Protein AF-A0A399EZQ4-F1 (afdb_monomer_lite)

Secondary structure (DSSP, 8-state):
-------STTHHHHHHHHHH-TTS--TT-PPPPSSHHHHHHHHHH-GGGHHHHHHHHHHHTT-EEE-TTSPEEPPPSS--SBEEEHHHHHHHHHHHHTTEEEEHHHHHHHHGGG-TTS-HHHHHHHHHHHHHHHTT-SSHHHHHHHHHHHHHHHTSSS---TT-TT--GGG-EE-HHHHHHHHHHHHHHHHHHHS----------------TT-S-HHHHHBS-HHHHHTT-S-HHHHHHHHHTT--SHHHHHHHHHHHHHHHHHHHHHHGGGGEEEEEEESSSEEEPPS-SSS---EEEEEEEEEE----HHHHHHHHHHHHHTT--GGG--SEE-TT-EEEEEEEESS-BTTB--SEEEPTT---SSEE--TTSEEEEEEEEPPPSSPPPTTPEEEEEEEEEEEEEE-TT-HHHHHHHHHT-STTHHHHHHHHHTT-EEEEEEEEEEEEEE-TTSTT----S-S------EEEEEEEEEEEEEEEETTTTEEEEEEEEEEEEEEE-SSTT-TT-EEEEEEEPPP--EEEEEPTTGGGTEEEEEESS---EEEEEEEEEEEE-SSEEEEEEEEEEEE--EEEEEE-SSSEEEEEE--EEEEEEEEEEEEGGG--STT-EEEEE-TTSEEEEEEE-

Structure (mmCIF, N/CA/C/O backbone):
data_AF-A0A399EZQ4-F1
#
_entry.id   AF-A0A399EZQ4-F1
#
loop_
_atom_site.group_PDB
_atom_site.id
_atom_site.type_symbol
_atom_site.label_atom_id
_atom_site.label_alt_id
_atom_site.label_comp_id
_atom_site.label_asym_id
_atom_site.label_entity_id
_atom_site.label_seq_id
_atom_site.pdbx_PDB_ins_code
_atom_site.Cartn_x
_atom_site.Cartn_y
_atom_site.Cartn_z
_atom_site.occupancy
_atom_site.B_iso_or_equiv
_atom_site.auth_seq_id
_atom_site.auth_comp_id
_atom_site.auth_asym_id
_atom_site.auth_atom_id
_atom_site.pdbx_PDB_model_num
ATOM 1 N N . MET A 1 1 ? -21.506 -53.905 -19.683 1.00 36.72 1 MET A N 1
ATOM 2 C CA . MET A 1 1 ? -20.994 -54.164 -18.318 1.00 36.72 1 MET A CA 1
ATOM 3 C C . MET A 1 1 ? -19.612 -53.533 -18.194 1.00 36.72 1 MET A C 1
ATOM 5 O O . MET A 1 1 ? -18.812 -53.773 -19.081 1.00 36.72 1 MET A O 1
ATOM 9 N N . GLY A 1 2 ? -19.368 -52.759 -17.124 1.00 33.09 2 GLY A N 1
ATOM 10 C CA . GLY A 1 2 ? -18.048 -52.254 -16.686 1.00 33.09 2 GLY A CA 1
ATOM 11 C C . GLY A 1 2 ? -17.485 -51.069 -17.490 1.00 33.09 2 GLY A C 1
ATOM 12 O O . GLY A 1 2 ? -17.491 -51.103 -18.706 1.00 33.09 2 GLY A O 1
ATOM 13 N N . GLY A 1 3 ? -16.986 -49.973 -16.918 1.00 30.89 3 GLY A N 1
ATOM 14 C CA . GLY A 1 3 ? -16.815 -49.549 -15.530 1.00 30.89 3 GLY A CA 1
ATOM 15 C C . GLY A 1 3 ? -16.345 -48.082 -15.525 1.00 30.89 3 GLY A C 1
ATOM 16 O O . GLY A 1 3 ? -15.574 -47.674 -16.389 1.00 30.89 3 GLY A O 1
ATOM 17 N N . LYS A 1 4 ? -16.846 -47.271 -14.584 1.00 36.97 4 LYS A N 1
ATOM 18 C CA . LYS A 1 4 ? -16.427 -45.872 -14.360 1.00 36.97 4 LYS A CA 1
ATOM 19 C C . LYS A 1 4 ? -15.170 -45.834 -13.475 1.00 36.97 4 LYS A C 1
ATOM 21 O O . LYS A 1 4 ? -15.153 -46.568 -12.484 1.00 36.97 4 LYS A O 1
ATOM 26 N N . PRO A 1 5 ? -14.174 -44.958 -13.711 1.00 40.28 5 PRO A N 1
ATOM 27 C CA . PRO A 1 5 ? -13.088 -44.779 -12.761 1.00 40.28 5 PRO A CA 1
ATOM 28 C C . PRO A 1 5 ? -13.431 -43.732 -11.692 1.00 40.28 5 PRO A C 1
ATOM 30 O O . PRO A 1 5 ? -13.981 -42.660 -11.945 1.00 40.28 5 PRO A O 1
ATOM 33 N N . ARG A 1 6 ? -13.070 -44.101 -10.465 1.00 39.78 6 ARG A N 1
ATOM 34 C CA . ARG A 1 6 ? -13.130 -43.356 -9.208 1.00 39.78 6 ARG A CA 1
ATOM 35 C C . ARG A 1 6 ? -12.273 -42.080 -9.275 1.00 39.78 6 ARG A C 1
ATOM 37 O O . ARG A 1 6 ? -11.053 -42.178 -9.305 1.00 39.78 6 ARG A O 1
ATOM 44 N N . ARG A 1 7 ? -12.888 -40.891 -9.224 1.00 36.12 7 ARG A N 1
ATOM 45 C CA . ARG A 1 7 ? -12.192 -39.611 -8.932 1.00 36.12 7 ARG A CA 1
ATOM 46 C C . ARG A 1 7 ? -12.772 -38.819 -7.750 1.00 36.12 7 ARG A C 1
ATOM 48 O O . ARG A 1 7 ? -12.196 -37.820 -7.352 1.00 36.12 7 ARG A O 1
ATOM 55 N N . VAL A 1 8 ? -13.852 -39.295 -7.129 1.00 40.62 8 VAL A N 1
ATOM 56 C CA . VAL A 1 8 ? -14.559 -38.563 -6.054 1.00 40.62 8 VAL A CA 1
ATOM 57 C C . VAL A 1 8 ? -14.008 -38.864 -4.645 1.00 40.62 8 VAL A C 1
ATOM 59 O O . VAL A 1 8 ? -14.244 -38.111 -3.711 1.00 40.62 8 VAL A O 1
ATOM 62 N N . ALA A 1 9 ? -13.200 -39.916 -4.473 1.00 32.00 9 ALA A N 1
ATOM 63 C CA . ALA A 1 9 ? -12.749 -40.353 -3.144 1.00 32.00 9 ALA A CA 1
ATOM 64 C C . ALA A 1 9 ? -11.516 -39.607 -2.583 1.00 32.00 9 ALA A C 1
ATOM 66 O O . ALA A 1 9 ? -11.259 -39.701 -1.389 1.00 32.00 9 ALA A O 1
ATOM 67 N N . TRP A 1 10 ? -10.769 -38.853 -3.399 1.00 31.48 10 TRP A N 1
ATOM 68 C CA . TRP A 1 10 ? -9.560 -38.147 -2.936 1.00 31.48 10 TRP A CA 1
ATOM 69 C C . TRP A 1 10 ? -9.834 -36.745 -2.370 1.00 31.48 10 TRP A C 1
ATOM 71 O O . TRP A 1 10 ? -9.052 -36.252 -1.566 1.00 31.48 10 TRP A O 1
ATOM 81 N N . TRP A 1 11 ? -10.967 -36.125 -2.714 1.00 34.94 11 TRP A N 1
ATOM 82 C CA . TRP A 1 11 ? -11.313 -34.776 -2.243 1.00 34.94 11 TRP A CA 1
ATOM 83 C C . TRP A 1 11 ? -11.925 -34.751 -0.8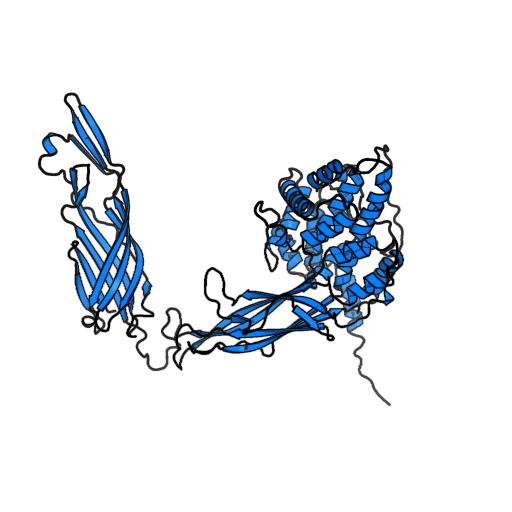33 1.00 34.94 11 TRP A C 1
ATOM 85 O O . TRP A 1 11 ? -11.644 -33.842 -0.057 1.00 34.94 11 TRP A O 1
ATOM 95 N N . LEU A 1 12 ? -12.690 -35.779 -0.452 1.00 30.50 12 LEU A N 1
ATOM 96 C CA . LEU A 1 12 ? -13.295 -35.875 0.887 1.00 30.50 12 LEU A CA 1
ATOM 97 C C . LEU A 1 12 ? -12.273 -36.175 1.999 1.00 30.50 12 LEU A C 1
ATOM 99 O O . LEU A 1 12 ? -12.496 -35.809 3.149 1.00 30.50 12 LEU A O 1
ATOM 103 N N . LEU A 1 13 ? -11.126 -36.772 1.659 1.00 32.25 13 LEU A N 1
ATOM 104 C CA . LEU A 1 13 ? -10.025 -36.996 2.601 1.00 32.25 13 LEU A CA 1
ATOM 105 C C . LEU A 1 13 ? -9.193 -35.727 2.854 1.00 32.25 13 LEU A C 1
ATOM 107 O O . LEU A 1 13 ? -8.674 -35.575 3.952 1.00 32.25 13 LEU A O 1
ATOM 111 N N . GLY A 1 14 ? -9.120 -34.787 1.903 1.00 34.31 14 GLY A N 1
ATOM 112 C CA . GLY A 1 14 ? -8.380 -33.528 2.075 1.00 34.31 14 GLY A CA 1
ATOM 113 C C . GLY A 1 14 ? -9.031 -32.548 3.059 1.00 34.31 14 GLY A C 1
ATOM 114 O O . GLY A 1 14 ? -8.331 -31.867 3.801 1.00 34.31 14 GLY A O 1
ATOM 115 N N . VAL A 1 15 ? -10.367 -32.518 3.124 1.00 40.66 15 VAL A N 1
ATOM 116 C CA . VAL A 1 15 ? -11.117 -31.581 3.986 1.00 40.66 15 VAL A CA 1
ATOM 117 C C . VAL A 1 15 ? -11.216 -32.079 5.433 1.00 40.66 15 VAL A C 1
ATOM 119 O O . VAL A 1 15 ? -11.118 -31.290 6.368 1.00 40.66 15 VAL A O 1
ATOM 122 N N . ILE A 1 16 ? -11.329 -33.395 5.641 1.00 31.62 16 ILE A N 1
ATOM 123 C CA . ILE A 1 16 ? -11.371 -33.981 6.992 1.00 31.62 16 ILE A CA 1
ATOM 124 C C . ILE A 1 16 ? -9.976 -33.969 7.643 1.00 31.62 16 ILE A C 1
ATOM 126 O O . ILE A 1 16 ? -9.869 -33.825 8.859 1.00 31.62 16 ILE A O 1
ATOM 130 N N . LEU A 1 17 ? -8.896 -34.027 6.854 1.00 29.48 17 LEU A N 1
ATOM 131 C CA . LEU A 1 17 ? -7.531 -33.927 7.381 1.00 29.48 17 LEU A CA 1
ATOM 132 C C . LEU A 1 17 ? -7.155 -32.491 7.799 1.00 29.48 17 LEU A C 1
ATOM 134 O O . LEU A 1 17 ? -6.390 -32.319 8.745 1.00 29.48 17 LEU A O 1
ATOM 138 N N . TRP A 1 18 ? -7.731 -31.463 7.160 1.00 36.00 18 TRP A N 1
ATOM 139 C CA . TRP A 1 18 ? -7.480 -30.053 7.498 1.00 36.00 18 TRP A CA 1
ATOM 140 C C . TRP A 1 18 ? -8.116 -29.641 8.838 1.00 36.00 18 TRP A C 1
ATOM 142 O O . TRP A 1 18 ? -7.525 -28.878 9.593 1.00 36.00 18 TRP A O 1
ATOM 152 N N . ALA A 1 19 ? -9.269 -30.222 9.189 1.00 34.94 19 ALA A N 1
ATOM 153 C CA . ALA A 1 19 ? -9.948 -29.962 10.463 1.00 34.94 19 ALA A CA 1
ATOM 154 C C . ALA A 1 19 ? -9.376 -30.752 11.663 1.00 34.94 19 ALA A C 1
ATOM 156 O O . ALA A 1 19 ? -9.666 -30.409 12.806 1.00 34.94 19 ALA A O 1
ATOM 157 N N . VAL A 1 20 ? -8.568 -31.798 11.429 1.00 33.72 20 VAL A N 1
ATOM 158 C CA . VAL A 1 20 ? -8.025 -32.673 12.493 1.00 33.72 20 VAL A CA 1
ATOM 159 C C . VAL A 1 20 ? -6.514 -32.480 12.720 1.00 33.72 20 VAL A C 1
ATOM 161 O O . VAL A 1 20 ? -6.022 -32.795 13.799 1.00 33.72 20 VAL A O 1
ATOM 164 N N . LEU A 1 21 ? -5.764 -31.901 11.770 1.00 36.00 21 LEU A N 1
ATOM 165 C CA . LEU A 1 21 ? -4.308 -31.689 11.894 1.00 36.00 21 LEU A CA 1
ATOM 166 C C . LEU A 1 21 ? -3.866 -30.271 12.300 1.00 36.00 21 LEU A C 1
ATOM 168 O O . LEU A 1 21 ? -2.664 -30.019 12.369 1.00 36.00 21 LEU A O 1
ATOM 172 N N . GLY A 1 22 ? -4.782 -29.370 12.670 1.00 36.34 22 GLY A N 1
ATOM 173 C CA . GLY A 1 22 ? -4.457 -28.022 13.175 1.00 36.34 22 GLY A CA 1
ATOM 174 C C . GLY A 1 22 ? -3.662 -27.964 14.496 1.00 36.34 22 GLY A C 1
ATOM 175 O O . GLY A 1 22 ? -3.521 -26.892 15.070 1.00 36.34 22 GLY A O 1
ATOM 176 N N . SER A 1 23 ? -3.145 -29.089 15.007 1.00 37.19 23 SER A N 1
ATOM 177 C CA . SER A 1 23 ? -2.386 -29.152 16.266 1.00 37.19 23 SER A CA 1
ATOM 178 C C . SER A 1 23 ? -1.162 -30.088 16.235 1.00 37.19 23 SER A C 1
ATOM 180 O O . SER A 1 23 ? -0.609 -30.430 17.277 1.00 37.19 23 SER A O 1
ATOM 182 N N . CYS A 1 24 ? -0.669 -30.505 15.065 1.00 32.03 24 CYS A N 1
ATOM 183 C CA . CYS A 1 24 ? 0.600 -31.243 14.986 1.00 32.03 24 CYS A CA 1
ATOM 184 C C . CYS A 1 24 ? 1.622 -30.446 14.174 1.00 32.03 24 CYS A C 1
ATOM 186 O O . CYS A 1 24 ? 1.552 -30.389 12.949 1.00 32.03 24 CYS A O 1
ATOM 188 N N . GLY A 1 25 ? 2.556 -29.807 14.885 1.00 35.66 25 GLY A N 1
ATOM 189 C CA . GLY A 1 25 ? 3.626 -28.999 14.311 1.00 35.66 25 GLY A CA 1
ATOM 190 C C . GLY A 1 25 ? 4.445 -29.779 13.285 1.00 35.66 25 GLY A C 1
ATOM 191 O O . GLY A 1 25 ? 5.152 -30.727 13.626 1.00 35.66 25 GLY A O 1
ATOM 192 N N . GLY A 1 26 ? 4.358 -29.356 12.024 1.00 33.25 26 GLY A N 1
ATOM 193 C CA . GLY A 1 26 ? 5.321 -29.742 11.001 1.00 33.25 26 GLY A CA 1
ATOM 194 C C . GLY A 1 26 ? 6.707 -29.168 11.338 1.00 33.25 26 GLY A C 1
ATOM 195 O O . GLY A 1 26 ? 6.796 -28.062 11.880 1.00 33.25 26 GLY A O 1
ATOM 196 N N . PRO A 1 27 ? 7.799 -29.889 11.036 1.00 37.47 27 PRO A N 1
ATOM 197 C CA . PRO A 1 27 ? 9.150 -29.429 11.325 1.00 37.47 27 PRO A CA 1
ATOM 198 C C . PRO A 1 27 ? 9.507 -28.289 10.360 1.00 37.47 27 PRO A C 1
ATOM 200 O O . PRO A 1 27 ? 9.854 -28.527 9.207 1.00 37.47 27 PRO A O 1
ATOM 203 N N . GLY A 1 28 ? 9.368 -27.042 10.818 1.00 40.56 28 GLY A N 1
ATOM 204 C CA . GLY A 1 28 ? 9.736 -25.855 10.037 1.00 40.56 28 GLY A CA 1
ATOM 205 C C . GLY A 1 28 ? 9.138 -24.531 10.515 1.00 40.56 28 GLY A C 1
ATOM 206 O O . GLY A 1 28 ? 9.729 -23.485 10.259 1.00 40.56 28 GLY A O 1
ATOM 207 N N . ASN A 1 29 ? 8.024 -24.541 11.254 1.00 47.16 29 ASN A N 1
ATOM 208 C CA . ASN A 1 29 ? 7.436 -23.298 11.759 1.00 47.16 29 ASN A CA 1
ATOM 209 C C . ASN A 1 29 ? 8.168 -22.854 13.028 1.00 47.16 29 ASN A C 1
ATOM 211 O O . ASN A 1 29 ? 7.864 -23.306 14.132 1.00 47.16 29 ASN A O 1
ATOM 215 N N . LYS A 1 30 ? 9.156 -21.967 12.863 1.00 47.69 30 LYS A N 1
ATOM 216 C CA . LYS A 1 30 ? 9.669 -21.144 13.964 1.00 47.69 30 LYS A CA 1
ATOM 217 C C . LYS A 1 30 ? 8.451 -20.504 14.657 1.00 47.69 30 LYS A C 1
ATOM 219 O O . LYS A 1 30 ? 7.572 -20.028 13.936 1.00 47.69 30 LYS A O 1
ATOM 224 N N . PRO A 1 31 ? 8.349 -20.525 16.000 1.00 49.66 31 PRO A N 1
ATOM 225 C CA . PRO A 1 31 ? 7.276 -19.806 16.673 1.00 49.66 31 PRO A CA 1
ATOM 226 C C . PRO A 1 31 ? 7.281 -18.357 16.168 1.00 49.66 31 PRO A C 1
ATOM 228 O O . PRO A 1 31 ? 8.374 -17.801 15.985 1.00 49.66 31 PRO A O 1
ATOM 231 N N . PRO A 1 32 ? 6.105 -17.783 15.864 1.00 61.31 32 PRO A N 1
ATOM 232 C CA . PRO A 1 32 ? 6.038 -16.416 15.378 1.00 61.31 32 PRO A CA 1
ATOM 233 C C . PRO A 1 32 ? 6.753 -15.508 16.382 1.00 61.31 32 PRO A C 1
ATOM 235 O O . PRO A 1 32 ? 6.610 -15.691 17.591 1.00 61.31 32 PRO A O 1
ATOM 238 N N . ALA A 1 33 ? 7.587 -14.591 15.890 1.00 70.19 33 ALA A N 1
ATOM 239 C CA . ALA A 1 33 ? 8.252 -13.639 16.766 1.00 70.19 33 ALA A CA 1
ATOM 240 C C . ALA A 1 33 ? 7.202 -12.741 17.442 1.00 70.19 33 ALA A C 1
ATOM 242 O O . ALA A 1 33 ? 6.186 -12.413 16.836 1.00 70.19 33 ALA A O 1
ATOM 243 N N . ASP A 1 34 ? 7.443 -12.349 18.694 1.00 87.25 34 ASP A N 1
ATOM 244 C CA . ASP A 1 34 ? 6.503 -11.550 19.497 1.00 87.25 34 ASP A CA 1
ATOM 245 C C . ASP A 1 34 ? 6.562 -10.040 19.178 1.00 87.25 34 ASP A C 1
ATOM 247 O O . ASP A 1 34 ? 6.185 -9.206 20.003 1.00 87.25 34 ASP A O 1
ATOM 251 N N . ASP A 1 35 ? 7.055 -9.660 17.996 1.00 92.81 35 ASP A N 1
ATOM 252 C CA . ASP A 1 35 ? 7.122 -8.270 17.549 1.00 92.81 35 ASP A CA 1
ATOM 253 C C . ASP A 1 35 ? 6.052 -7.956 16.479 1.00 92.81 35 ASP A C 1
ATOM 255 O O . ASP A 1 35 ? 5.749 -8.805 15.632 1.00 92.81 35 ASP A O 1
ATOM 259 N N . PRO A 1 36 ? 5.468 -6.738 16.485 1.00 96.19 36 PRO A N 1
ATOM 260 C CA . PRO A 1 36 ? 4.396 -6.372 15.559 1.00 96.19 36 PRO A CA 1
ATOM 261 C C . PRO A 1 36 ? 4.768 -6.515 14.080 1.00 96.19 36 PRO A C 1
ATOM 263 O O . PRO A 1 36 ? 3.921 -6.892 13.270 1.00 96.19 36 PRO A O 1
ATOM 266 N N . ARG A 1 37 ? 6.029 -6.236 13.728 1.00 96.19 37 ARG A N 1
ATOM 267 C CA . ARG A 1 37 ? 6.499 -6.254 12.343 1.00 96.19 37 ARG A CA 1
ATOM 268 C C . ARG A 1 37 ? 6.497 -7.675 11.799 1.00 96.19 37 ARG A C 1
ATOM 270 O O . ARG A 1 37 ? 5.881 -7.913 10.766 1.00 96.19 37 ARG A O 1
ATOM 277 N N . SER A 1 38 ? 7.128 -8.618 12.497 1.00 95.00 38 SER A N 1
ATOM 278 C CA . SER A 1 38 ? 7.201 -10.015 12.056 1.00 95.00 38 SER A CA 1
ATOM 279 C C . SER A 1 38 ? 5.827 -10.684 11.978 1.00 95.00 38 SER A C 1
ATOM 281 O O . SER A 1 38 ? 5.586 -11.512 11.097 1.00 95.00 38 SER A O 1
ATOM 283 N N . LEU A 1 39 ? 4.909 -10.332 12.881 1.00 96.50 39 LEU A N 1
ATOM 284 C CA . LEU A 1 39 ? 3.537 -10.836 12.841 1.00 96.50 39 LEU A CA 1
ATOM 285 C C . LEU A 1 39 ? 2.759 -10.260 11.657 1.00 96.50 39 LEU A C 1
ATOM 287 O O . LEU A 1 39 ? 2.053 -11.011 10.986 1.00 96.50 39 LEU A O 1
ATOM 291 N N . ALA A 1 40 ? 2.917 -8.967 11.360 1.00 97.38 40 ALA A N 1
ATOM 292 C CA . ALA A 1 40 ? 2.319 -8.355 10.177 1.00 97.38 40 ALA A CA 1
ATOM 293 C C . ALA A 1 40 ? 2.860 -8.995 8.886 1.00 97.38 40 ALA A C 1
ATOM 295 O O . ALA A 1 40 ? 2.063 -9.352 8.019 1.00 97.38 40 ALA A O 1
ATOM 296 N N . GLU A 1 41 ? 4.172 -9.266 8.812 1.00 95.25 41 GLU A N 1
ATOM 297 C CA . GLU A 1 41 ? 4.805 -9.938 7.664 1.00 95.25 41 GLU A CA 1
ATOM 298 C C . GLU A 1 41 ? 4.166 -11.316 7.427 1.00 95.25 41 GLU A C 1
ATOM 300 O O . GLU A 1 41 ? 3.821 -11.667 6.300 1.00 95.25 41 GLU A O 1
ATOM 305 N N . GLN A 1 42 ? 3.944 -12.088 8.496 1.00 95.06 42 GLN A N 1
ATOM 306 C CA . GLN A 1 42 ? 3.322 -13.414 8.414 1.00 95.06 42 GLN A CA 1
ATOM 307 C C . GLN A 1 42 ? 1.829 -13.368 8.063 1.00 95.06 42 GLN A C 1
ATOM 309 O O . GLN A 1 42 ? 1.353 -14.235 7.330 1.00 95.06 42 GLN A O 1
ATOM 314 N N . VAL A 1 43 ? 1.087 -12.377 8.565 1.00 96.12 43 VAL A N 1
ATOM 315 C CA . VAL A 1 43 ? -0.332 -12.188 8.223 1.00 96.12 43 VAL A CA 1
ATOM 316 C C . VAL A 1 43 ? -0.482 -11.817 6.748 1.00 96.12 43 VAL A C 1
ATOM 318 O O . VAL A 1 43 ? -1.274 -12.443 6.043 1.00 96.12 43 VAL A O 1
ATOM 321 N N . LEU A 1 44 ? 0.316 -10.862 6.261 1.00 94.19 44 LEU A N 1
ATOM 322 C CA . LEU A 1 44 ? 0.293 -10.408 4.867 1.00 94.19 44 LEU A CA 1
ATOM 323 C C . LEU A 1 44 ? 0.826 -11.461 3.888 1.00 94.19 44 LEU A C 1
ATOM 325 O O . LEU A 1 44 ? 0.339 -11.548 2.762 1.00 94.19 44 LEU A O 1
ATOM 329 N N . ALA A 1 45 ? 1.785 -12.295 4.308 1.00 92.19 45 ALA A N 1
ATOM 330 C CA . ALA A 1 45 ? 2.266 -13.420 3.505 1.00 92.19 45 ALA A CA 1
ATOM 331 C C . ALA A 1 45 ? 1.178 -14.481 3.246 1.00 92.19 45 ALA A C 1
ATOM 333 O O . ALA A 1 45 ? 1.273 -15.240 2.277 1.00 92.19 45 ALA A O 1
ATOM 334 N N . GLY A 1 46 ? 0.140 -14.540 4.087 1.00 90.50 46 GLY A N 1
ATOM 335 C CA . GLY A 1 46 ? -0.951 -15.498 3.959 1.00 90.50 46 GLY A CA 1
ATOM 336 C C . GLY A 1 46 ? -0.538 -16.948 4.261 1.00 90.50 46 GLY A C 1
ATOM 337 O O . GLY A 1 46 ? 0.456 -17.238 4.928 1.00 90.50 46 GLY A O 1
ATOM 338 N N . GLY A 1 47 ? -1.337 -17.901 3.776 1.00 88.62 47 GLY A N 1
ATOM 339 C CA . GLY A 1 47 ? -1.064 -19.334 3.922 1.00 88.62 47 GLY A CA 1
ATOM 340 C C . GLY A 1 47 ? -1.298 -19.890 5.333 1.00 88.62 47 GLY A C 1
ATOM 341 O O . GLY A 1 47 ? -2.024 -19.318 6.142 1.00 88.62 47 GLY A O 1
ATOM 342 N N . ALA A 1 48 ? -0.697 -21.051 5.624 1.00 84.88 48 ALA A N 1
ATOM 343 C CA . ALA A 1 48 ? -0.967 -21.815 6.848 1.00 84.88 48 ALA A CA 1
ATOM 344 C C . ALA A 1 48 ? -0.511 -21.116 8.147 1.00 84.88 48 ALA A C 1
ATOM 346 O O . ALA A 1 48 ? -1.009 -2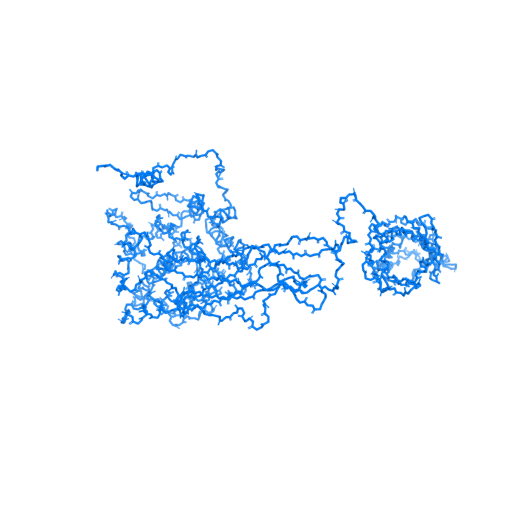1.449 9.218 1.00 84.88 48 ALA A O 1
ATOM 347 N N . GLY A 1 49 ? 0.430 -20.167 8.062 1.00 90.12 49 GLY A N 1
ATOM 348 C CA . GLY A 1 49 ? 0.943 -19.419 9.216 1.00 90.12 49 GLY A CA 1
ATOM 349 C C . GLY A 1 49 ? 0.136 -18.167 9.576 1.00 90.12 49 GLY A C 1
ATOM 350 O O . GLY A 1 49 ? 0.178 -17.738 10.726 1.00 90.12 49 GLY A O 1
ATOM 351 N N . ALA A 1 50 ? -0.631 -17.604 8.635 1.00 94.12 50 ALA A N 1
ATOM 352 C CA . ALA A 1 50 ? -1.286 -16.307 8.820 1.00 94.12 50 ALA A CA 1
ATOM 353 C C . ALA A 1 50 ? -2.325 -16.309 9.949 1.00 94.12 50 ALA A C 1
ATOM 355 O O . ALA A 1 50 ? -2.414 -15.344 10.705 1.00 94.12 50 ALA A O 1
ATOM 356 N N . GLN A 1 51 ? -3.070 -17.408 10.116 1.00 92.75 51 GLN A N 1
ATOM 357 C CA . GLN A 1 51 ? -4.025 -17.533 11.217 1.00 92.75 51 GLN A CA 1
ATOM 358 C C . GLN A 1 51 ? -3.328 -17.534 12.577 1.00 92.75 51 GLN A C 1
ATOM 360 O O . GLN A 1 51 ? -3.698 -16.750 13.444 1.00 92.75 51 GLN A O 1
ATOM 365 N N . ALA A 1 52 ? -2.286 -18.349 12.749 1.00 92.50 52 ALA A N 1
ATOM 366 C CA . ALA A 1 52 ? -1.536 -18.395 14.001 1.00 92.50 52 ALA A CA 1
ATOM 367 C C . ALA A 1 52 ? -0.876 -17.042 14.325 1.00 92.50 52 ALA A C 1
ATOM 369 O O . ALA A 1 52 ? -0.858 -16.626 15.483 1.00 92.50 52 ALA A O 1
ATOM 370 N N . ALA A 1 53 ? -0.374 -16.333 13.308 1.00 95.56 53 ALA A N 1
ATOM 371 C CA . ALA A 1 53 ? 0.179 -14.993 13.471 1.00 95.56 53 ALA A CA 1
ATOM 372 C C . ALA A 1 53 ? -0.894 -13.974 13.893 1.00 95.56 53 ALA A C 1
ATOM 374 O O . ALA A 1 53 ? -0.678 -13.217 14.837 1.00 95.56 53 ALA A O 1
ATOM 375 N N . LEU A 1 54 ? -2.076 -13.984 13.266 1.00 96.00 54 LEU A N 1
ATOM 376 C CA . LEU A 1 54 ? -3.172 -13.092 13.651 1.00 96.00 54 LEU A CA 1
ATOM 377 C C . LEU A 1 54 ? -3.685 -13.395 15.067 1.00 96.00 54 LEU A C 1
ATOM 379 O O . LEU A 1 54 ? -3.897 -12.476 15.855 1.00 96.00 54 LEU A O 1
ATOM 383 N N . GLU A 1 55 ? -3.834 -14.673 15.422 1.00 93.88 55 GLU A N 1
ATOM 384 C CA . GLU A 1 55 ? -4.212 -15.089 16.776 1.00 93.88 55 GLU A CA 1
ATOM 385 C C . GLU A 1 55 ? -3.188 -14.604 17.814 1.00 93.88 55 GLU A C 1
ATOM 387 O O . GLU A 1 55 ? -3.565 -14.048 18.848 1.00 93.88 55 GLU A O 1
ATOM 392 N N . GLN A 1 56 ? -1.889 -14.752 17.532 1.00 94.06 56 GLN A N 1
ATOM 393 C CA . GLN A 1 56 ? -0.829 -14.261 18.412 1.00 94.06 56 GLN A CA 1
ATOM 394 C C . GLN A 1 56 ? -0.848 -12.730 18.526 1.00 94.06 56 GLN A C 1
ATOM 396 O O . GLN A 1 56 ? -0.758 -12.206 19.636 1.00 94.06 56 GLN A O 1
ATOM 401 N N . ALA A 1 57 ? -1.037 -12.007 17.418 1.00 96.19 57 ALA A N 1
ATOM 402 C CA . ALA A 1 57 ? -1.128 -10.550 17.422 1.00 96.19 57 ALA A CA 1
ATOM 403 C C . ALA A 1 57 ? -2.324 -10.044 18.247 1.00 96.19 57 ALA A C 1
ATOM 405 O O . ALA A 1 57 ? -2.182 -9.098 19.023 1.00 96.19 57 ALA A O 1
ATOM 406 N N . LEU A 1 58 ? -3.487 -10.697 18.146 1.00 95.38 58 LEU A N 1
ATOM 407 C CA . LEU A 1 58 ? -4.665 -10.383 18.963 1.00 95.38 58 LEU A CA 1
ATOM 408 C C . LEU A 1 58 ? -4.413 -10.640 20.451 1.00 95.38 58 LEU A C 1
ATOM 410 O O . LEU A 1 58 ? -4.752 -9.802 21.288 1.00 95.38 58 LEU A O 1
ATOM 414 N N . ARG A 1 59 ? -3.757 -11.756 20.788 1.00 93.56 59 ARG A N 1
ATOM 415 C CA . ARG A 1 59 ? -3.403 -12.073 22.177 1.00 93.56 59 ARG A CA 1
ATOM 416 C C . ARG A 1 59 ? -2.436 -11.053 22.759 1.00 93.56 59 ARG A C 1
ATOM 418 O O . ARG A 1 59 ? -2.689 -10.578 23.861 1.00 93.56 59 ARG A O 1
ATOM 425 N N . LEU A 1 60 ? -1.376 -10.689 22.036 1.00 94.88 60 LEU A N 1
ATOM 426 C CA . LEU A 1 60 ? -0.416 -9.652 22.445 1.00 94.88 60 LEU A CA 1
ATOM 427 C C . LEU A 1 60 ? -1.052 -8.256 22.496 1.00 94.88 60 LEU A C 1
ATOM 429 O O . LEU A 1 60 ? -0.661 -7.427 23.310 1.00 94.88 60 LEU A O 1
ATOM 433 N N . SER A 1 61 ? -2.101 -8.033 21.704 1.00 95.38 61 SER A N 1
ATOM 434 C CA . SER A 1 61 ? -2.985 -6.869 21.807 1.00 95.38 61 SER A CA 1
ATOM 435 C C . SER A 1 61 ? -3.952 -6.950 22.995 1.00 95.38 61 SER A C 1
ATOM 437 O O . SER A 1 61 ? -4.797 -6.081 23.148 1.00 95.38 61 SER A O 1
ATOM 439 N N . GLY A 1 62 ? -3.884 -7.967 23.857 1.00 93.06 62 GLY A N 1
ATOM 440 C CA . GLY A 1 62 ? -4.766 -8.091 25.020 1.00 93.06 62 GLY A CA 1
ATOM 441 C C . GLY A 1 62 ? -6.222 -8.443 24.678 1.00 93.06 62 GLY A C 1
ATOM 442 O O . GLY A 1 62 ? -7.103 -8.255 25.523 1.00 93.06 62 GLY A O 1
ATOM 443 N N . PHE A 1 63 ? -6.495 -8.949 23.471 1.00 93.06 63 PHE A N 1
ATOM 444 C CA . PHE A 1 63 ? -7.820 -9.403 23.039 1.00 93.06 63 PHE A CA 1
ATOM 445 C C . PHE A 1 63 ? -7.972 -10.918 23.179 1.00 93.06 63 PHE A C 1
ATOM 447 O O . PHE A 1 63 ? -7.070 -11.689 22.847 1.00 93.06 63 PHE A O 1
ATOM 454 N N . ALA A 1 64 ? -9.121 -11.351 23.693 1.00 90.38 64 ALA A N 1
ATOM 455 C CA . ALA A 1 64 ? -9.471 -12.762 23.775 1.00 90.38 64 ALA A CA 1
ATOM 456 C C . ALA A 1 64 ? -9.961 -13.274 22.414 1.00 90.38 64 ALA A C 1
ATOM 458 O O . ALA A 1 64 ? -10.436 -12.503 21.578 1.00 90.38 64 ALA A O 1
ATOM 459 N N . ILE A 1 65 ? -9.912 -14.590 22.209 1.00 89.00 65 ILE A N 1
ATOM 460 C CA . ILE A 1 65 ? -10.453 -15.227 21.000 1.00 89.00 65 ILE A CA 1
ATOM 461 C C . ILE A 1 65 ? -11.386 -16.354 21.418 1.00 89.00 65 ILE A C 1
ATOM 463 O O . ILE A 1 65 ? -11.005 -17.223 22.198 1.00 89.00 65 ILE A O 1
ATOM 467 N N . ARG A 1 66 ? -12.616 -16.373 20.914 1.00 84.25 66 ARG A N 1
ATOM 468 C CA . ARG A 1 66 ? -13.566 -17.456 21.166 1.00 84.25 66 ARG A CA 1
ATOM 469 C C . ARG A 1 66 ? -13.445 -18.510 20.067 1.00 84.25 66 ARG A C 1
ATOM 471 O O . ARG A 1 66 ? -13.786 -18.262 18.912 1.00 84.25 66 ARG A O 1
ATOM 478 N N . ALA A 1 67 ? -12.945 -19.690 20.431 1.00 74.38 67 ALA A N 1
ATOM 479 C CA . ALA A 1 67 ? -12.835 -20.821 19.516 1.00 74.38 67 ALA A CA 1
ATOM 480 C C . ALA A 1 67 ? -14.222 -21.385 19.157 1.00 74.38 67 ALA A C 1
ATOM 482 O O . ALA A 1 67 ? -15.125 -21.421 19.996 1.00 74.38 67 ALA A O 1
ATOM 483 N N . ALA A 1 68 ? -14.384 -21.889 17.930 1.00 62.78 68 ALA A N 1
ATOM 484 C CA . ALA A 1 68 ? -15.626 -22.525 17.496 1.00 62.78 68 ALA A CA 1
ATOM 485 C C . ALA A 1 68 ? -15.939 -23.759 18.371 1.00 62.78 68 ALA A C 1
ATOM 487 O O . ALA A 1 68 ? -15.259 -24.779 18.289 1.00 62.78 68 ALA A O 1
ATOM 488 N N . GLY A 1 69 ? -16.957 -23.656 19.233 1.00 59.44 69 GLY A N 1
ATOM 489 C CA . GLY A 1 69 ? -17.366 -24.733 20.145 1.00 59.44 69 GLY A CA 1
ATOM 490 C C . GLY A 1 69 ? -16.458 -24.952 21.366 1.00 59.44 69 GLY A C 1
ATOM 491 O O . GLY A 1 69 ? -16.652 -25.934 22.081 1.00 59.44 69 GLY A O 1
ATOM 492 N N . GLY A 1 70 ? -15.488 -24.063 21.617 1.00 63.28 70 GLY A N 1
ATOM 493 C CA . GLY A 1 70 ? -14.540 -24.144 22.733 1.00 63.28 70 GLY A CA 1
ATOM 494 C C . GLY A 1 70 ? -14.635 -22.973 23.719 1.00 63.28 70 GLY A C 1
ATOM 495 O O . GLY A 1 70 ? -15.371 -22.010 23.509 1.00 63.28 70 GLY A O 1
ATOM 496 N N . GLY A 1 71 ? -13.878 -23.064 24.818 1.00 66.75 71 GLY A N 1
ATOM 497 C CA . GLY A 1 71 ? -13.672 -21.944 25.744 1.00 66.75 71 GLY A CA 1
ATOM 498 C C . GLY A 1 71 ? -12.820 -20.822 25.123 1.00 66.75 71 GLY A C 1
ATOM 499 O O . GLY A 1 71 ? -12.195 -21.035 24.082 1.00 66.75 71 GLY A O 1
ATOM 500 N N . PRO A 1 72 ? -12.792 -19.623 25.731 1.00 73.25 72 PRO A N 1
ATOM 501 C CA . PRO A 1 72 ? -11.981 -18.516 25.237 1.00 73.25 72 PRO A CA 1
ATOM 502 C C . PRO A 1 72 ? -10.482 -18.841 25.325 1.00 73.25 72 PRO A C 1
ATOM 504 O O . PRO A 1 72 ? -10.000 -19.362 26.329 1.00 73.25 72 PRO A O 1
ATOM 507 N N . ILE A 1 73 ? -9.742 -18.503 24.273 1.00 77.06 73 ILE A N 1
ATOM 508 C CA . ILE A 1 73 ? -8.285 -18.398 24.285 1.00 77.06 73 ILE A CA 1
ATOM 509 C C . ILE A 1 73 ? -7.941 -17.101 25.014 1.00 77.06 73 ILE A C 1
ATOM 511 O O . ILE A 1 73 ? -8.382 -16.016 24.622 1.00 77.06 73 ILE A O 1
ATOM 515 N N . GLU A 1 74 ? -7.172 -17.231 26.093 1.00 81.88 74 GLU A N 1
ATOM 516 C CA . GLU A 1 74 ? -6.856 -16.120 26.987 1.00 81.88 74 GLU A CA 1
ATOM 517 C C . GLU A 1 74 ? -5.901 -15.094 26.332 1.00 81.88 74 GLU A C 1
ATOM 519 O O . GLU A 1 74 ? -4.907 -15.485 25.693 1.00 81.88 74 GLU A O 1
ATOM 524 N N . PRO A 1 75 ? -6.170 -13.785 26.517 1.00 86.94 75 PRO A N 1
ATOM 525 C CA . PRO A 1 75 ? -5.301 -12.700 26.068 1.00 86.94 75 PRO A CA 1
ATOM 526 C C . PRO A 1 75 ? -4.017 -12.583 26.902 1.00 86.94 75 PRO A C 1
ATOM 528 O O . PRO A 1 75 ? -3.922 -13.106 28.017 1.00 86.94 75 PRO A O 1
ATOM 531 N N . ALA A 1 76 ? -3.041 -11.822 26.395 1.00 81.12 76 ALA A N 1
ATOM 532 C CA . ALA A 1 76 ? -1.975 -11.274 27.232 1.00 81.12 76 ALA A CA 1
ATOM 533 C C . ALA A 1 76 ? -2.561 -10.342 28.308 1.00 81.12 76 ALA A C 1
ATOM 535 O O . ALA A 1 76 ? -3.681 -9.837 28.183 1.00 81.12 76 ALA A O 1
ATOM 536 N N . ARG A 1 77 ? -1.815 -10.153 29.403 1.00 80.00 77 ARG A N 1
ATOM 537 C CA . ARG A 1 77 ? -2.247 -9.331 30.537 1.00 80.00 77 ARG A CA 1
ATOM 538 C C . ARG A 1 77 ? -1.409 -8.053 30.660 1.00 80.00 77 ARG A C 1
ATOM 540 O O . ARG A 1 77 ? -0.189 -8.199 30.727 1.00 80.00 77 ARG A O 1
ATOM 547 N N . PRO A 1 78 ? -2.050 -6.893 30.922 1.00 84.56 78 PRO A N 1
ATOM 548 C CA . PRO A 1 78 ? -3.488 -6.716 31.182 1.00 84.56 78 PRO A CA 1
ATOM 549 C C . PRO A 1 78 ? -4.394 -6.908 29.953 1.00 84.56 78 PRO A C 1
ATOM 551 O O . PRO A 1 78 ? -4.128 -6.413 28.868 1.00 84.56 78 PRO A O 1
ATOM 554 N N . ALA A 1 79 ? -5.504 -7.626 30.149 1.00 85.69 79 ALA A N 1
ATOM 555 C CA . ALA A 1 79 ? -6.502 -7.821 29.102 1.00 85.69 79 ALA A CA 1
ATOM 556 C C . ALA A 1 79 ? -7.217 -6.497 28.792 1.00 85.69 79 ALA A C 1
ATOM 558 O O . ALA A 1 79 ? -7.506 -5.727 29.706 1.00 85.69 79 ALA A O 1
ATOM 559 N N . GLN A 1 80 ? -7.585 -6.277 27.531 1.00 87.12 80 GLN A N 1
ATOM 560 C CA . GLN A 1 80 ? -8.369 -5.112 27.101 1.00 87.12 80 GLN A CA 1
ATOM 561 C C . GLN A 1 80 ? -9.889 -5.352 27.175 1.00 87.12 80 GLN A C 1
ATOM 563 O O . GLN A 1 80 ? -10.673 -4.513 26.750 1.00 87.12 80 GLN A O 1
ATOM 568 N N . GLY A 1 81 ? -10.330 -6.506 27.689 1.00 83.38 81 GLY A N 1
ATOM 569 C CA . GLY A 1 81 ? -11.749 -6.816 27.899 1.00 83.38 81 GLY A CA 1
ATOM 570 C C . GLY A 1 81 ? -12.564 -7.091 26.629 1.00 83.38 81 GLY A C 1
ATOM 571 O O . GLY A 1 81 ? -13.786 -7.193 26.733 1.00 83.38 81 GLY A O 1
ATOM 572 N N . LEU A 1 82 ? -11.923 -7.233 25.460 1.00 88.25 82 LEU A N 1
ATOM 573 C CA . LEU A 1 82 ? -12.577 -7.510 24.171 1.00 88.25 82 LEU A CA 1
ATOM 574 C C . LEU A 1 82 ? -12.348 -8.953 23.705 1.00 88.25 82 LEU A C 1
ATOM 576 O O . LEU A 1 82 ? -11.323 -9.552 24.038 1.00 88.25 82 LEU A O 1
ATOM 580 N N . VAL A 1 83 ? -13.278 -9.492 22.912 1.00 88.38 83 VAL A N 1
ATOM 581 C CA . VAL A 1 83 ? -13.179 -10.827 22.303 1.00 88.38 83 VAL A CA 1
ATOM 582 C C . VAL A 1 83 ? -13.499 -10.825 20.811 1.00 88.38 83 VAL A C 1
ATOM 584 O O . VAL A 1 83 ? -14.477 -10.226 20.377 1.00 88.38 83 VAL A O 1
ATOM 587 N N . PHE A 1 84 ? -12.696 -11.550 20.038 1.00 88.56 84 PHE A N 1
ATOM 588 C CA . PHE A 1 84 ? -12.976 -11.876 18.641 1.00 88.56 84 PHE A CA 1
ATOM 589 C C . PHE A 1 84 ? -13.540 -13.290 18.529 1.00 88.56 84 PHE A C 1
ATOM 591 O O . PHE A 1 84 ? -13.101 -14.194 19.244 1.00 88.56 84 PHE A O 1
ATOM 598 N N . GLU A 1 85 ? -14.482 -13.516 17.619 1.00 84.94 85 GLU A N 1
ATOM 599 C CA . GLU A 1 85 ? -14.901 -14.875 17.276 1.00 84.94 85 GLU A CA 1
ATOM 600 C C . GLU A 1 85 ? -13.890 -15.481 16.293 1.00 84.94 85 GLU A C 1
ATOM 602 O O . GLU A 1 85 ? -13.396 -14.792 15.403 1.00 84.94 85 GLU A O 1
ATOM 607 N N . ALA A 1 86 ? -13.601 -16.783 16.390 1.00 82.44 86 ALA A N 1
ATOM 608 C CA . ALA A 1 86 ? -12.680 -17.449 15.455 1.00 82.44 86 ALA A CA 1
ATOM 609 C C . ALA A 1 86 ? -13.101 -17.289 13.980 1.00 82.44 86 ALA A C 1
ATOM 611 O O . ALA A 1 86 ? -12.260 -17.230 13.083 1.00 82.44 86 ALA A O 1
ATOM 612 N N . TRP A 1 87 ? -14.409 -17.180 13.733 1.00 80.06 87 TRP A N 1
ATOM 613 C CA . TRP A 1 87 ? -14.956 -16.854 12.418 1.00 80.06 87 TRP A CA 1
ATOM 614 C C . TRP A 1 87 ? -14.472 -15.493 11.896 1.00 80.06 87 TRP A C 1
ATOM 616 O O . TRP A 1 87 ? -14.126 -15.398 10.720 1.00 80.06 87 TRP A O 1
ATOM 626 N N . ASP A 1 88 ? -14.406 -14.468 12.751 1.00 84.69 88 ASP A N 1
ATOM 627 C CA . ASP A 1 88 ? -14.019 -13.111 12.352 1.00 84.69 88 ASP A CA 1
ATOM 628 C C . ASP A 1 88 ? -12.585 -13.101 11.805 1.00 84.69 88 ASP A C 1
ATOM 630 O O . ASP A 1 88 ? -12.320 -12.512 10.760 1.00 84.69 88 ASP A O 1
ATOM 634 N N . LEU A 1 89 ? -11.673 -13.836 12.453 1.00 88.94 89 LEU A N 1
ATOM 635 C CA . LEU A 1 89 ? -10.286 -13.985 12.000 1.00 88.94 89 LEU A CA 1
ATOM 636 C C . LEU A 1 89 ? -10.218 -14.665 10.630 1.00 88.94 89 LEU A C 1
ATOM 638 O O . LEU A 1 89 ? -9.517 -14.194 9.734 1.00 88.94 89 LEU A O 1
ATOM 642 N N . GLY A 1 90 ? -10.960 -15.763 10.455 1.00 84.94 90 GLY A N 1
ATOM 643 C CA . GLY A 1 90 ? -11.026 -16.472 9.178 1.00 84.94 90 GLY A CA 1
ATOM 644 C C . GLY A 1 90 ? -11.562 -15.585 8.053 1.00 84.94 90 GLY A C 1
ATOM 645 O O . GLY A 1 90 ? -11.027 -15.605 6.945 1.00 84.94 90 GLY A O 1
ATOM 646 N N . ALA A 1 91 ? -12.570 -14.763 8.348 1.00 83.19 91 ALA A N 1
ATOM 647 C CA . ALA A 1 91 ? -13.175 -13.843 7.395 1.00 83.19 91 ALA A CA 1
ATOM 648 C C . ALA A 1 91 ? -12.225 -12.685 7.026 1.00 83.19 91 ALA A C 1
ATOM 650 O O . ALA A 1 91 ? -12.052 -12.397 5.840 1.00 83.19 91 ALA A O 1
ATOM 651 N N . MET A 1 92 ? -11.533 -12.084 8.006 1.00 90.00 92 MET A N 1
ATOM 652 C CA . MET A 1 92 ? -10.500 -11.068 7.754 1.00 90.00 92 MET A CA 1
ATOM 653 C C . MET A 1 92 ? -9.383 -11.614 6.856 1.00 90.00 92 MET A C 1
ATOM 655 O O . MET A 1 92 ? -9.030 -10.982 5.863 1.00 90.00 92 MET A O 1
ATOM 659 N N . LEU A 1 93 ? -8.857 -12.806 7.163 1.00 90.62 93 LEU A N 1
ATOM 660 C CA . LEU A 1 93 ? -7.768 -13.424 6.399 1.00 90.62 93 LEU A CA 1
ATOM 661 C C . LEU A 1 93 ? -8.204 -13.844 4.995 1.00 90.62 93 LEU A C 1
ATOM 663 O O . LEU A 1 93 ? -7.459 -13.648 4.037 1.00 90.62 93 LEU A O 1
ATOM 667 N N . ALA A 1 94 ? -9.416 -14.383 4.845 1.00 85.56 94 ALA A N 1
ATOM 668 C CA . ALA A 1 94 ? -9.970 -14.696 3.533 1.00 85.56 94 ALA A CA 1
ATOM 669 C C . ALA A 1 94 ? -10.162 -13.426 2.691 1.00 85.56 94 ALA A C 1
ATOM 671 O O . ALA A 1 94 ? -9.837 -13.416 1.504 1.00 85.56 94 ALA A O 1
ATOM 672 N N . SER A 1 95 ? -10.652 -12.339 3.291 1.00 86.06 95 SER A N 1
ATOM 673 C CA . SER A 1 95 ? -10.789 -11.051 2.609 1.00 86.06 95 SER A CA 1
ATOM 674 C C . SER A 1 95 ? -9.425 -10.467 2.223 1.00 86.06 95 SER A C 1
ATOM 676 O O . SER A 1 95 ? -9.272 -9.969 1.108 1.00 86.06 95 SER A O 1
ATOM 678 N N . LEU A 1 96 ? -8.426 -10.565 3.106 1.00 89.62 96 LEU A N 1
ATOM 679 C CA . LEU A 1 96 ? -7.058 -10.107 2.858 1.00 89.62 96 LEU A CA 1
ATOM 680 C C . LEU A 1 96 ? -6.408 -10.881 1.704 1.00 89.62 96 LEU A C 1
ATOM 682 O O . LEU A 1 96 ? -5.860 -10.277 0.786 1.00 89.62 96 LEU A O 1
ATOM 686 N N . ALA A 1 97 ? -6.532 -12.212 1.696 1.00 87.62 97 ALA A N 1
ATOM 687 C CA . ALA A 1 97 ? -5.985 -13.071 0.643 1.00 87.62 97 ALA A CA 1
ATOM 688 C C . ALA A 1 97 ? -6.587 -12.791 -0.746 1.00 87.62 97 ALA A C 1
ATOM 690 O O . ALA A 1 97 ? -5.974 -13.103 -1.765 1.00 87.62 97 ALA A O 1
ATOM 691 N N . ASN A 1 98 ? -7.782 -12.199 -0.794 1.00 85.69 98 ASN A N 1
ATOM 692 C CA . ASN A 1 98 ? -8.432 -11.765 -2.028 1.00 85.69 98 ASN A CA 1
ATOM 693 C C . ASN A 1 98 ? -8.191 -10.280 -2.350 1.00 85.69 98 ASN A C 1
ATOM 695 O O . ASN A 1 98 ? -8.822 -9.756 -3.265 1.00 85.69 98 ASN A O 1
ATOM 699 N N . GLY A 1 99 ? -7.287 -9.613 -1.628 1.00 87.38 99 GLY A N 1
ATOM 700 C CA . GLY A 1 99 ? -6.870 -8.237 -1.887 1.00 87.38 99 GLY A CA 1
ATOM 701 C C . GLY A 1 99 ? -7.839 -7.170 -1.387 1.00 87.38 99 GLY A C 1
ATOM 702 O O . GLY A 1 99 ? -7.738 -6.038 -1.845 1.00 87.38 99 GLY A O 1
ATOM 703 N N . GLY A 1 100 ? -8.790 -7.502 -0.507 1.00 88.38 100 GLY A N 1
ATOM 704 C CA . GLY A 1 100 ? -9.779 -6.541 -0.015 1.00 88.38 100 GLY A CA 1
ATOM 705 C C . GLY A 1 100 ? -9.134 -5.326 0.655 1.00 88.38 100 GLY A C 1
ATOM 706 O O . GLY A 1 100 ? -8.144 -5.466 1.367 1.00 88.38 100 GLY A O 1
ATOM 707 N N . SER A 1 101 ? -9.694 -4.139 0.452 1.00 89.75 101 SER A N 1
ATOM 708 C CA . SER A 1 101 ? -9.267 -2.922 1.140 1.00 89.75 101 SER A CA 1
ATOM 709 C C . SER A 1 101 ? -10.378 -1.873 1.213 1.00 89.75 101 SER A C 1
ATOM 711 O O . SER A 1 101 ? -11.394 -1.961 0.520 1.00 89.75 101 SER A O 1
ATOM 713 N N . ALA A 1 102 ? -10.191 -0.871 2.068 1.00 89.69 102 ALA A N 1
ATOM 714 C CA . ALA A 1 102 ? -11.076 0.278 2.206 1.00 89.69 102 ALA A CA 1
ATOM 715 C C . ALA A 1 102 ? -10.264 1.558 2.408 1.00 89.69 102 ALA A C 1
ATOM 717 O O . ALA A 1 102 ? -9.349 1.600 3.232 1.00 89.69 102 ALA A O 1
ATOM 718 N N . ALA A 1 103 ? -10.605 2.628 1.690 1.00 91.19 103 ALA A N 1
ATOM 719 C CA . ALA A 1 103 ? -9.962 3.915 1.916 1.00 91.19 103 ALA A CA 1
ATOM 720 C C . ALA A 1 103 ? -10.377 4.468 3.290 1.00 91.19 103 ALA A C 1
ATOM 722 O O . ALA A 1 103 ? -11.561 4.463 3.636 1.00 91.19 103 ALA A O 1
ATOM 723 N N . LEU A 1 104 ? -9.424 4.983 4.072 1.00 93.31 104 LEU A N 1
ATOM 724 C CA . LEU A 1 104 ? -9.722 5.557 5.392 1.00 93.31 104 LEU A CA 1
ATOM 725 C C . LEU A 1 104 ? -10.794 6.676 5.341 1.00 93.31 104 LEU A C 1
ATOM 727 O O . LEU A 1 104 ? -11.668 6.683 6.212 1.00 93.31 104 LEU A O 1
ATOM 731 N N . PRO A 1 105 ? -10.818 7.585 4.341 1.00 91.81 105 PRO A N 1
ATOM 732 C CA . PRO A 1 105 ? -11.870 8.598 4.233 1.00 91.81 105 PRO A CA 1
ATOM 733 C C . PRO A 1 105 ? -13.255 8.025 3.921 1.00 91.81 105 PRO A C 1
ATOM 735 O O . PRO A 1 105 ? -14.255 8.530 4.432 1.00 91.81 105 PRO A O 1
ATOM 738 N N . ASP A 1 106 ? -13.335 6.977 3.099 1.00 90.19 106 ASP A N 1
ATOM 739 C CA . ASP A 1 106 ? -14.598 6.296 2.809 1.00 90.19 106 ASP A CA 1
ATOM 740 C C . ASP A 1 106 ? -15.104 5.568 4.067 1.00 90.19 106 ASP A C 1
ATOM 742 O O . ASP A 1 106 ? -16.272 5.697 4.440 1.00 90.19 106 ASP A O 1
ATOM 746 N N . PHE A 1 107 ? -14.209 4.903 4.807 1.00 90.44 107 PHE A N 1
ATOM 747 C CA . PHE A 1 107 ? -14.537 4.314 6.106 1.00 90.44 107 PHE A CA 1
ATOM 748 C C . PHE A 1 107 ? -15.070 5.360 7.100 1.00 90.44 107 PHE A C 1
ATOM 750 O O . PHE A 1 107 ? -16.134 5.170 7.692 1.00 90.44 107 PHE A O 1
ATOM 757 N N . ALA A 1 108 ? -14.396 6.503 7.236 1.00 90.81 108 ALA A N 1
ATOM 758 C CA . ALA A 1 108 ? -14.868 7.597 8.082 1.00 90.81 108 ALA A CA 1
ATOM 759 C C . ALA A 1 108 ? -16.217 8.167 7.604 1.00 90.81 108 ALA A C 1
ATOM 761 O O . ALA A 1 108 ? -17.076 8.499 8.421 1.00 90.81 108 ALA A O 1
ATOM 762 N N . SER A 1 109 ? -16.442 8.226 6.289 1.00 88.75 109 SER A N 1
ATOM 763 C CA . SER A 1 109 ? -17.715 8.665 5.702 1.00 88.75 109 SER A CA 1
ATOM 764 C C . SER A 1 109 ? -18.861 7.711 6.022 1.00 88.75 109 SER A C 1
ATOM 766 O O . SER A 1 109 ? -19.983 8.152 6.269 1.00 88.75 109 SER A O 1
ATOM 768 N N . ALA A 1 110 ? -18.594 6.406 6.058 1.00 85.88 110 ALA A N 1
ATOM 769 C CA . ALA A 1 110 ? -19.573 5.426 6.499 1.00 85.88 110 ALA A CA 1
ATOM 770 C C . ALA A 1 110 ? -19.893 5.573 7.985 1.00 85.88 110 ALA A C 1
ATOM 772 O O . ALA A 1 110 ? -21.064 5.590 8.354 1.00 85.88 110 ALA A O 1
ATOM 773 N N . LEU A 1 111 ? -18.881 5.746 8.841 1.00 83.25 111 LEU A N 1
ATOM 774 C CA . LEU A 1 111 ? -19.098 5.995 10.269 1.00 83.25 111 LEU A CA 1
ATOM 775 C C . LEU A 1 111 ? -19.958 7.247 10.507 1.00 83.25 111 LEU A C 1
ATOM 777 O O . LEU A 1 111 ? -20.862 7.214 11.344 1.00 83.25 111 LEU A O 1
ATOM 781 N N . ALA A 1 112 ? -19.747 8.308 9.725 1.00 85.06 112 ALA A N 1
ATOM 782 C CA . ALA A 1 112 ? -20.516 9.549 9.807 1.00 85.06 112 ALA A CA 1
ATOM 783 C C . ALA A 1 112 ? -22.011 9.396 9.449 1.00 85.06 112 ALA A C 1
ATOM 785 O O . ALA A 1 112 ? -22.806 10.261 9.802 1.00 85.06 112 ALA A O 1
ATOM 786 N N . LEU A 1 113 ? -22.458 8.291 8.834 1.00 80.81 113 LEU A N 1
ATOM 787 C CA . LEU A 1 113 ? -23.887 8.086 8.543 1.00 80.81 113 LEU A CA 1
ATOM 788 C C . LEU A 1 113 ? -24.775 8.034 9.789 1.00 80.81 113 LEU A C 1
ATOM 790 O O . LEU A 1 113 ? -25.907 8.515 9.770 1.00 80.81 113 LEU A O 1
ATOM 794 N N . GLY A 1 114 ? -24.276 7.460 10.887 1.00 72.38 114 GLY A N 1
ATOM 795 C CA . GLY A 1 114 ? -25.031 7.429 12.144 1.00 72.38 114 GLY A CA 1
ATOM 796 C C . GLY A 1 114 ? -25.152 8.795 12.808 1.00 72.38 114 GLY A C 1
ATOM 797 O O . GLY A 1 114 ? -26.091 9.042 13.573 1.00 72.38 114 GLY A O 1
ATOM 798 N N . PHE A 1 115 ? -24.214 9.685 12.494 1.00 75.94 115 PHE A N 1
ATOM 799 C CA . PHE A 1 115 ? -24.036 10.983 13.125 1.00 75.94 115 PHE A CA 1
ATOM 800 C C . PHE A 1 115 ? -23.689 12.005 12.037 1.00 75.94 115 PHE A C 1
ATOM 802 O O . PHE A 1 115 ? -22.513 12.322 11.852 1.00 75.94 115 PHE A O 1
ATOM 809 N N . PRO A 1 116 ? -24.695 12.510 11.297 1.00 72.69 116 PRO A N 1
ATOM 810 C CA . PRO A 1 116 ? -24.490 13.474 10.212 1.00 72.69 116 PRO A CA 1
ATOM 811 C C . PRO A 1 116 ? -23.763 14.747 10.656 1.00 72.69 116 PRO A C 1
ATOM 813 O O . PRO A 1 116 ? -23.275 15.509 9.832 1.00 72.69 116 PRO A O 1
ATOM 816 N N . GLU A 1 117 ? -23.700 14.991 11.965 1.00 76.81 117 GLU A N 1
ATOM 817 C CA . GLU A 1 117 ? -22.933 16.062 12.579 1.00 76.81 117 GLU A CA 1
ATOM 818 C C . GLU A 1 117 ? -21.414 15.802 12.579 1.00 76.81 117 GLU A C 1
ATOM 820 O O . GLU A 1 117 ? -20.677 16.643 13.090 1.00 76.81 117 GLU A O 1
ATOM 825 N N . LEU A 1 118 ? -20.925 14.665 12.077 1.00 81.19 118 LEU A N 1
ATOM 826 C CA . LEU A 1 118 ? -19.499 14.348 11.976 1.00 81.19 118 LEU A CA 1
ATOM 827 C C . LEU A 1 118 ? -18.970 14.645 10.576 1.00 81.19 118 LEU A C 1
ATOM 829 O O . LEU A 1 118 ? -19.509 14.191 9.570 1.00 81.19 118 LEU A O 1
ATOM 833 N N . GLU A 1 119 ? -17.844 15.346 10.528 1.00 89.19 119 GLU A N 1
ATOM 834 C CA . GLU A 1 119 ? -17.128 15.607 9.284 1.00 89.19 119 GLU A CA 1
ATOM 835 C C . GLU A 1 119 ? -16.188 14.435 8.994 1.00 89.19 119 GLU A C 1
ATOM 837 O O . GLU A 1 119 ? -15.227 14.204 9.733 1.00 89.19 119 GLU A O 1
ATOM 842 N N . ALA A 1 120 ? -16.438 13.697 7.912 1.00 89.00 120 ALA A N 1
ATOM 843 C CA . ALA A 1 120 ? -15.664 12.502 7.570 1.00 89.00 120 ALA A CA 1
ATOM 844 C C . ALA A 1 120 ? -14.140 12.741 7.456 1.00 89.00 120 ALA A C 1
ATOM 846 O O . ALA A 1 120 ? -13.388 11.936 8.011 1.00 89.00 120 ALA A O 1
ATOM 847 N N . PRO A 1 121 ? -13.642 13.836 6.836 1.00 91.38 121 PRO A N 1
ATOM 848 C CA . PRO A 1 121 ? -12.201 14.104 6.786 1.00 91.38 121 PRO A CA 1
ATOM 849 C C . PRO A 1 121 ? -11.586 14.311 8.174 1.00 91.38 121 PRO A C 1
ATOM 851 O O . PRO A 1 121 ? -10.495 13.816 8.455 1.00 91.38 121 PRO A O 1
ATOM 854 N N . GLN A 1 122 ? -12.307 15.003 9.063 1.00 91.19 122 GLN A N 1
ATOM 855 C CA . GLN A 1 122 ? -11.865 15.218 10.437 1.00 91.19 122 GLN A CA 1
ATOM 856 C C . GLN A 1 122 ? -11.845 13.896 11.207 1.00 91.19 122 GLN A C 1
ATOM 858 O O . GLN A 1 122 ? -10.867 13.609 11.887 1.00 91.19 122 GLN A O 1
ATOM 863 N N . LEU A 1 123 ? -12.885 13.070 11.061 1.00 90.69 123 LEU A N 1
ATOM 864 C CA . LEU A 1 123 ? -12.961 11.762 11.707 1.00 90.69 123 LEU A CA 1
ATOM 865 C C . LEU A 1 123 ? -11.827 10.831 11.247 1.00 90.69 123 LEU A C 1
ATOM 867 O O . LEU A 1 123 ? -11.203 10.185 12.084 1.00 90.69 123 LEU A O 1
ATOM 871 N N . ALA A 1 124 ? -11.508 10.805 9.950 1.00 93.31 124 ALA A N 1
ATOM 872 C CA . ALA A 1 124 ? -10.366 10.060 9.415 1.00 93.31 124 ALA A CA 1
ATOM 873 C C . ALA A 1 124 ? -9.038 10.507 10.055 1.00 93.31 124 ALA A C 1
ATOM 875 O O . ALA A 1 124 ? -8.255 9.672 10.514 1.00 93.31 124 ALA A O 1
ATOM 876 N N . ALA A 1 125 ? -8.804 11.821 10.139 1.00 92.12 125 ALA A N 1
ATOM 877 C CA . ALA A 1 125 ? -7.613 12.374 10.779 1.00 92.12 125 ALA A CA 1
ATOM 878 C C . ALA A 1 125 ? -7.551 12.043 12.282 1.00 92.12 125 ALA A C 1
ATOM 880 O O . ALA A 1 125 ? -6.481 11.703 12.790 1.00 92.12 125 ALA A O 1
ATOM 881 N N . THR A 1 126 ? -8.688 12.092 12.984 1.00 93.31 126 THR A N 1
ATOM 882 C CA . THR A 1 126 ? -8.780 11.758 14.412 1.00 93.31 126 THR A CA 1
ATOM 883 C C . THR A 1 126 ? -8.532 10.269 14.669 1.00 93.31 126 THR A C 1
ATOM 885 O O . THR A 1 126 ? -7.788 9.943 15.586 1.00 93.31 126 THR A O 1
ATOM 888 N N . ILE A 1 127 ? -9.044 9.364 13.825 1.00 94.06 127 ILE A N 1
ATOM 889 C CA . ILE A 1 127 ? -8.736 7.922 13.904 1.00 94.06 127 ILE A CA 1
ATOM 890 C C . ILE A 1 127 ? -7.221 7.686 13.788 1.00 94.06 127 ILE A C 1
ATOM 892 O O . ILE A 1 127 ? -6.645 6.952 14.591 1.00 94.06 127 ILE A O 1
ATOM 896 N N . ALA A 1 128 ? -6.555 8.334 12.826 1.00 94.81 128 ALA A N 1
ATOM 897 C CA . ALA A 1 128 ? -5.104 8.227 12.671 1.00 94.81 128 ALA A CA 1
ATOM 898 C C . ALA A 1 128 ? -4.331 8.846 13.856 1.00 94.81 128 ALA A C 1
ATOM 900 O O . ALA A 1 128 ? -3.268 8.353 14.233 1.00 94.81 128 ALA A O 1
ATOM 901 N N . ALA A 1 129 ? -4.842 9.927 14.454 1.00 94.56 129 ALA A N 1
ATOM 902 C CA . ALA A 1 129 ? -4.249 10.546 15.641 1.00 94.56 129 ALA A CA 1
ATOM 903 C C . ALA A 1 129 ? -4.356 9.652 16.887 1.00 94.56 129 ALA A C 1
ATOM 905 O O . ALA A 1 129 ? -3.367 9.487 17.599 1.00 94.56 129 ALA A O 1
ATOM 906 N N . ASP A 1 130 ? -5.506 9.017 17.106 1.00 95.69 130 ASP A N 1
ATOM 907 C CA . ASP A 1 130 ? -5.706 8.073 18.209 1.00 95.69 130 ASP A CA 1
ATOM 908 C C . ASP A 1 130 ? -4.820 6.827 18.070 1.00 95.69 130 ASP A C 1
ATOM 910 O O . ASP A 1 130 ? -4.249 6.363 19.056 1.00 95.69 130 ASP A O 1
ATOM 914 N N . LEU A 1 131 ? -4.625 6.309 16.849 1.00 96.62 131 LEU A N 1
ATOM 915 C CA . LEU A 1 131 ? -3.671 5.218 16.604 1.00 96.62 131 LEU A CA 1
ATOM 916 C C . LEU A 1 131 ? -2.229 5.636 16.936 1.00 96.62 131 LEU A C 1
ATOM 918 O O . LEU A 1 131 ? -1.491 4.863 17.550 1.00 96.62 131 LEU A O 1
ATOM 922 N N . ARG A 1 132 ? -1.835 6.870 16.597 1.00 96.62 132 ARG A N 1
ATOM 923 C CA . ARG A 1 132 ? -0.530 7.441 16.977 1.00 96.62 132 ARG A CA 1
ATOM 924 C C . ARG A 1 132 ? -0.352 7.529 18.485 1.00 96.62 132 ARG A C 1
ATOM 926 O O . ARG A 1 132 ? 0.685 7.115 19.001 1.00 96.62 132 ARG A O 1
ATOM 933 N N . GLU A 1 133 ? -1.360 8.026 19.189 1.00 96.38 133 GLU A N 1
ATOM 934 C CA . GLU A 1 133 ? -1.349 8.100 20.649 1.00 96.38 133 GLU A CA 1
ATOM 935 C C . GLU A 1 133 ? -1.300 6.700 21.276 1.00 96.38 133 GLU A C 1
ATOM 937 O O . GLU A 1 133 ? -0.517 6.434 22.191 1.00 96.38 133 GLU A O 1
ATOM 942 N N . ALA A 1 134 ? -2.080 5.760 20.741 1.00 95.94 134 ALA A N 1
ATOM 943 C CA . ALA A 1 134 ? -2.098 4.386 21.211 1.00 95.94 134 ALA A CA 1
ATOM 944 C C . ALA A 1 134 ? -0.751 3.683 21.031 1.00 95.94 134 ALA A C 1
ATOM 946 O O . ALA A 1 134 ? -0.309 3.001 21.956 1.00 95.94 134 ALA A O 1
ATOM 947 N N . ALA A 1 135 ? -0.048 3.929 19.924 1.00 97.00 135 ALA A N 1
ATOM 948 C CA . ALA A 1 135 ? 1.301 3.417 19.681 1.00 97.00 135 ALA A CA 1
ATOM 949 C C . ALA A 1 135 ? 2.364 3.977 20.649 1.00 97.00 135 ALA A C 1
ATOM 951 O O . ALA A 1 135 ? 3.476 3.448 20.711 1.00 97.00 135 ALA A O 1
ATOM 952 N N . GLN A 1 136 ? 2.033 5.017 21.420 1.00 96.25 136 GLN A N 1
ATOM 953 C CA . GLN A 1 136 ? 2.874 5.600 22.471 1.00 96.25 136 GLN A CA 1
ATOM 954 C C . GLN A 1 136 ? 2.353 5.293 23.884 1.00 96.25 136 GLN A C 1
ATOM 956 O O . GLN A 1 136 ? 2.925 5.752 24.873 1.00 96.25 136 GLN A O 1
ATOM 961 N N . SER A 1 137 ? 1.279 4.506 24.006 1.00 94.88 137 SER A N 1
ATOM 962 C CA . SER A 1 137 ? 0.661 4.209 25.296 1.00 94.88 137 SER A CA 1
ATOM 963 C C . SER A 1 137 ? 1.643 3.517 26.249 1.00 94.88 137 SER A C 1
ATOM 965 O O . SER A 1 137 ? 2.405 2.646 25.817 1.00 94.88 137 SER A O 1
ATOM 967 N N . PRO A 1 138 ? 1.601 3.813 27.563 1.00 92.19 138 PRO A N 1
ATOM 968 C CA . PRO A 1 138 ? 2.343 3.039 28.554 1.00 92.19 138 PRO A CA 1
ATOM 969 C C . PRO A 1 138 ? 1.824 1.597 28.679 1.00 92.19 138 PRO A C 1
ATOM 971 O O . PRO A 1 138 ? 2.590 0.716 29.068 1.00 92.19 138 PRO A O 1
ATOM 974 N N . GLN A 1 139 ? 0.565 1.328 28.305 1.00 91.62 139 GLN A N 1
ATOM 975 C CA . GLN A 1 139 ? -0.013 -0.017 28.317 1.00 91.62 139 GLN A CA 1
ATOM 976 C C . GLN A 1 139 ? 0.561 -0.843 27.151 1.00 91.62 139 GLN A C 1
ATOM 978 O O . GLN A 1 139 ? 0.351 -0.467 25.992 1.00 91.62 139 GLN A O 1
ATOM 983 N N . PRO A 1 140 ? 1.304 -1.935 27.418 1.00 93.25 140 PRO A N 1
ATOM 984 C CA . PRO A 1 140 ? 2.007 -2.675 26.374 1.00 93.25 140 PRO A CA 1
ATOM 985 C C . PRO A 1 140 ? 1.070 -3.272 25.322 1.00 93.25 140 PRO A C 1
ATOM 987 O O . PRO A 1 140 ? 1.410 -3.237 24.146 1.00 93.25 140 PRO A O 1
ATOM 990 N N . GLU A 1 141 ? -0.121 -3.722 25.705 1.00 93.69 141 GLU A N 1
ATOM 991 C CA . GLU A 1 141 ? -1.107 -4.326 24.805 1.00 93.69 141 GLU A CA 1
ATOM 992 C C . GLU A 1 141 ? -1.718 -3.293 23.855 1.00 93.69 141 GLU A C 1
ATOM 994 O O . GLU A 1 141 ? -1.850 -3.547 22.659 1.00 93.69 141 GLU A O 1
ATOM 999 N N . LYS A 1 142 ? -2.051 -2.097 24.367 1.00 93.94 142 LYS A N 1
ATOM 1000 C CA . LYS A 1 142 ? -2.570 -0.983 23.553 1.00 93.94 142 LYS A CA 1
ATOM 1001 C C . LYS A 1 142 ? -1.508 -0.487 22.574 1.00 93.94 142 LYS A C 1
ATOM 1003 O O . LYS A 1 142 ? -1.803 -0.240 21.405 1.00 93.94 142 LYS A O 1
ATOM 1008 N N . ARG A 1 143 ? -0.263 -0.390 23.045 1.00 95.69 143 ARG A N 1
ATOM 1009 C CA . ARG A 1 143 ? 0.890 -0.039 22.216 1.00 95.69 143 ARG A CA 1
ATOM 1010 C C . ARG A 1 143 ? 1.128 -1.068 21.117 1.00 95.69 143 ARG A C 1
ATOM 1012 O O . ARG A 1 143 ? 1.266 -0.683 19.960 1.00 95.69 143 ARG A O 1
ATOM 1019 N N . PHE A 1 144 ? 1.130 -2.351 21.470 1.00 96.94 144 PHE A N 1
ATOM 1020 C CA . PHE A 1 144 ? 1.297 -3.446 20.522 1.00 96.94 144 PHE A CA 1
ATOM 1021 C C . PHE A 1 144 ? 0.196 -3.430 19.455 1.00 96.94 144 PHE A C 1
ATOM 1023 O O . PHE A 1 144 ? 0.506 -3.471 18.269 1.00 96.94 144 PHE A O 1
ATOM 1030 N N . TRP A 1 145 ? -1.071 -3.294 19.860 1.00 97.06 145 TRP A N 1
ATOM 1031 C CA . TRP A 1 145 ? -2.223 -3.224 18.956 1.00 97.06 145 TRP A CA 1
ATOM 1032 C C . TRP A 1 145 ? -2.065 -2.150 17.872 1.00 97.06 145 TRP A C 1
ATOM 1034 O O . TRP A 1 145 ? -2.190 -2.436 16.680 1.00 97.06 145 TRP A O 1
ATOM 1044 N N . ALA A 1 146 ? -1.745 -0.920 18.275 1.00 97.75 146 ALA A N 1
ATOM 1045 C CA . ALA A 1 146 ? -1.592 0.189 17.340 1.00 97.75 146 ALA A CA 1
ATOM 1046 C C . ALA A 1 146 ? -0.355 0.030 16.442 1.00 97.75 146 ALA A C 1
ATOM 1048 O O . ALA A 1 146 ? -0.411 0.328 15.249 1.00 97.75 146 ALA A O 1
ATOM 1049 N N . GLN A 1 147 ? 0.751 -0.484 16.991 1.00 97.88 147 GLN A N 1
ATOM 1050 C CA . GLN A 1 147 ? 1.955 -0.782 16.214 1.00 97.88 147 GLN A CA 1
ATOM 1051 C C . GLN A 1 147 ? 1.707 -1.891 15.188 1.00 97.88 147 GLN A C 1
ATOM 1053 O O . GLN A 1 147 ? 2.153 -1.765 14.055 1.00 97.88 147 GLN A O 1
ATOM 1058 N N . PHE A 1 148 ? 0.953 -2.932 15.540 1.00 98.38 148 PHE A N 1
ATOM 1059 C CA . PHE A 1 148 ? 0.591 -4.009 14.620 1.00 98.38 148 PHE A CA 1
ATOM 1060 C C . PHE A 1 148 ? -0.269 -3.500 13.458 1.00 98.38 148 PHE A C 1
ATOM 1062 O O . PHE A 1 148 ? 0.037 -3.788 12.303 1.00 98.38 148 PHE A O 1
ATOM 1069 N N . ILE A 1 149 ? -1.277 -2.663 13.736 1.00 98.25 149 ILE A N 1
ATOM 1070 C CA . ILE A 1 149 ? -2.063 -1.991 12.688 1.00 98.25 149 ILE A CA 1
ATOM 1071 C C . ILE A 1 149 ? -1.154 -1.160 11.773 1.00 98.25 149 ILE A C 1
ATOM 1073 O O . ILE A 1 149 ? -1.309 -1.210 10.556 1.00 98.25 149 ILE A O 1
ATOM 1077 N N . ALA A 1 150 ? -0.201 -0.405 12.322 1.00 97.94 150 ALA A N 1
ATOM 1078 C CA . ALA A 1 150 ? 0.717 0.397 11.516 1.00 97.94 150 ALA A CA 1
ATOM 1079 C C . ALA A 1 150 ? 1.656 -0.457 10.649 1.00 97.94 150 ALA A C 1
ATOM 1081 O O . ALA A 1 150 ? 1.869 -0.138 9.481 1.00 97.94 150 ALA A O 1
ATOM 1082 N N . GLU A 1 151 ? 2.180 -1.556 11.194 1.00 98.19 151 GLU A N 1
ATOM 1083 C CA . GLU A 1 151 ? 3.063 -2.480 10.476 1.00 98.19 151 GLU A CA 1
ATOM 1084 C C . GLU A 1 151 ? 2.372 -3.149 9.286 1.00 98.19 151 GLU A C 1
ATOM 1086 O O . GLU A 1 151 ? 2.984 -3.264 8.225 1.00 98.19 151 GLU A O 1
ATOM 1091 N N . LEU A 1 152 ? 1.081 -3.482 9.402 1.00 97.94 152 LEU A N 1
ATOM 1092 C CA . LEU A 1 152 ? 0.290 -3.948 8.258 1.00 97.94 152 LEU A CA 1
ATOM 1093 C C . LEU A 1 152 ? 0.295 -2.925 7.100 1.00 97.94 152 LEU A C 1
ATOM 1095 O O . LEU A 1 152 ? 0.460 -3.295 5.940 1.00 97.94 152 LEU A O 1
ATOM 1099 N N . GLY A 1 153 ? 0.209 -1.624 7.408 1.00 96.88 153 GLY A N 1
ATOM 1100 C CA . GLY A 1 153 ? 0.273 -0.548 6.410 1.00 96.88 153 GLY A CA 1
ATOM 1101 C C . GLY A 1 153 ? 1.671 -0.338 5.821 1.00 96.88 153 GLY A C 1
ATOM 1102 O O . GLY A 1 153 ? 1.817 -0.185 4.606 1.00 96.88 153 GLY A O 1
ATOM 1103 N N . ARG A 1 154 ? 2.719 -0.386 6.655 1.00 97.06 154 ARG A N 1
ATOM 1104 C CA . ARG A 1 154 ? 4.120 -0.210 6.217 1.00 97.06 154 ARG A CA 1
ATOM 1105 C C . ARG A 1 154 ? 4.583 -1.305 5.263 1.00 97.06 154 ARG A C 1
ATOM 1107 O O . ARG A 1 154 ? 5.496 -1.086 4.470 1.00 97.06 154 ARG A O 1
ATOM 1114 N N . GLN A 1 155 ? 3.973 -2.478 5.363 1.00 95.62 155 GLN A N 1
ATOM 1115 C CA . GLN A 1 155 ? 4.334 -3.662 4.594 1.00 95.62 155 GLN A CA 1
ATOM 1116 C C . GLN A 1 155 ? 3.359 -3.959 3.447 1.00 95.62 155 GLN A C 1
ATOM 1118 O O . GLN A 1 155 ? 3.552 -4.924 2.706 1.00 95.62 155 GLN A O 1
ATOM 1123 N N . ALA A 1 156 ? 2.322 -3.136 3.277 1.00 92.00 156 ALA A N 1
ATOM 1124 C CA . ALA A 1 156 ? 1.376 -3.265 2.180 1.00 92.00 156 ALA A CA 1
ATOM 1125 C C . ALA A 1 156 ? 2.063 -3.098 0.810 1.00 92.00 156 ALA A C 1
ATOM 1127 O O . ALA A 1 156 ? 3.120 -2.483 0.682 1.00 92.00 156 ALA A O 1
ATOM 1128 N N . ALA A 1 157 ? 1.420 -3.589 -0.256 1.00 86.62 157 ALA A N 1
ATOM 1129 C CA . ALA A 1 157 ? 1.930 -3.440 -1.627 1.00 86.62 157 ALA A CA 1
ATOM 1130 C C . ALA A 1 157 ? 2.105 -1.967 -2.051 1.00 86.62 157 ALA A C 1
ATOM 1132 O O . ALA A 1 157 ? 2.975 -1.650 -2.862 1.00 86.62 157 ALA A O 1
ATOM 1133 N N . LEU A 1 158 ? 1.277 -1.082 -1.492 1.00 88.25 158 LEU A N 1
ATOM 1134 C CA . LEU A 1 158 ? 1.432 0.367 -1.527 1.00 88.25 158 LEU A CA 1
ATOM 1135 C C . LEU A 1 158 ? 1.640 0.845 -0.084 1.00 88.25 158 LEU A C 1
ATOM 1137 O O . LEU A 1 158 ? 0.648 1.084 0.606 1.00 88.25 158 LEU A O 1
ATOM 1141 N N . PRO A 1 159 ? 2.898 0.927 0.384 1.00 93.44 159 PRO A N 1
ATOM 1142 C CA . PRO A 1 159 ? 3.197 1.232 1.775 1.00 93.44 159 PRO A CA 1
ATOM 1143 C C . PRO A 1 159 ? 2.687 2.604 2.213 1.00 93.44 159 PRO A C 1
ATOM 1145 O O . PRO A 1 159 ? 2.824 3.590 1.487 1.00 93.44 159 PRO A O 1
ATOM 1148 N N . TYR A 1 160 ? 2.187 2.673 3.441 1.00 95.50 160 TYR A N 1
ATOM 1149 C CA . TYR A 1 160 ? 1.917 3.914 4.165 1.00 95.50 160 TYR A CA 1
ATOM 1150 C C . TYR A 1 160 ? 2.200 3.710 5.653 1.00 95.50 160 TYR A C 1
ATOM 1152 O O . TYR A 1 160 ? 2.155 2.590 6.157 1.00 95.50 160 TYR A O 1
ATOM 1160 N N . ASP A 1 161 ? 2.469 4.792 6.379 1.00 95.88 161 ASP A N 1
ATOM 1161 C CA . ASP A 1 161 ? 2.699 4.728 7.819 1.00 95.88 161 ASP A CA 1
ATOM 1162 C C . ASP A 1 161 ? 1.621 5.509 8.569 1.00 95.88 161 ASP A C 1
ATOM 1164 O O . ASP A 1 161 ? 1.647 6.735 8.603 1.00 95.88 161 ASP A O 1
ATOM 1168 N N . LEU A 1 162 ? 0.689 4.791 9.207 1.00 95.44 162 LEU A N 1
ATOM 1169 C CA . LEU A 1 162 ? -0.357 5.380 10.058 1.00 95.44 162 LEU A CA 1
ATOM 1170 C C . LEU A 1 162 ? 0.203 6.171 11.246 1.00 95.44 162 LEU A C 1
ATOM 1172 O O . LEU A 1 162 ? -0.523 6.968 11.842 1.00 95.44 162 LEU A O 1
ATOM 1176 N N . LEU A 1 163 ? 1.470 5.944 11.604 1.00 95.88 163 LEU A N 1
ATOM 1177 C CA . LEU A 1 163 ? 2.132 6.633 12.701 1.00 95.88 163 LEU A CA 1
ATOM 1178 C C . LEU A 1 163 ? 2.904 7.882 12.260 1.00 95.88 163 LEU A C 1
ATOM 1180 O O . LEU A 1 163 ? 3.336 8.644 13.126 1.00 95.88 163 LEU A O 1
ATOM 1184 N N . ASP A 1 164 ? 3.040 8.127 10.953 1.00 94.94 164 ASP A N 1
ATOM 1185 C CA . ASP A 1 164 ? 3.652 9.349 10.434 1.00 94.94 164 ASP A CA 1
ATOM 1186 C C . ASP A 1 164 ? 2.684 10.538 10.611 1.00 94.94 164 ASP A C 1
ATOM 1188 O O . ASP A 1 164 ? 1.582 10.531 10.055 1.00 94.94 164 ASP A O 1
ATOM 1192 N N . PRO A 1 165 ? 3.048 11.584 11.380 1.00 91.56 165 PRO A N 1
ATOM 1193 C CA . PRO A 1 165 ? 2.202 12.764 11.536 1.00 91.56 165 PRO A CA 1
ATOM 1194 C C . PRO A 1 165 ? 1.994 13.554 10.234 1.00 91.56 165 PRO A C 1
ATOM 1196 O O . PRO A 1 165 ? 1.062 14.354 10.180 1.00 91.56 165 PRO A O 1
ATOM 1199 N N . ALA A 1 166 ? 2.837 13.356 9.215 1.00 92.19 166 ALA A N 1
ATOM 1200 C CA . ALA A 1 166 ? 2.718 13.987 7.902 1.00 92.19 166 ALA A CA 1
ATOM 1201 C C . ALA A 1 166 ? 1.871 13.174 6.903 1.00 92.19 166 ALA A C 1
ATOM 1203 O O . ALA A 1 166 ? 1.713 13.598 5.757 1.00 92.19 166 ALA A O 1
ATOM 1204 N N . LEU A 1 167 ? 1.326 12.023 7.315 1.00 92.00 167 LEU A N 1
ATOM 1205 C CA . LEU A 1 167 ? 0.492 11.180 6.464 1.00 92.00 167 LEU A CA 1
ATOM 1206 C C . LEU A 1 167 ? -0.762 11.925 5.993 1.00 92.00 167 LEU A C 1
ATOM 1208 O O . LEU A 1 167 ? -1.553 12.409 6.802 1.00 92.00 167 LEU A O 1
ATOM 1212 N N . ASP A 1 168 ? -0.992 11.924 4.681 1.00 90.00 168 ASP A N 1
ATOM 1213 C CA . ASP A 1 168 ? -2.276 12.304 4.098 1.00 90.00 168 ASP A CA 1
ATOM 1214 C C . ASP A 1 168 ? -3.287 11.151 4.282 1.00 90.00 168 ASP A C 1
ATOM 1216 O O . ASP A 1 168 ? -3.089 10.074 3.704 1.00 90.00 168 ASP A O 1
ATOM 1220 N N . PRO A 1 169 ? -4.390 11.337 5.039 1.00 87.19 169 PRO A N 1
ATOM 1221 C CA . PRO A 1 169 ? -5.394 10.294 5.242 1.00 87.19 169 PRO A CA 1
ATOM 1222 C C . PRO A 1 169 ? -6.024 9.780 3.942 1.00 87.19 169 PRO A C 1
ATOM 1224 O O . PRO A 1 169 ? -6.529 8.660 3.916 1.00 87.19 169 PRO A O 1
ATOM 1227 N N . THR A 1 170 ? -6.002 10.565 2.860 1.00 87.12 170 THR A N 1
ATOM 1228 C CA . THR A 1 170 ? -6.545 10.151 1.557 1.00 87.12 170 THR A CA 1
ATOM 1229 C C . THR A 1 170 ? -5.678 9.120 0.838 1.00 87.12 170 THR A C 1
ATOM 1231 O O . THR A 1 170 ? -6.181 8.383 -0.010 1.00 87.12 170 THR A O 1
ATOM 1234 N N . ALA A 1 171 ? -4.404 9.001 1.217 1.00 87.44 171 ALA A N 1
ATOM 1235 C CA . ALA A 1 171 ? -3.495 7.986 0.698 1.00 87.44 171 ALA A CA 1
ATOM 1236 C C . ALA A 1 171 ? -3.634 6.628 1.417 1.00 87.44 171 ALA A C 1
ATOM 1238 O O . ALA A 1 171 ? -3.058 5.634 0.972 1.00 87.44 171 ALA A O 1
ATOM 1239 N N . VAL A 1 172 ? -4.391 6.568 2.518 1.00 92.94 172 VAL A N 1
ATOM 1240 C CA . VAL A 1 172 ? -4.514 5.376 3.365 1.00 92.94 172 VAL A CA 1
ATOM 1241 C C . VAL A 1 172 ? -5.577 4.426 2.824 1.00 92.94 172 VAL A C 1
ATOM 1243 O O . VAL A 1 172 ? -6.754 4.775 2.719 1.00 92.94 172 VAL A O 1
ATOM 1246 N N . SER A 1 173 ? -5.165 3.187 2.565 1.00 92.25 173 SER A N 1
ATOM 1247 C CA . SER A 1 173 ? -6.036 2.090 2.139 1.00 92.25 173 SER A CA 1
ATOM 1248 C C . SER A 1 173 ? -5.924 0.933 3.125 1.00 92.25 173 SER A C 1
ATOM 1250 O O . SER A 1 173 ? -5.049 0.088 2.966 1.00 92.25 173 SER A O 1
ATOM 1252 N N . LEU A 1 174 ? -6.828 0.892 4.102 1.00 94.00 174 LEU A N 1
ATOM 1253 C CA . LEU A 1 174 ? -6.865 -0.114 5.158 1.00 94.00 174 LEU A CA 1
ATOM 1254 C C . LEU A 1 174 ? -7.168 -1.503 4.599 1.00 94.00 174 LEU A C 1
ATOM 1256 O O . LEU A 1 174 ? -8.128 -1.674 3.846 1.00 94.00 174 LEU A O 1
ATOM 1260 N N . ASP A 1 175 ? -6.393 -2.500 5.009 1.00 93.19 175 ASP A N 1
ATOM 1261 C CA . ASP A 1 175 ? -6.714 -3.901 4.752 1.00 93.19 175 ASP A CA 1
ATOM 1262 C C . ASP A 1 175 ? -7.837 -4.412 5.695 1.00 93.19 175 ASP A C 1
ATOM 1264 O O . ASP A 1 175 ? -8.218 -3.730 6.657 1.00 93.19 175 ASP A O 1
ATOM 1268 N N . PRO A 1 176 ? -8.411 -5.607 5.455 1.00 91.62 176 PRO A N 1
ATOM 1269 C CA . PRO A 1 176 ? -9.565 -6.095 6.206 1.00 91.62 176 PRO A CA 1
ATOM 1270 C C . PRO A 1 176 ? -9.245 -6.431 7.666 1.00 91.62 176 PRO A C 1
ATOM 1272 O O . PRO A 1 176 ? -10.152 -6.385 8.502 1.00 91.62 176 PRO A O 1
ATOM 1275 N N . VAL A 1 177 ? -7.982 -6.748 7.978 1.00 95.06 177 VAL A N 1
ATOM 1276 C CA . VAL A 1 177 ? -7.503 -6.965 9.348 1.00 95.06 177 VAL A CA 1
ATOM 1277 C C . VAL A 1 177 ? -7.432 -5.620 10.065 1.00 95.06 177 VAL A C 1
ATOM 1279 O O . VAL A 1 177 ? -8.033 -5.473 11.128 1.00 95.06 177 VAL A O 1
ATOM 1282 N N . GLN A 1 178 ? -6.786 -4.609 9.473 1.00 96.25 178 GLN A N 1
ATOM 1283 C CA . GLN A 1 178 ? -6.731 -3.256 10.042 1.00 96.25 178 GLN A CA 1
ATOM 1284 C C . GLN A 1 178 ? -8.132 -2.695 10.295 1.00 96.25 178 GLN A C 1
ATOM 1286 O O . GLN A 1 178 ? -8.425 -2.238 11.401 1.00 96.25 178 GLN A O 1
ATOM 1291 N N . LEU A 1 179 ? -9.015 -2.774 9.294 1.00 92.94 179 LEU A N 1
ATOM 1292 C CA . LEU A 1 179 ? -10.391 -2.297 9.403 1.00 92.94 179 LEU A CA 1
ATOM 1293 C C . LEU A 1 179 ? -11.144 -2.999 10.540 1.00 92.94 179 LEU A C 1
ATOM 1295 O O . LEU A 1 179 ? -11.828 -2.348 11.330 1.00 92.94 179 LEU A O 1
ATOM 1299 N N . GLY A 1 180 ? -10.978 -4.318 10.655 1.00 91.69 180 GLY A N 1
ATOM 1300 C CA . GLY A 1 180 ? -11.565 -5.116 11.722 1.00 91.69 180 GLY A CA 1
ATOM 1301 C C . 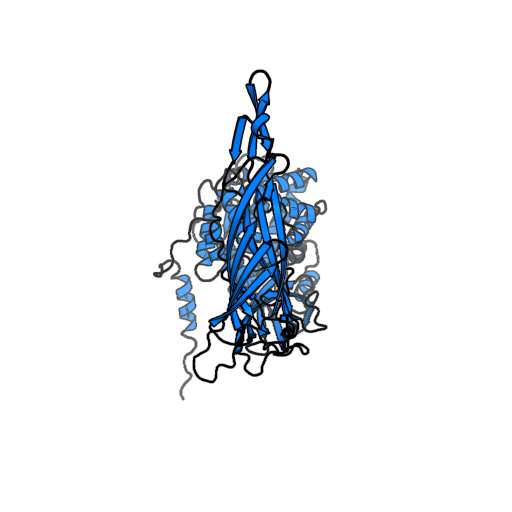GLY A 1 180 ? -11.135 -4.696 13.112 1.00 91.69 180 GLY A C 1
ATOM 1302 O O . GLY A 1 180 ? -11.973 -4.443 13.977 1.00 91.69 180 GLY A O 1
ATOM 1303 N N . LEU A 1 181 ? -9.824 -4.584 13.311 1.00 95.25 181 LEU A N 1
ATOM 1304 C CA . LEU A 1 181 ? -9.241 -4.187 14.587 1.00 95.25 181 LEU A CA 1
ATOM 1305 C C . LEU A 1 181 ? -9.683 -2.780 15.001 1.00 95.25 181 LEU A C 1
ATOM 1307 O O . LEU A 1 181 ? -9.992 -2.557 16.173 1.00 95.25 181 LEU A O 1
ATOM 1311 N N . ILE A 1 182 ? -9.748 -1.849 14.045 1.00 95.00 182 ILE A N 1
ATOM 1312 C CA . ILE A 1 182 ? -10.217 -0.480 14.275 1.00 95.00 182 ILE A CA 1
ATOM 1313 C C . ILE A 1 182 ? -11.698 -0.484 14.665 1.00 95.00 182 ILE A C 1
ATOM 1315 O O . ILE A 1 182 ? -12.052 0.095 15.690 1.00 95.00 182 ILE A O 1
ATOM 1319 N N . VAL A 1 183 ? -12.564 -1.164 13.905 1.00 90.50 183 VAL A N 1
ATOM 1320 C CA . VAL A 1 183 ? -14.013 -1.159 14.165 1.00 90.50 183 VAL A CA 1
ATOM 1321 C C . VAL A 1 183 ? -14.377 -1.863 15.462 1.00 90.50 183 VAL A C 1
ATOM 1323 O O . VAL A 1 183 ? -15.217 -1.347 16.199 1.00 90.50 183 VAL A O 1
ATOM 1326 N N . TYR A 1 184 ? -13.743 -2.990 15.790 1.00 89.62 184 TYR A N 1
ATOM 1327 C CA . TYR A 1 184 ? -14.004 -3.699 17.047 1.00 89.62 184 TYR A CA 1
ATOM 1328 C C . TYR A 1 184 ? -13.631 -2.829 18.251 1.00 89.62 184 TYR A C 1
ATOM 1330 O O . TYR A 1 184 ? -14.444 -2.653 19.162 1.00 89.62 184 TYR A O 1
ATOM 1338 N N . ARG A 1 185 ? -12.436 -2.222 18.233 1.00 91.94 185 ARG A N 1
ATOM 1339 C CA . ARG A 1 185 ? -11.986 -1.336 19.314 1.00 91.94 185 ARG A CA 1
ATOM 1340 C C . ARG A 1 185 ? -12.861 -0.084 19.415 1.00 91.94 185 ARG A C 1
ATOM 1342 O O . ARG A 1 185 ? -13.331 0.226 20.506 1.00 91.94 185 ARG A O 1
ATOM 1349 N N . LEU A 1 186 ? -13.139 0.587 18.295 1.00 89.88 186 LEU A N 1
ATOM 1350 C CA . LEU A 1 186 ? -13.983 1.785 18.266 1.00 89.88 186 LEU A CA 1
ATOM 1351 C C . LEU A 1 186 ? -15.397 1.492 18.780 1.00 89.88 186 LEU A C 1
ATOM 1353 O O . LEU A 1 186 ? -15.951 2.268 19.555 1.00 89.88 186 LEU A O 1
ATOM 1357 N N . THR A 1 187 ? -15.968 0.354 18.385 1.00 85.19 187 THR A N 1
ATOM 1358 C CA . THR A 1 187 ? -17.309 -0.046 18.820 1.00 85.19 187 THR A CA 1
ATOM 1359 C C . THR A 1 187 ? -17.364 -0.240 20.331 1.00 85.19 187 THR A C 1
ATOM 1361 O O . THR A 1 187 ? -18.295 0.237 20.984 1.00 85.19 187 THR A O 1
ATOM 1364 N N . ALA A 1 188 ? -16.356 -0.902 20.898 1.00 86.44 188 ALA A N 1
ATOM 1365 C CA . ALA A 1 188 ? -16.272 -1.094 22.336 1.00 86.44 188 ALA A CA 1
ATOM 1366 C C . ALA A 1 188 ? -16.085 0.230 23.092 1.00 86.44 188 ALA A C 1
ATOM 1368 O O . ALA A 1 188 ? -16.792 0.478 24.068 1.00 86.44 188 ALA A O 1
ATOM 1369 N N . ASP A 1 189 ? -15.191 1.096 22.610 1.00 88.38 189 ASP A N 1
ATOM 1370 C CA . ASP A 1 189 ? -14.920 2.410 23.200 1.00 88.38 189 ASP A CA 1
ATOM 1371 C C . ASP A 1 189 ? -16.183 3.279 23.243 1.00 88.38 189 ASP A C 1
ATOM 1373 O O . ASP A 1 189 ? -16.534 3.828 24.289 1.00 88.38 189 ASP A O 1
ATOM 1377 N N . VAL A 1 190 ? -16.919 3.347 22.131 1.00 84.56 190 VAL A N 1
ATOM 1378 C CA . VAL A 1 190 ? -18.172 4.106 22.055 1.00 84.56 190 VAL A CA 1
ATOM 1379 C C . VAL A 1 190 ? -19.239 3.496 22.959 1.00 84.56 190 VAL A C 1
ATOM 1381 O O . VAL A 1 190 ? -19.917 4.241 23.664 1.00 84.56 190 VAL A O 1
ATOM 1384 N N . TRP A 1 191 ? -19.388 2.166 22.991 1.00 82.06 191 TRP A N 1
ATOM 1385 C CA . TRP A 1 191 ? -20.367 1.510 23.863 1.00 82.06 191 TRP A CA 1
ATOM 1386 C C . TRP A 1 191 ? -20.130 1.841 25.338 1.00 82.06 191 TRP A C 1
ATOM 1388 O O . TRP A 1 191 ? -21.072 2.216 26.035 1.00 82.06 191 TRP A O 1
ATOM 1398 N N . LEU A 1 192 ? -18.877 1.755 25.798 1.00 82.44 192 LEU A N 1
ATOM 1399 C CA . LEU A 1 192 ? -18.492 2.086 27.174 1.00 82.44 192 LEU A CA 1
ATOM 1400 C C . LEU A 1 192 ? -18.723 3.561 27.485 1.00 82.44 192 LEU A C 1
ATOM 1402 O O . LEU A 1 192 ? -19.161 3.898 28.581 1.00 82.44 192 LEU A O 1
ATOM 1406 N N . PHE A 1 193 ? -18.459 4.433 26.513 1.00 81.62 193 PHE A N 1
ATOM 1407 C CA . PHE A 1 193 ? -18.639 5.870 26.658 1.00 81.62 193 PHE A CA 1
ATOM 1408 C C . PHE A 1 193 ? -20.108 6.278 26.818 1.00 81.62 193 PHE A C 1
ATOM 1410 O O . PHE A 1 193 ? -20.413 7.199 27.577 1.00 81.62 193 PHE A O 1
ATOM 1417 N N . VAL A 1 194 ? -21.026 5.612 26.108 1.00 75.81 194 VAL A N 1
ATOM 1418 C CA . VAL A 1 194 ? -22.457 5.957 26.148 1.00 75.81 194 VAL A CA 1
ATOM 1419 C C . VAL A 1 194 ? -23.251 5.184 27.192 1.00 75.81 194 VAL A C 1
ATOM 1421 O O . VAL A 1 194 ? -24.409 5.531 27.439 1.00 75.81 194 VAL A O 1
ATOM 1424 N N . GLN A 1 195 ? -22.676 4.144 27.801 1.00 73.31 195 GLN A N 1
ATOM 1425 C CA . GLN A 1 195 ? -23.370 3.408 28.846 1.00 73.31 195 GLN A CA 1
ATOM 1426 C C . GLN A 1 195 ? -23.739 4.336 30.013 1.00 73.31 195 GLN A C 1
ATOM 1428 O O . GLN A 1 195 ? -22.883 5.059 30.529 1.00 73.31 195 GLN A O 1
ATOM 1433 N N . PRO A 1 196 ? -25.007 4.323 30.470 1.00 60.16 196 PRO A N 1
ATOM 1434 C CA . PRO A 1 196 ? -25.356 4.999 31.707 1.00 60.16 196 PRO A CA 1
ATOM 1435 C C . PRO A 1 196 ? -24.539 4.391 32.851 1.00 60.16 196 PRO A C 1
ATOM 1437 O O . PRO A 1 196 ? -24.258 3.193 32.850 1.00 60.16 196 PRO A O 1
ATOM 1440 N N . ALA A 1 197 ? -24.182 5.206 33.845 1.00 55.81 197 ALA A N 1
ATOM 1441 C CA . ALA A 1 197 ? -23.517 4.759 35.067 1.00 55.81 197 ALA A CA 1
ATOM 1442 C C . ALA A 1 197 ? -24.472 3.908 35.932 1.00 55.81 197 ALA A C 1
ATOM 1444 O O . ALA A 1 197 ? -24.878 4.298 37.022 1.00 55.81 197 ALA A O 1
ATOM 1445 N N . SER A 1 198 ? -24.899 2.753 35.432 1.00 46.19 198 SER A N 1
ATOM 1446 C CA . SER A 1 198 ? -25.631 1.752 36.194 1.00 46.19 198 SER A CA 1
ATOM 1447 C C . SER A 1 198 ? -24.618 0.820 36.844 1.00 46.19 198 SER A C 1
ATOM 1449 O O . SER A 1 198 ? -23.899 0.089 36.164 1.00 46.19 198 SER A O 1
ATOM 1451 N N . GLY A 1 199 ? -24.542 0.882 38.174 1.00 40.06 199 GLY A N 1
ATOM 1452 C CA . GLY A 1 199 ? -23.668 0.038 38.975 1.00 40.06 199 GLY A CA 1
ATOM 1453 C C . GLY A 1 199 ? -23.911 -1.446 38.709 1.00 40.06 199 GLY A C 1
ATOM 1454 O O . GLY A 1 199 ? -24.994 -1.956 38.966 1.00 40.06 199 GLY A O 1
ATOM 1455 N N . GLY A 1 200 ? -22.869 -2.113 38.216 1.00 45.25 200 GLY A N 1
ATOM 1456 C CA . GLY A 1 200 ? -22.585 -3.532 38.402 1.00 45.25 200 GLY A CA 1
ATOM 1457 C C . GLY A 1 200 ? -23.698 -4.525 38.074 1.00 45.25 200 GLY A C 1
ATOM 1458 O O . GLY A 1 200 ? -24.505 -4.892 38.924 1.00 45.25 200 GLY A O 1
ATOM 1459 N N . THR A 1 201 ? -23.594 -5.170 36.918 1.00 34.44 201 THR A N 1
ATOM 1460 C CA . THR A 1 201 ? -23.819 -6.619 36.884 1.00 34.44 201 THR A CA 1
ATOM 1461 C C . THR A 1 201 ? -22.889 -7.239 35.854 1.00 34.44 201 THR A C 1
ATOM 1463 O O . THR A 1 201 ? -22.941 -6.920 34.671 1.00 34.44 201 THR A O 1
ATOM 1466 N N . ARG A 1 202 ? -21.994 -8.112 36.324 1.00 39.38 202 ARG A N 1
ATOM 1467 C CA . ARG A 1 202 ? -21.117 -8.931 35.486 1.00 39.38 202 ARG A CA 1
ATOM 1468 C C . ARG A 1 202 ? -22.020 -9.886 34.706 1.00 39.38 202 ARG A C 1
ATOM 1470 O O . ARG A 1 202 ? -22.464 -10.891 35.258 1.00 39.38 202 ARG A O 1
ATOM 1477 N N . ALA A 1 203 ? -22.359 -9.541 33.466 1.00 36.50 203 ALA A N 1
ATOM 1478 C CA . ALA A 1 203 ? -23.081 -10.447 32.588 1.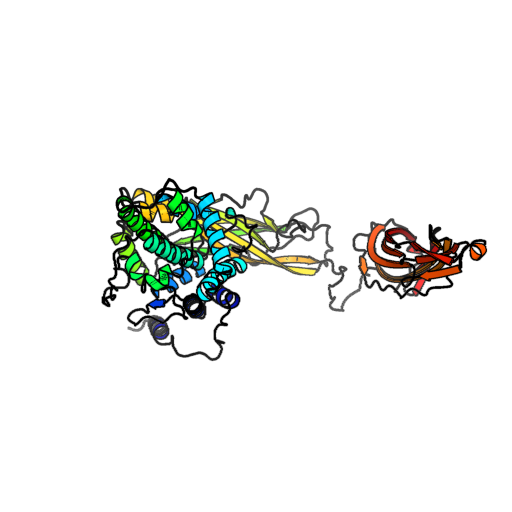00 36.50 203 ALA A CA 1
ATOM 1479 C C . ALA A 1 203 ? -22.178 -11.663 32.357 1.00 36.50 203 ALA A C 1
ATOM 1481 O O . ALA A 1 203 ? -21.142 -11.571 31.708 1.00 36.50 203 ALA A O 1
ATOM 1482 N N . THR A 1 204 ? -22.520 -12.795 32.967 1.00 34.00 204 THR A N 1
ATOM 1483 C CA . THR A 1 204 ? -21.888 -14.071 32.636 1.00 34.00 204 THR A CA 1
ATOM 1484 C C . THR A 1 204 ? -22.449 -14.469 31.275 1.00 34.00 204 THR A C 1
ATOM 1486 O O . THR A 1 204 ? -23.662 -14.683 31.184 1.00 34.00 204 THR A O 1
ATOM 1489 N N . PRO A 1 205 ? -21.634 -14.551 30.208 1.00 37.84 205 PRO A N 1
ATOM 1490 C CA . PRO A 1 205 ? -22.131 -15.022 28.929 1.00 37.84 205 PRO A CA 1
ATOM 1491 C C . PRO A 1 205 ? -22.540 -16.480 29.137 1.00 37.84 205 PRO A C 1
ATOM 1493 O O . PRO A 1 205 ? -21.696 -17.343 29.381 1.00 37.84 205 PRO A O 1
ATOM 1496 N N . LYS A 1 206 ? -23.843 -16.777 29.106 1.00 32.47 206 LYS A N 1
ATOM 1497 C CA . LYS A 1 206 ? -24.288 -18.166 28.987 1.00 32.47 206 LYS A CA 1
ATOM 1498 C C . LYS A 1 206 ? -23.802 -18.657 27.629 1.00 32.47 206 LYS A C 1
ATOM 1500 O O . LYS A 1 206 ? -24.154 -18.061 26.615 1.00 32.47 206 LYS A O 1
ATOM 1505 N N . ALA A 1 207 ? -23.014 -19.730 27.624 1.00 34.72 207 ALA A N 1
ATOM 1506 C CA . ALA A 1 207 ? -22.660 -20.451 26.411 1.00 34.72 207 ALA A CA 1
ATOM 1507 C C . ALA A 1 207 ? -23.958 -20.907 25.726 1.00 34.72 207 ALA A C 1
ATOM 1509 O O . ALA A 1 207 ? -24.590 -21.871 26.159 1.00 34.72 207 ALA A O 1
ATOM 1510 N N . SER A 1 208 ? -24.410 -20.164 24.716 1.00 34.78 208 SER A N 1
ATOM 1511 C CA . SER A 1 208 ? -25.507 -20.599 23.866 1.00 34.78 208 SER A CA 1
ATOM 1512 C C . SER A 1 208 ? -24.917 -21.505 22.791 1.00 34.78 208 SER A C 1
ATOM 1514 O O . SER A 1 208 ? -23.962 -21.158 22.103 1.00 34.78 208 SER A O 1
ATOM 1516 N N . SER A 1 209 ? -25.477 -22.702 22.656 1.00 36.22 209 SER A N 1
ATOM 1517 C CA . SER A 1 209 ? -25.141 -23.680 21.618 1.00 36.22 209 SER A CA 1
ATOM 1518 C C . SER A 1 209 ? -25.727 -23.305 20.250 1.00 36.22 209 SER A C 1
ATOM 1520 O O . SER A 1 209 ? -26.067 -24.180 19.453 1.00 36.22 209 SER A O 1
ATOM 1522 N N . GLN A 1 210 ? -25.921 -22.011 19.985 1.00 40.31 210 GLN A N 1
ATOM 1523 C CA . GLN A 1 210 ? -26.510 -21.562 18.734 1.00 40.31 210 GLN A CA 1
ATOM 1524 C C . GLN A 1 210 ? -25.468 -21.539 17.607 1.00 40.31 210 GLN A C 1
ATOM 1526 O O . GLN A 1 210 ? -24.279 -21.345 17.871 1.00 40.31 210 GLN A O 1
ATOM 1531 N N . PRO A 1 211 ? -25.900 -21.764 16.350 1.00 44.50 211 PRO A N 1
ATOM 1532 C CA . PRO A 1 211 ? -25.018 -21.698 15.190 1.00 44.50 211 PRO A CA 1
ATOM 1533 C C . PRO A 1 211 ? -24.274 -20.350 15.138 1.00 44.50 211 PRO A C 1
ATOM 1535 O O . PRO A 1 211 ? -24.791 -19.362 15.661 1.00 44.50 211 PRO A O 1
ATOM 1538 N N . PRO A 1 212 ? -23.092 -20.292 14.497 1.00 46.06 212 PRO A N 1
ATOM 1539 C CA . PRO A 1 212 ? -22.096 -19.210 14.611 1.00 46.06 212 PRO A CA 1
ATOM 1540 C C . PRO A 1 212 ? -22.532 -17.794 14.161 1.00 46.06 212 PRO A C 1
ATOM 1542 O O . PRO A 1 212 ? -21.685 -16.925 13.986 1.00 46.06 212 PRO A O 1
ATOM 1545 N N . CYS A 1 213 ? -23.828 -17.523 13.971 1.00 49.41 213 CYS A N 1
ATOM 1546 C CA . CYS A 1 213 ? -24.352 -16.287 13.382 1.00 49.41 213 CYS A CA 1
ATOM 1547 C C . CYS A 1 213 ? -25.585 -15.693 14.104 1.00 49.41 213 CYS A C 1
ATOM 1549 O O . CYS A 1 213 ? -26.362 -14.999 13.458 1.00 49.41 213 CYS A O 1
ATOM 1551 N N . SER A 1 214 ? -25.828 -15.962 15.397 1.00 43.38 214 SER A N 1
ATOM 1552 C CA . SER A 1 214 ? -27.094 -15.570 16.066 1.00 43.38 214 SER A CA 1
ATOM 1553 C C . SER A 1 214 ? -26.996 -14.600 17.260 1.00 43.38 214 SER A C 1
ATOM 1555 O O . SER A 1 214 ? -27.889 -14.608 18.107 1.00 43.38 214 SER A O 1
ATOM 1557 N N . GLN A 1 215 ? -25.953 -13.776 17.387 1.00 48.09 215 GLN A N 1
ATOM 1558 C CA . GLN A 1 215 ? -25.790 -12.903 18.566 1.00 48.09 215 GLN A CA 1
ATOM 1559 C C . GLN A 1 215 ? -26.134 -11.432 18.294 1.00 48.09 215 GLN A C 1
ATOM 1561 O O . GLN A 1 215 ? -25.845 -10.900 17.228 1.00 48.09 215 GLN A O 1
ATOM 1566 N N . THR A 1 216 ? -26.680 -10.754 19.310 1.00 52.84 216 THR A N 1
ATOM 1567 C CA . THR A 1 216 ? -26.657 -9.287 19.422 1.00 52.84 216 THR A CA 1
ATOM 1568 C C . THR A 1 216 ? -25.206 -8.842 19.639 1.00 52.84 216 THR A C 1
ATOM 1570 O O . THR A 1 216 ? -24.640 -9.045 20.715 1.00 52.84 216 THR A O 1
ATOM 1573 N N . GLU A 1 217 ? -24.591 -8.299 18.590 1.00 62.91 217 GLU A N 1
ATOM 1574 C CA . GLU A 1 217 ? -23.140 -8.315 18.356 1.00 62.91 217 GLU A CA 1
ATOM 1575 C C . GLU A 1 217 ? -22.303 -7.545 19.389 1.00 62.91 217 GLU A C 1
ATOM 1577 O O . GLU A 1 217 ? -21.214 -7.988 19.751 1.00 62.91 217 GLU A O 1
ATOM 1582 N N . THR A 1 218 ? -22.804 -6.428 19.924 1.00 58.09 218 THR A N 1
ATOM 1583 C CA . THR A 1 218 ? -22.000 -5.562 20.807 1.00 58.09 218 THR A CA 1
ATOM 1584 C C . THR A 1 218 ? -21.790 -6.131 22.216 1.00 58.09 218 THR A C 1
ATOM 1586 O O . THR A 1 218 ? -20.731 -5.934 22.804 1.00 58.09 218 THR A O 1
ATOM 1589 N N . GLN A 1 219 ? -22.768 -6.852 22.781 1.00 57.09 219 GLN A N 1
ATOM 1590 C CA . GLN A 1 219 ? -22.629 -7.439 24.128 1.00 57.09 219 GLN A CA 1
ATOM 1591 C C . GLN A 1 219 ? -21.733 -8.682 24.127 1.00 57.09 219 GLN A C 1
ATOM 1593 O O . GLN A 1 219 ? -21.083 -8.972 25.126 1.00 57.09 219 GLN A O 1
ATOM 1598 N N . ALA A 1 220 ? -21.680 -9.403 23.004 1.00 61.41 220 ALA A N 1
ATOM 1599 C CA . ALA A 1 220 ? -20.822 -10.573 22.852 1.00 61.41 220 ALA A CA 1
ATOM 1600 C C . ALA A 1 220 ? -19.330 -10.205 22.779 1.00 61.41 220 ALA A C 1
ATOM 1602 O O . ALA A 1 220 ? -18.503 -11.026 23.177 1.00 61.41 220 ALA A O 1
ATOM 1603 N N . LEU A 1 221 ? -19.020 -8.988 22.307 1.00 75.38 221 LEU A N 1
ATOM 1604 C CA . LEU A 1 221 ? -17.674 -8.436 22.124 1.00 75.38 221 LEU A CA 1
ATOM 1605 C C . LEU A 1 221 ? -16.981 -8.051 23.442 1.00 75.38 221 LEU A C 1
ATOM 1607 O O . LEU A 1 221 ? -15.760 -8.150 23.534 1.00 75.38 221 LEU A O 1
ATOM 1611 N N . ILE A 1 222 ? -17.721 -7.604 24.460 1.00 72.56 222 ILE A N 1
ATOM 1612 C CA . ILE A 1 222 ? -17.140 -7.081 25.707 1.00 72.56 222 ILE A CA 1
ATOM 1613 C C . ILE A 1 222 ? -17.233 -8.148 26.801 1.00 72.56 222 ILE A C 1
ATOM 1615 O O . ILE A 1 222 ? -18.307 -8.424 27.332 1.00 72.56 222 ILE A O 1
ATOM 1619 N N . LEU A 1 223 ? -16.091 -8.739 27.160 1.00 68.94 223 LEU A N 1
ATOM 1620 C CA . LEU A 1 223 ? -15.976 -9.720 28.246 1.00 68.94 223 LEU A CA 1
ATOM 1621 C C . LEU A 1 223 ? -15.836 -9.062 29.623 1.00 68.94 223 LEU A C 1
ATOM 1623 O O . LEU A 1 223 ? -16.326 -9.597 30.619 1.00 68.94 223 LEU A O 1
ATOM 1627 N N . ASP A 1 224 ? -15.150 -7.920 29.685 1.00 74.69 224 ASP A N 1
ATOM 1628 C CA . ASP A 1 224 ? -14.905 -7.176 30.921 1.00 74.69 224 ASP A CA 1
ATOM 1629 C C . ASP A 1 224 ? -14.948 -5.669 30.645 1.00 74.69 224 ASP A C 1
ATOM 1631 O O . ASP A 1 224 ? -13.999 -5.080 30.125 1.00 74.69 224 ASP A O 1
ATOM 1635 N N . ALA A 1 225 ? -16.065 -5.038 31.009 1.00 75.00 225 ALA A N 1
ATOM 1636 C CA . ALA A 1 225 ? -16.275 -3.610 30.799 1.00 75.00 225 ALA A CA 1
ATOM 1637 C C . ALA A 1 225 ? -15.281 -2.734 31.582 1.00 75.00 225 ALA A C 1
ATOM 1639 O O . ALA A 1 225 ? -14.927 -1.658 31.108 1.00 75.00 225 ALA A O 1
ATOM 1640 N N . ALA A 1 226 ? -14.800 -3.178 32.750 1.00 67.19 226 ALA A N 1
ATOM 1641 C CA . ALA A 1 226 ? -13.845 -2.404 33.543 1.00 67.19 226 ALA A CA 1
ATOM 1642 C C . ALA A 1 226 ? -12.456 -2.416 32.894 1.00 67.19 226 ALA A C 1
ATOM 1644 O O . ALA A 1 226 ? -11.812 -1.371 32.797 1.00 67.19 226 ALA A O 1
ATOM 1645 N N . ALA A 1 227 ? -12.024 -3.580 32.403 1.00 69.25 227 ALA A N 1
ATOM 1646 C CA . ALA A 1 227 ? -10.777 -3.717 31.653 1.00 69.25 227 ALA A CA 1
ATOM 1647 C C . ALA A 1 227 ? -10.826 -2.986 30.297 1.00 69.25 227 ALA A C 1
ATOM 1649 O O . ALA A 1 227 ? -9.842 -2.395 29.854 1.00 69.25 227 ALA A O 1
ATOM 1650 N N . ALA A 1 228 ? -11.988 -2.974 29.645 1.00 72.50 228 ALA A N 1
ATOM 1651 C CA . ALA A 1 228 ? -12.174 -2.246 28.397 1.00 72.50 228 ALA A CA 1
ATOM 1652 C C . ALA A 1 228 ? -12.192 -0.718 28.609 1.00 72.50 228 ALA A C 1
ATOM 1654 O O . ALA A 1 228 ? -11.565 0.016 27.843 1.00 72.50 228 ALA A O 1
ATOM 1655 N N . ALA A 1 229 ? -12.813 -0.233 29.694 1.00 72.00 229 ALA A N 1
ATOM 1656 C CA . ALA A 1 229 ? -12.866 1.193 30.031 1.00 72.00 229 ALA A CA 1
ATOM 1657 C C . ALA A 1 229 ? -11.506 1.764 30.462 1.00 72.00 229 ALA A C 1
ATOM 1659 O O . ALA A 1 229 ? -11.222 2.933 30.214 1.00 72.00 229 ALA A O 1
ATOM 1660 N N . SER A 1 230 ? -10.641 0.955 31.081 1.00 75.25 230 SER A N 1
ATOM 1661 C CA . SER A 1 230 ? -9.280 1.375 31.442 1.00 75.25 230 SER A CA 1
ATOM 1662 C C . SER A 1 230 ? -8.294 1.344 30.269 1.00 75.25 230 SER A C 1
ATOM 1664 O O . SER A 1 230 ? -7.166 1.819 30.411 1.00 75.25 230 SER A O 1
ATOM 1666 N N . SER A 1 231 ? -8.707 0.815 29.113 1.00 79.62 231 SER A N 1
ATOM 1667 C CA . SER A 1 231 ? -7.851 0.611 27.941 1.00 79.62 231 SER A CA 1
ATOM 1668 C C . SER A 1 231 ? -8.291 1.395 26.700 1.00 79.62 231 SER A C 1
ATOM 1670 O O . SER A 1 231 ? -7.835 1.050 25.613 1.00 79.62 231 SER A O 1
ATOM 1672 N N . ILE A 1 232 ? -9.145 2.431 26.842 1.00 86.56 232 ILE A N 1
ATOM 1673 C CA . ILE A 1 232 ? -9.734 3.218 25.729 1.00 86.56 232 ILE A CA 1
ATOM 1674 C C . ILE A 1 232 ? -8.714 3.459 24.618 1.00 86.56 232 ILE A C 1
ATOM 1676 O O . ILE A 1 232 ? -7.654 4.034 24.866 1.00 86.56 232 ILE A O 1
ATOM 1680 N N . GLY A 1 233 ? -9.039 3.012 23.406 1.00 81.94 233 GLY A N 1
ATOM 1681 C CA . GLY A 1 233 ? -8.191 3.088 22.221 1.00 81.94 233 GLY A CA 1
ATOM 1682 C C . GLY A 1 233 ? -8.310 4.431 21.511 1.00 81.94 233 GLY A C 1
ATOM 1683 O O . GLY A 1 233 ? -7.290 5.017 21.159 1.00 81.94 233 GLY A O 1
ATOM 1684 N N . PHE A 1 234 ? -9.545 4.917 21.380 1.00 89.81 234 PHE A N 1
ATOM 1685 C CA . PHE A 1 234 ? -9.929 6.069 20.564 1.00 89.81 234 PHE A CA 1
ATOM 1686 C C . PHE A 1 234 ? -10.422 7.270 21.390 1.00 89.81 234 PHE A C 1
ATOM 1688 O O . PHE A 1 234 ? -11.573 7.692 21.274 1.00 89.81 234 PHE A O 1
ATOM 1695 N N . GLY A 1 235 ? -9.575 7.804 22.273 1.00 87.69 235 GLY A N 1
ATOM 1696 C CA . GLY A 1 235 ? -9.957 8.884 23.191 1.00 87.69 235 GLY A CA 1
ATOM 1697 C C . GLY A 1 235 ? -10.370 10.171 22.474 1.00 87.69 235 GLY A C 1
ATOM 1698 O O . GLY A 1 235 ? -11.410 10.748 22.794 1.00 87.69 235 GLY A O 1
ATOM 1699 N N . GLN A 1 236 ? -9.615 10.582 21.454 1.00 90.38 236 GLN A N 1
ATOM 1700 C CA . GLN A 1 236 ? -9.893 11.805 20.706 1.00 90.38 236 GLN A CA 1
ATOM 1701 C C . GLN A 1 236 ? -11.154 11.671 19.851 1.00 90.38 236 GLN A C 1
ATOM 1703 O O . GLN A 1 236 ? -11.907 12.640 19.736 1.00 90.38 236 GLN A O 1
ATOM 1708 N N . VAL A 1 237 ? -11.440 10.488 19.286 1.00 87.38 237 VAL A N 1
ATOM 1709 C CA . VAL A 1 237 ? -12.736 10.242 18.635 1.00 87.38 237 VAL A CA 1
ATOM 1710 C C . VAL A 1 237 ? -13.864 10.401 19.653 1.00 87.38 237 VAL A C 1
ATOM 1712 O O . VAL A 1 237 ? -14.832 11.097 19.360 1.00 87.38 237 VAL A O 1
ATOM 1715 N N . LEU A 1 238 ? -13.761 9.829 20.858 1.00 87.25 238 LEU A N 1
ATOM 1716 C CA . LEU A 1 238 ? -14.807 9.979 21.881 1.00 87.25 238 LEU A CA 1
ATOM 1717 C C . LEU A 1 238 ? -15.007 11.440 22.310 1.00 87.25 238 LEU A C 1
ATOM 1719 O O . LEU A 1 238 ? -16.149 11.877 22.470 1.00 87.25 238 LEU A O 1
ATOM 1723 N N . ASP A 1 239 ? -13.932 12.216 22.439 1.00 87.94 239 ASP A N 1
ATOM 1724 C CA . ASP A 1 239 ? -14.009 13.650 22.733 1.00 87.94 239 ASP A CA 1
ATOM 1725 C C . ASP A 1 239 ? -14.654 14.434 21.583 1.00 87.94 239 ASP A C 1
ATOM 1727 O O . ASP A 1 239 ? -15.530 15.279 21.809 1.00 87.94 239 ASP A O 1
ATOM 1731 N N . TYR A 1 240 ? -14.294 14.105 20.339 1.00 84.25 240 TYR A N 1
ATOM 1732 C CA . TYR A 1 240 ? -14.903 14.668 19.136 1.00 84.25 240 TYR A CA 1
ATOM 1733 C C . TYR A 1 240 ? -16.412 14.380 19.082 1.00 84.25 240 TYR A C 1
ATOM 1735 O O . TYR A 1 240 ? -17.219 15.292 18.874 1.00 84.25 240 TYR A O 1
ATOM 1743 N N . LEU A 1 241 ? -16.809 13.137 19.366 1.00 80.94 241 LEU A N 1
ATOM 1744 C CA . LEU A 1 241 ? -18.204 12.714 19.484 1.00 80.94 241 LEU A CA 1
ATOM 1745 C C . LEU A 1 241 ? -18.923 13.459 20.627 1.00 80.94 241 LEU A C 1
ATOM 1747 O O . LEU A 1 241 ? -20.038 13.961 20.451 1.00 80.94 241 LEU A O 1
ATOM 1751 N N . SER A 1 242 ? -18.280 13.590 21.791 1.00 81.38 242 SER A N 1
ATOM 1752 C CA . SER A 1 242 ? -18.811 14.307 22.957 1.00 81.38 242 SER A CA 1
ATOM 1753 C C . SER A 1 242 ? -19.130 15.767 22.636 1.00 81.38 242 SER A C 1
ATOM 1755 O O . SER A 1 242 ? -20.210 16.249 22.984 1.00 81.38 242 SER A O 1
ATOM 1757 N N . GLY A 1 243 ? -18.214 16.465 21.957 1.00 80.44 243 GLY A N 1
ATOM 1758 C CA . GLY A 1 243 ? -18.377 17.867 21.562 1.00 80.44 243 GLY A CA 1
ATOM 1759 C C . GLY A 1 243 ? -19.553 18.112 20.609 1.00 80.44 243 GLY A C 1
ATOM 1760 O O . GLY A 1 243 ? -20.078 19.222 20.556 1.00 80.44 243 GLY A O 1
ATOM 1761 N N . ARG A 1 244 ? -20.021 17.072 19.906 1.00 79.56 244 ARG A N 1
ATOM 1762 C CA . ARG A 1 244 ? -21.187 17.102 19.002 1.00 79.56 244 ARG A CA 1
ATOM 1763 C C . ARG A 1 244 ? -22.477 16.593 19.667 1.00 79.56 244 ARG A C 1
ATOM 1765 O O . ARG A 1 244 ? -23.486 16.352 19.007 1.00 79.56 244 ARG A O 1
ATOM 1772 N N . GLY A 1 245 ? -22.477 16.470 20.996 1.00 69.38 245 GLY A N 1
ATOM 1773 C CA . GLY A 1 245 ? -23.684 16.243 21.788 1.00 69.38 245 GLY A CA 1
ATOM 1774 C C . GLY A 1 245 ? -24.133 14.786 21.856 1.00 69.38 245 GLY A C 1
ATOM 1775 O O . GLY A 1 245 ? -25.332 14.538 21.957 1.00 69.38 245 GLY A O 1
ATOM 1776 N N . LEU A 1 246 ? -23.210 13.821 21.805 1.00 68.81 246 LEU A N 1
ATOM 1777 C CA . LEU A 1 246 ? -23.512 12.387 21.932 1.00 68.81 246 LEU A CA 1
ATOM 1778 C C . LEU A 1 246 ? -23.801 11.892 23.361 1.00 68.81 246 LEU A C 1
ATOM 1780 O O . LEU A 1 246 ? -24.057 10.708 23.562 1.00 68.81 246 LEU A O 1
ATOM 1784 N N . LYS A 1 247 ? -23.817 12.783 24.359 1.00 64.44 247 LYS A N 1
ATOM 1785 C CA . LYS A 1 247 ? -24.144 12.440 25.752 1.00 64.44 247 LYS A CA 1
ATOM 1786 C C . LYS A 1 247 ? -25.655 12.513 26.007 1.00 64.44 247 LYS A C 1
ATOM 1788 O O . LYS A 1 247 ? -26.271 13.544 25.750 1.00 64.44 247 LYS A O 1
ATOM 1793 N N . GLY A 1 248 ? -26.235 11.440 26.556 1.00 63.75 248 GLY A N 1
ATOM 1794 C CA . GLY A 1 248 ? -27.625 11.395 27.035 1.00 63.75 248 GLY A CA 1
ATOM 1795 C C . GLY A 1 248 ? -28.368 10.092 26.707 1.00 63.75 248 GLY A C 1
ATOM 1796 O O . GLY A 1 248 ? -28.143 9.481 25.665 1.00 63.75 248 GLY A O 1
ATOM 1797 N N . ALA A 1 249 ? -29.292 9.683 27.586 1.00 56.38 249 ALA A N 1
ATOM 1798 C CA . ALA A 1 249 ? -30.048 8.427 27.468 1.00 56.38 249 ALA A CA 1
ATOM 1799 C C . ALA A 1 249 ? -30.904 8.334 26.188 1.00 56.38 249 ALA A C 1
ATOM 1801 O O . ALA A 1 249 ? -31.094 7.249 25.649 1.00 56.38 249 ALA A O 1
ATOM 1802 N N . GLU A 1 250 ? -31.374 9.467 25.660 1.00 61.97 250 GLU A N 1
ATOM 1803 C CA . GLU A 1 250 ? -32.200 9.526 24.446 1.00 61.97 250 GLU A CA 1
ATOM 1804 C C . GLU A 1 250 ? -31.400 9.196 23.169 1.00 61.97 250 GLU A C 1
ATOM 1806 O O . GLU A 1 250 ? -31.930 8.613 22.225 1.00 61.97 250 GLU A O 1
ATOM 1811 N N . LYS A 1 251 ? -30.088 9.475 23.159 1.00 69.12 251 LYS A N 1
ATOM 1812 C CA . LYS A 1 251 ? -29.185 9.145 22.041 1.00 69.12 251 LYS A CA 1
ATOM 1813 C C . LYS A 1 251 ? -28.547 7.762 22.171 1.00 69.12 251 LYS A C 1
ATOM 1815 O O . LYS A 1 251 ? -28.044 7.241 21.180 1.00 69.12 251 LYS A O 1
ATOM 1820 N N . TYR A 1 252 ? -28.631 7.137 23.346 1.00 70.25 252 TYR A N 1
ATOM 1821 C CA . TYR A 1 252 ? -28.094 5.800 23.603 1.00 70.25 252 TYR A CA 1
ATOM 1822 C C . TYR A 1 252 ? -28.645 4.752 22.628 1.00 70.25 252 TYR A C 1
ATOM 1824 O O . TYR A 1 252 ? -27.874 4.021 22.013 1.00 70.25 252 TYR A O 1
ATOM 1832 N N . ALA A 1 253 ? -29.967 4.714 22.419 1.00 69.00 253 ALA A N 1
ATOM 1833 C CA . ALA A 1 253 ? -30.589 3.752 21.506 1.00 69.00 253 ALA A CA 1
ATOM 1834 C C . ALA A 1 253 ? -30.096 3.921 20.056 1.00 69.00 253 ALA A C 1
ATOM 1836 O O . ALA A 1 253 ? -29.818 2.933 19.377 1.00 69.00 253 ALA A O 1
ATOM 1837 N N . LYS A 1 254 ? -29.916 5.172 19.606 1.00 72.44 254 LYS A N 1
ATOM 1838 C CA . LYS A 1 254 ? -29.368 5.492 18.279 1.00 72.44 254 LYS A CA 1
ATOM 1839 C C . LYS A 1 254 ? -27.904 5.060 18.157 1.00 72.44 254 LYS A C 1
ATOM 1841 O O . LYS A 1 254 ? -27.523 4.500 17.135 1.00 72.44 254 LYS A O 1
ATOM 1846 N N . VAL A 1 255 ? -27.103 5.265 19.205 1.00 74.12 255 VAL A N 1
ATOM 1847 C CA . VAL A 1 255 ? -25.699 4.832 19.242 1.00 74.12 255 VAL A CA 1
ATOM 1848 C C . VAL A 1 255 ? -25.596 3.314 19.198 1.00 74.12 255 VAL A C 1
ATOM 1850 O O . VAL A 1 255 ? -24.844 2.790 18.390 1.00 74.12 255 VAL A O 1
ATOM 1853 N N . VAL A 1 256 ? -26.383 2.590 19.995 1.00 72.38 256 VAL A N 1
ATOM 1854 C CA . VAL A 1 256 ? -26.385 1.119 19.974 1.00 72.38 256 VAL A CA 1
ATOM 1855 C C . VAL A 1 256 ? -26.810 0.579 18.604 1.00 72.38 256 VAL A C 1
ATOM 1857 O O . VAL A 1 256 ? -26.202 -0.368 18.107 1.00 72.38 256 VAL A O 1
ATOM 1860 N N . ALA A 1 257 ? -27.813 1.185 17.961 1.00 71.88 257 ALA A N 1
ATOM 1861 C CA . ALA A 1 257 ? -28.207 0.816 16.601 1.00 71.88 257 ALA A CA 1
ATOM 1862 C C . ALA A 1 257 ? -27.071 1.056 15.590 1.00 71.88 257 ALA A C 1
ATOM 1864 O O . ALA A 1 257 ? -26.780 0.182 14.777 1.00 71.88 257 ALA A O 1
ATOM 1865 N N . TRP A 1 258 ? -26.388 2.199 15.683 1.00 79.31 258 TRP A N 1
ATOM 1866 C CA . TRP A 1 258 ? -25.234 2.515 14.842 1.00 79.31 258 TRP A CA 1
ATOM 1867 C C . TRP A 1 258 ? -24.046 1.574 15.073 1.00 79.31 258 TRP A C 1
ATOM 1869 O O . TRP A 1 258 ? -23.421 1.144 14.112 1.00 79.31 258 TRP A O 1
ATOM 1879 N N . LEU A 1 259 ? -23.758 1.200 16.321 1.00 77.56 259 LEU A N 1
ATOM 1880 C CA . LEU A 1 259 ? -22.680 0.265 16.652 1.00 77.56 259 LEU A CA 1
ATOM 1881 C C . LEU A 1 259 ? -22.900 -1.111 16.030 1.00 77.56 259 LEU A C 1
ATOM 1883 O O . LEU A 1 259 ? -21.986 -1.677 15.433 1.00 77.56 259 LEU A O 1
ATOM 1887 N N . ASN A 1 260 ? -24.126 -1.627 16.132 1.00 72.50 260 ASN A N 1
ATOM 1888 C CA . ASN A 1 260 ? -24.491 -2.862 15.447 1.00 72.50 260 ASN A CA 1
ATOM 1889 C C . ASN A 1 260 ? -24.388 -2.689 13.926 1.00 72.50 260 ASN A C 1
ATOM 1891 O O . ASN A 1 260 ? -23.851 -3.563 13.259 1.00 72.50 260 ASN A O 1
ATOM 1895 N N . ALA A 1 261 ? -24.814 -1.546 13.374 1.00 74.50 261 ALA A N 1
ATOM 1896 C CA . ALA A 1 261 ? -24.684 -1.273 11.945 1.00 74.50 261 ALA A CA 1
ATOM 1897 C C . ALA A 1 261 ? -23.220 -1.237 11.473 1.00 74.50 261 ALA A C 1
ATOM 1899 O O . ALA A 1 261 ? -22.918 -1.802 10.427 1.00 74.50 261 ALA A O 1
ATOM 1900 N N . ALA A 1 262 ? -22.306 -0.641 12.245 1.00 77.94 262 ALA A N 1
ATOM 1901 C CA . ALA A 1 262 ? -20.880 -0.580 11.926 1.00 77.94 262 ALA A CA 1
ATOM 1902 C C . ALA A 1 262 ? -20.224 -1.971 11.933 1.00 77.94 262 ALA A C 1
ATOM 1904 O O . ALA A 1 262 ? -19.526 -2.330 10.982 1.00 77.94 262 ALA A O 1
ATOM 1905 N N . LEU A 1 263 ? -20.481 -2.773 12.974 1.00 77.00 263 LEU A N 1
ATOM 1906 C CA . LEU A 1 263 ? -19.998 -4.156 13.061 1.00 77.00 263 LEU A CA 1
ATOM 1907 C C . LEU A 1 263 ? -20.566 -5.018 11.931 1.00 77.00 263 LEU A C 1
ATOM 1909 O O . LEU A 1 263 ? -19.816 -5.712 11.245 1.00 77.00 263 LEU A O 1
ATOM 1913 N N . SER A 1 264 ? -21.873 -4.920 11.691 1.00 73.56 264 SER A N 1
ATOM 1914 C CA . SER A 1 264 ? -22.541 -5.627 10.603 1.00 73.56 264 SER A CA 1
ATOM 1915 C C . SER A 1 264 ? -22.006 -5.199 9.234 1.00 73.56 264 SER A C 1
ATOM 1917 O O . SER A 1 264 ? -21.805 -6.060 8.386 1.00 73.56 264 SER A O 1
ATOM 1919 N N . ALA A 1 265 ? -21.700 -3.915 9.017 1.00 74.31 265 ALA A N 1
ATOM 1920 C CA . ALA A 1 265 ? -21.113 -3.419 7.771 1.00 74.31 265 ALA A CA 1
ATOM 1921 C C . ALA A 1 265 ? -19.704 -3.981 7.518 1.00 74.31 265 ALA A C 1
ATOM 1923 O O . ALA A 1 265 ? -19.379 -4.337 6.388 1.00 74.31 265 ALA A O 1
ATOM 1924 N N . VAL A 1 266 ? -18.874 -4.114 8.556 1.00 76.31 266 VAL A N 1
ATOM 1925 C CA . VAL A 1 266 ? -17.545 -4.738 8.430 1.00 76.31 266 VAL A CA 1
ATOM 1926 C C . VAL A 1 266 ? -17.634 -6.248 8.230 1.00 76.31 266 VAL A C 1
ATOM 1928 O O . VAL A 1 266 ? -16.900 -6.802 7.418 1.00 76.31 266 VAL A O 1
ATOM 1931 N N . LYS A 1 267 ? -18.556 -6.936 8.904 1.00 75.44 267 LYS A N 1
ATOM 1932 C CA . LYS A 1 267 ? -18.772 -8.374 8.675 1.00 75.44 267 LYS A CA 1
ATOM 1933 C C . LYS A 1 267 ? -19.345 -8.660 7.293 1.00 75.44 267 LYS A C 1
ATOM 1935 O O . LYS A 1 267 ? -18.917 -9.604 6.630 1.00 75.44 267 LYS A O 1
ATOM 1940 N N . LEU A 1 268 ? -20.265 -7.809 6.843 1.00 71.50 268 LEU A N 1
ATOM 1941 C CA . LEU A 1 268 ? -20.696 -7.728 5.455 1.00 71.50 268 LEU A CA 1
ATOM 1942 C C . LEU A 1 268 ? -19.475 -7.552 4.557 1.00 71.50 268 LEU A C 1
ATOM 1944 O O . LEU A 1 268 ? -19.317 -8.286 3.588 1.00 71.50 268 LEU A O 1
ATOM 1948 N N . ALA A 1 269 ? -18.539 -6.690 4.926 1.00 69.38 269 ALA A N 1
ATOM 1949 C CA . ALA A 1 269 ? -17.346 -6.524 4.127 1.00 69.38 269 ALA A CA 1
ATOM 1950 C C . ALA A 1 269 ? -16.465 -7.758 4.019 1.00 69.38 269 ALA A C 1
ATOM 1952 O O . ALA A 1 269 ? -15.978 -8.085 2.943 1.00 69.38 269 ALA A O 1
ATOM 1953 N N . TRP A 1 270 ? -16.303 -8.501 5.105 1.00 71.00 270 TRP A N 1
ATOM 1954 C CA . TRP A 1 270 ? -15.523 -9.732 5.065 1.00 71.00 270 TRP A CA 1
ATOM 1955 C C . TRP A 1 270 ? -16.193 -10.851 4.265 1.00 71.00 270 TRP A C 1
ATOM 1957 O O . TRP A 1 270 ? -15.504 -11.747 3.774 1.00 71.00 270 TRP A O 1
ATOM 1967 N N . SER A 1 271 ? -17.511 -10.774 4.043 1.00 66.69 271 SER A N 1
ATOM 1968 C CA . SER A 1 271 ? -18.208 -11.649 3.089 1.00 66.69 271 SER A CA 1
ATOM 1969 C C . SER A 1 271 ? -17.656 -11.539 1.668 1.00 66.69 271 SER A C 1
ATOM 1971 O O . SER A 1 271 ? -17.747 -12.483 0.879 1.00 66.69 271 SER A O 1
ATOM 1973 N N . TRP A 1 272 ? -16.993 -10.423 1.362 1.00 67.75 272 TRP A N 1
ATOM 1974 C CA . TRP A 1 272 ? -16.309 -10.211 0.102 1.00 67.75 272 TRP A CA 1
ATOM 1975 C C . TRP A 1 272 ? -15.016 -11.011 -0.068 1.00 67.75 272 TRP A C 1
ATOM 1977 O O . TRP A 1 272 ? -14.425 -10.976 -1.141 1.00 67.75 272 TRP A O 1
ATOM 1987 N N . GLY A 1 273 ? -14.640 -11.866 0.889 1.00 69.12 273 GLY A N 1
ATOM 1988 C CA . GLY A 1 273 ? -13.729 -12.987 0.625 1.00 69.12 273 GLY A CA 1
ATOM 1989 C C . GLY A 1 273 ? -14.213 -13.933 -0.497 1.00 69.12 273 GLY A C 1
ATOM 1990 O O . GLY A 1 273 ? -13.432 -14.736 -1.012 1.00 69.12 273 GLY A O 1
ATOM 1991 N N . ALA A 1 274 ? -15.477 -13.828 -0.916 1.00 74.69 274 ALA A N 1
ATOM 1992 C CA . ALA A 1 274 ? -16.011 -14.470 -2.118 1.00 74.69 274 ALA A CA 1
ATOM 1993 C C . ALA A 1 274 ? -15.567 -13.804 -3.440 1.00 74.69 274 ALA A C 1
ATOM 1995 O O . ALA A 1 274 ? -15.734 -14.386 -4.509 1.00 74.69 274 ALA A O 1
ATOM 1996 N N . PHE A 1 275 ? -15.006 -12.594 -3.410 1.00 81.25 275 PHE A N 1
ATOM 1997 C CA . PHE A 1 275 ? -14.586 -11.877 -4.612 1.00 81.25 275 PHE A CA 1
ATOM 1998 C C . PHE A 1 275 ? -13.249 -12.420 -5.104 1.00 81.25 275 PHE A C 1
ATOM 2000 O O . PHE A 1 275 ? -12.325 -12.671 -4.329 1.00 81.25 275 PHE A O 1
ATOM 2007 N N . LYS A 1 276 ? -13.155 -12.624 -6.416 1.00 86.44 276 LYS A N 1
ATOM 2008 C CA . LYS A 1 276 ? -11.976 -13.159 -7.090 1.00 86.44 276 LYS A CA 1
ATOM 2009 C C . LYS A 1 276 ? -11.564 -12.222 -8.211 1.00 86.44 276 LYS A C 1
ATOM 2011 O O . LYS A 1 276 ? -12.351 -11.961 -9.121 1.00 86.44 276 LYS A O 1
ATOM 2016 N N . GLY A 1 277 ? -10.318 -11.773 -8.152 1.00 90.06 277 GLY A N 1
ATOM 2017 C CA . GLY A 1 277 ? -9.635 -11.083 -9.233 1.00 90.06 277 GLY A CA 1
ATOM 2018 C C . GLY A 1 277 ? -8.571 -11.970 -9.861 1.00 90.06 277 GLY A C 1
ATOM 2019 O O . GLY A 1 277 ? -7.832 -12.667 -9.168 1.00 90.06 277 GLY A O 1
ATOM 2020 N N . GLU A 1 278 ? -8.492 -11.931 -11.182 1.00 92.94 278 GLU A N 1
ATOM 2021 C CA . GLU A 1 278 ? -7.427 -12.540 -11.968 1.00 92.94 278 GLU A CA 1
ATOM 2022 C C . GLU A 1 278 ? -6.840 -11.471 -12.885 1.00 92.94 278 GLU A C 1
ATOM 2024 O O . GLU A 1 278 ? -7.581 -10.783 -13.585 1.00 92.94 278 GLU A O 1
ATOM 2029 N N . VAL A 1 279 ? -5.515 -11.335 -12.893 1.00 95.31 279 VAL A N 1
ATOM 2030 C CA . VAL A 1 279 ? -4.805 -10.419 -13.790 1.00 95.31 279 VAL A CA 1
ATOM 2031 C C . VAL A 1 279 ? -3.887 -11.237 -14.680 1.00 95.31 279 VAL A C 1
ATOM 2033 O O . VAL A 1 279 ? -3.149 -12.095 -14.201 1.00 95.31 279 VAL A O 1
ATOM 2036 N N . SER A 1 280 ? -3.950 -10.984 -15.982 1.00 96.19 280 SER A N 1
ATOM 2037 C CA . SER A 1 280 ? -3.196 -11.720 -16.997 1.00 96.19 280 SER A CA 1
ATOM 2038 C C . SER A 1 280 ? -2.721 -10.783 -18.102 1.00 96.19 280 SER A C 1
ATOM 2040 O O . SER A 1 280 ? -3.317 -9.732 -18.324 1.00 96.19 280 SER A O 1
ATOM 2042 N N . MET A 1 281 ? -1.658 -11.166 -18.804 1.00 96.88 281 MET A N 1
ATOM 2043 C CA . MET A 1 281 ? -1.108 -10.434 -19.947 1.00 96.88 281 MET A CA 1
ATOM 2044 C C . MET A 1 281 ? -1.125 -11.325 -21.190 1.00 96.88 281 MET A C 1
ATOM 2046 O O . MET A 1 281 ? -0.947 -12.541 -21.084 1.00 96.88 281 MET A O 1
ATOM 2050 N N . ASP A 1 282 ? -1.334 -10.737 -22.368 1.00 95.62 282 ASP A N 1
ATOM 2051 C CA . ASP A 1 282 ? -1.314 -11.428 -23.662 1.00 95.62 282 ASP A CA 1
ATOM 2052 C C . ASP A 1 282 ? 0.116 -11.749 -24.137 1.00 95.62 282 ASP A C 1
ATOM 2054 O O . ASP A 1 282 ? 0.607 -11.291 -25.166 1.00 95.62 282 ASP A O 1
ATOM 2058 N N . GLY A 1 283 ? 0.796 -12.583 -23.359 1.00 91.81 283 GLY A N 1
ATOM 2059 C CA . GLY A 1 283 ? 2.158 -13.026 -23.610 1.00 91.81 283 GLY A CA 1
ATOM 2060 C C . GLY A 1 283 ? 2.921 -13.228 -22.303 1.00 91.81 283 GLY A C 1
ATOM 2061 O O . GLY A 1 283 ? 2.523 -12.701 -21.263 1.00 91.81 283 GLY A O 1
ATOM 2062 N N . PRO A 1 284 ? 4.020 -13.997 -22.328 1.00 90.62 284 PRO A N 1
ATOM 2063 C CA . PRO A 1 284 ? 4.816 -14.251 -21.130 1.00 90.62 284 PRO A CA 1
ATOM 2064 C C . PRO A 1 284 ? 5.718 -13.066 -20.748 1.00 90.62 284 PRO A C 1
ATOM 2066 O O . PRO A 1 284 ? 6.090 -12.929 -19.584 1.00 90.62 284 PRO A O 1
ATOM 2069 N N . GLU A 1 285 ? 6.076 -12.216 -21.715 1.00 95.31 285 GLU A N 1
ATOM 2070 C CA . GLU A 1 285 ? 7.002 -11.097 -21.533 1.00 95.31 285 GLU A CA 1
ATOM 2071 C C . GLU A 1 285 ? 6.633 -9.886 -22.399 1.00 95.31 285 GLU A C 1
ATOM 2073 O O . GLU A 1 285 ? 5.943 -10.013 -23.417 1.00 95.31 285 GLU A O 1
ATOM 2078 N N . LEU A 1 286 ? 7.105 -8.713 -21.976 1.00 96.69 286 LEU A N 1
ATOM 2079 C CA . LEU A 1 286 ? 7.046 -7.461 -22.728 1.00 96.69 286 LEU A CA 1
ATOM 2080 C C . LEU A 1 286 ? 8.431 -7.163 -23.313 1.00 96.69 286 LEU A C 1
ATOM 2082 O O . LEU A 1 286 ? 9.376 -6.949 -22.556 1.00 96.69 286 LEU A O 1
ATOM 2086 N N . VAL A 1 287 ? 8.573 -7.128 -24.638 1.00 96.62 287 VAL A N 1
ATOM 2087 C CA . VAL A 1 287 ? 9.878 -6.892 -25.277 1.00 96.62 287 VAL A CA 1
ATOM 2088 C C . VAL A 1 287 ? 10.052 -5.419 -25.643 1.00 96.62 287 VAL A C 1
ATOM 2090 O O . VAL A 1 287 ? 9.296 -4.866 -26.439 1.00 96.62 287 VAL A O 1
ATOM 2093 N N . ARG A 1 288 ? 11.074 -4.756 -25.091 1.00 95.88 288 ARG A N 1
ATOM 2094 C CA . ARG A 1 288 ? 11.449 -3.396 -25.506 1.00 95.88 288 ARG A CA 1
ATOM 2095 C C . ARG A 1 288 ? 12.103 -3.410 -26.882 1.00 95.88 288 ARG A C 1
ATOM 2097 O O . ARG A 1 288 ? 12.668 -4.404 -27.330 1.00 95.88 288 ARG A O 1
ATOM 2104 N N . THR A 1 289 ? 12.079 -2.261 -27.538 1.00 94.94 289 THR A N 1
ATOM 2105 C CA . THR A 1 289 ? 12.838 -2.027 -28.768 1.00 94.94 289 THR A CA 1
ATOM 2106 C C . THR A 1 289 ? 14.336 -1.833 -28.489 1.00 94.94 289 THR A C 1
ATOM 2108 O O . THR A 1 289 ? 14.746 -1.508 -27.369 1.00 94.94 289 THR A O 1
ATOM 2111 N N . LYS A 1 290 ? 15.156 -1.986 -29.532 1.00 94.56 290 LYS A N 1
ATOM 2112 C CA . LYS A 1 290 ? 16.556 -1.533 -29.564 1.00 94.56 290 LYS A CA 1
ATOM 2113 C C . LYS A 1 290 ? 16.693 -0.089 -30.069 1.00 94.56 290 LYS A C 1
ATOM 2115 O O . LYS A 1 290 ? 17.797 0.437 -30.057 1.00 94.56 290 LYS A O 1
ATOM 2120 N N . SER A 1 291 ? 15.608 0.538 -30.532 1.00 92.75 291 SER A N 1
ATOM 2121 C CA . SER A 1 291 ? 15.652 1.847 -31.191 1.00 92.75 291 SER A CA 1
ATOM 2122 C C . SER A 1 291 ? 15.457 3.029 -30.239 1.00 92.75 291 SER A C 1
ATOM 2124 O O . SER A 1 291 ? 14.755 2.918 -29.236 1.00 92.75 291 SER A O 1
ATOM 2126 N N . ALA A 1 292 ? 16.018 4.186 -30.596 1.00 89.25 292 ALA A N 1
ATOM 2127 C CA . ALA A 1 292 ? 15.739 5.475 -29.969 1.00 89.25 292 ALA A CA 1
ATOM 2128 C C . ALA A 1 292 ? 14.450 6.158 -30.443 1.00 89.25 292 ALA A C 1
ATOM 2130 O O . ALA A 1 292 ? 13.993 7.111 -29.812 1.00 89.25 292 ALA A O 1
ATOM 2131 N N . THR A 1 293 ? 13.887 5.730 -31.573 1.00 89.12 293 THR A N 1
ATOM 2132 C CA . THR A 1 293 ? 12.809 6.473 -32.247 1.00 89.12 293 THR A CA 1
ATOM 2133 C C . THR A 1 293 ? 11.459 5.774 -32.186 1.00 89.12 293 THR A C 1
ATOM 2135 O O . THR A 1 293 ? 10.442 6.459 -32.101 1.00 89.12 293 THR A O 1
ATOM 2138 N N . ALA A 1 294 ? 11.448 4.442 -32.163 1.00 92.00 294 ALA A N 1
ATOM 2139 C CA . ALA A 1 294 ? 10.244 3.626 -32.051 1.00 92.00 294 ALA A CA 1
ATOM 2140 C C . ALA A 1 294 ? 10.117 3.037 -30.646 1.00 92.00 294 ALA A C 1
ATOM 2142 O O . ALA A 1 294 ? 11.125 2.619 -30.085 1.00 92.00 294 ALA A O 1
ATOM 2143 N N . ASP A 1 295 ? 8.899 2.965 -30.111 1.00 93.62 295 ASP A N 1
ATOM 2144 C CA . ASP A 1 295 ? 8.614 2.219 -28.884 1.00 93.62 295 ASP A CA 1
ATOM 2145 C C . ASP A 1 295 ? 8.649 0.697 -29.130 1.00 93.62 295 ASP A C 1
ATOM 2147 O O . ASP A 1 295 ? 8.797 0.217 -30.258 1.00 93.62 295 ASP A O 1
ATOM 2151 N N . GLY A 1 296 ? 8.648 -0.066 -28.040 1.00 93.50 296 GLY A N 1
ATOM 2152 C CA . GLY A 1 296 ? 8.734 -1.521 -28.033 1.00 93.50 296 GLY A CA 1
ATOM 2153 C C . GLY A 1 296 ? 7.427 -2.223 -28.379 1.00 93.50 296 GLY A C 1
ATOM 2154 O O . GLY A 1 296 ? 6.499 -1.656 -28.948 1.00 93.50 296 GLY A O 1
ATOM 2155 N N . GLU A 1 297 ? 7.366 -3.502 -28.023 1.00 95.06 297 GLU A N 1
ATOM 2156 C CA . GLU A 1 297 ? 6.156 -4.299 -28.159 1.00 95.06 297 GLU A CA 1
ATOM 2157 C C . GLU A 1 297 ? 5.033 -3.743 -27.274 1.00 95.06 297 GLU A C 1
ATOM 2159 O O . GLU A 1 297 ? 5.277 -3.261 -26.166 1.00 95.06 297 GLU A O 1
ATOM 2164 N N . LEU A 1 298 ? 3.800 -3.853 -27.769 1.00 95.88 298 LEU A N 1
ATOM 2165 C CA . LEU A 1 298 ? 2.582 -3.553 -27.031 1.00 95.88 298 LEU A CA 1
ATOM 2166 C C . LEU A 1 298 ? 1.972 -4.854 -26.504 1.00 95.88 298 LEU A C 1
ATOM 2168 O O . LEU A 1 298 ? 1.786 -5.811 -27.258 1.00 95.88 298 LEU A O 1
ATOM 2172 N N . ARG A 1 299 ? 1.611 -4.864 -25.220 1.00 96.75 299 ARG A N 1
ATOM 2173 C CA . ARG A 1 299 ? 0.896 -5.958 -24.553 1.00 96.75 299 ARG A CA 1
ATOM 2174 C C . ARG A 1 299 ? -0.393 -5.459 -23.922 1.00 96.75 299 ARG A C 1
ATOM 2176 O O . ARG A 1 299 ? -0.426 -4.393 -23.311 1.00 96.75 299 ARG A O 1
ATOM 2183 N N . LYS A 1 300 ? -1.452 -6.249 -24.032 1.00 96.94 300 LYS A N 1
ATOM 2184 C CA . LYS A 1 300 ? -2.709 -6.075 -23.313 1.00 96.94 300 LYS A CA 1
ATOM 2185 C C . LYS A 1 300 ? -2.668 -6.837 -21.999 1.00 96.94 300 LYS A C 1
ATOM 2187 O O . LYS A 1 300 ? -2.455 -8.047 -21.956 1.00 96.94 300 LYS A O 1
ATOM 2192 N N . VAL A 1 301 ? -2.968 -6.127 -20.92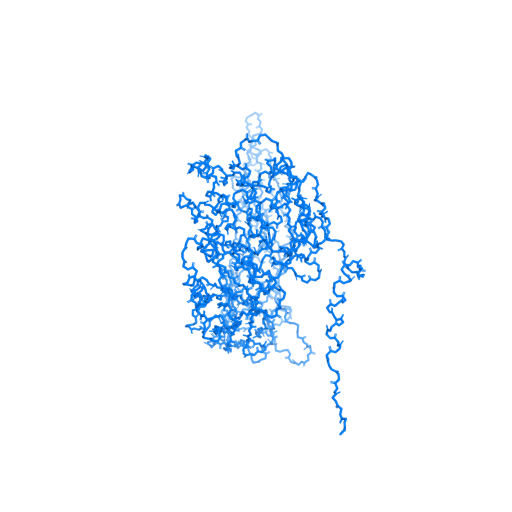5 1.00 97.25 301 VAL A N 1
ATOM 2193 C CA . VAL A 1 301 ? -3.162 -6.683 -19.592 1.00 97.25 301 VAL A CA 1
ATOM 2194 C C . VAL A 1 301 ? -4.652 -6.649 -19.289 1.00 97.25 301 VAL A C 1
ATOM 2196 O O . VAL A 1 301 ? -5.292 -5.605 -19.379 1.00 97.25 301 VAL A O 1
ATOM 2199 N N . THR A 1 302 ? -5.215 -7.812 -18.980 1.00 97.56 302 THR A N 1
ATOM 2200 C CA . THR A 1 302 ? -6.630 -7.997 -18.659 1.00 97.56 302 THR A CA 1
ATOM 2201 C C . THR A 1 302 ? -6.762 -8.322 -17.185 1.00 97.56 302 THR A C 1
ATOM 2203 O O . THR A 1 302 ? -6.213 -9.327 -16.727 1.00 97.56 302 THR A O 1
ATOM 2206 N N . ALA A 1 303 ? -7.533 -7.516 -16.464 1.00 96.75 303 ALA A N 1
ATOM 2207 C CA . ALA A 1 303 ? -8.029 -7.883 -15.150 1.00 96.75 303 ALA A CA 1
ATOM 2208 C C . ALA A 1 303 ? -9.480 -8.351 -15.260 1.00 96.75 303 ALA A C 1
ATOM 2210 O O . ALA A 1 303 ? -10.274 -7.753 -15.983 1.00 96.75 303 ALA A O 1
ATOM 2211 N N . ARG A 1 304 ? -9.822 -9.436 -14.569 1.00 95.81 304 ARG A N 1
ATOM 2212 C CA . ARG A 1 304 ? -11.167 -10.010 -14.516 1.00 95.81 304 ARG A CA 1
ATOM 2213 C C . ARG A 1 304 ? -11.594 -10.165 -13.072 1.00 95.81 304 ARG A C 1
ATOM 2215 O O . ARG A 1 304 ? -10.879 -10.785 -12.291 1.00 95.81 304 ARG A O 1
ATOM 2222 N N . PHE A 1 305 ? -12.785 -9.679 -12.761 1.00 92.81 305 PHE A N 1
ATOM 2223 C CA . PHE A 1 305 ? -13.344 -9.680 -11.421 1.00 92.81 305 PHE A CA 1
ATOM 2224 C C . PHE A 1 305 ? -14.689 -10.394 -11.415 1.00 92.81 305 PHE A C 1
ATOM 2226 O O . PHE A 1 305 ? -15.562 -10.129 -12.246 1.00 92.81 305 PHE A O 1
ATOM 2233 N N . ARG A 1 306 ? -14.853 -11.322 -10.476 1.00 90.31 306 ARG A N 1
ATOM 2234 C CA . ARG A 1 306 ? -16.087 -12.089 -10.310 1.00 90.31 306 ARG A CA 1
ATOM 2235 C C . ARG A 1 306 ? -16.382 -12.365 -8.845 1.00 90.31 306 ARG A C 1
ATOM 2237 O O . ARG A 1 306 ? -15.467 -12.465 -8.030 1.00 90.31 306 ARG A O 1
ATOM 2244 N N . LEU A 1 307 ? -17.657 -12.549 -8.549 1.00 85.69 307 LEU A N 1
ATOM 2245 C CA . LEU A 1 307 ? -18.123 -13.131 -7.305 1.00 85.69 307 LEU A CA 1
ATOM 2246 C C . LEU A 1 307 ? -18.120 -14.663 -7.429 1.00 85.69 307 LEU A C 1
ATOM 2248 O O . LEU A 1 307 ? -18.597 -15.206 -8.428 1.00 85.69 307 LEU A O 1
ATOM 2252 N N . ASP A 1 308 ? -17.547 -15.343 -6.437 1.00 80.94 308 ASP A N 1
ATOM 2253 C CA . ASP A 1 308 ? -17.549 -16.800 -6.300 1.00 80.94 308 ASP A CA 1
ATOM 2254 C C . ASP A 1 308 ? -18.015 -17.204 -4.895 1.00 80.94 308 ASP A C 1
ATOM 2256 O O . ASP A 1 308 ? -17.245 -17.252 -3.931 1.00 80.94 308 ASP A O 1
ATOM 2260 N N . LEU A 1 309 ? -19.300 -17.513 -4.783 1.00 69.31 309 LEU A N 1
ATOM 2261 C CA . LEU A 1 309 ? -19.969 -17.963 -3.570 1.00 69.31 309 LEU A CA 1
ATOM 2262 C C . LEU A 1 309 ? -19.756 -19.465 -3.304 1.00 69.31 309 LEU A C 1
ATOM 2264 O O . LEU A 1 309 ? -20.385 -20.011 -2.400 1.00 69.31 309 LEU A O 1
ATOM 2268 N N . GLY A 1 310 ? -18.859 -20.142 -4.037 1.00 55.50 310 GLY A N 1
ATOM 2269 C CA . GLY A 1 310 ? -18.647 -21.595 -4.114 1.00 55.50 310 GLY A CA 1
ATOM 2270 C C . GLY A 1 310 ? -18.353 -22.390 -2.826 1.00 55.50 310 GLY A C 1
ATOM 2271 O O . GLY A 1 310 ? -17.944 -23.548 -2.911 1.00 55.50 310 GLY A O 1
ATOM 2272 N N . SER A 1 311 ? -18.594 -21.851 -1.626 1.00 57.81 311 SER A N 1
ATOM 2273 C CA . SER A 1 311 ? -18.676 -22.626 -0.382 1.00 57.81 311 SER A CA 1
ATOM 2274 C C . SER A 1 311 ? -20.052 -22.466 0.282 1.00 57.81 311 SER A C 1
ATOM 2276 O O . SER A 1 311 ? -20.396 -21.427 0.844 1.00 57.81 311 SER A O 1
ATOM 2278 N N . ALA A 1 312 ? -20.842 -23.546 0.271 1.00 52.28 312 ALA A N 1
ATOM 2279 C CA . ALA A 1 312 ? -22.190 -23.584 0.851 1.00 52.28 312 ALA A CA 1
ATOM 2280 C C . ALA A 1 312 ? -22.233 -23.154 2.333 1.00 52.28 312 ALA A C 1
ATOM 2282 O O . ALA A 1 312 ? -23.259 -22.696 2.823 1.00 52.28 312 ALA A O 1
ATOM 2283 N N . GLN A 1 313 ? -21.120 -23.287 3.056 1.00 54.16 313 GLN A N 1
ATOM 2284 C CA . GLN A 1 313 ? -21.025 -22.942 4.471 1.00 54.16 313 GLN A CA 1
ATOM 2285 C C . GLN A 1 313 ? -20.918 -21.426 4.699 1.00 54.16 313 GLN A C 1
ATOM 2287 O O . GLN A 1 313 ? -21.640 -20.901 5.543 1.00 54.16 313 GLN A O 1
ATOM 2292 N N . MET A 1 314 ? -20.110 -20.715 3.902 1.00 55.62 314 MET A N 1
ATOM 2293 C CA . MET A 1 314 ? -20.039 -19.250 3.946 1.00 55.62 314 MET A CA 1
ATOM 2294 C C . MET A 1 314 ? -21.359 -18.646 3.472 1.00 55.62 314 MET A C 1
ATOM 2296 O O . MET A 1 314 ? -21.921 -17.804 4.157 1.00 55.62 314 MET A O 1
ATOM 2300 N N . VAL A 1 315 ? -21.925 -19.165 2.381 1.00 60.81 315 VAL A N 1
ATOM 2301 C CA . VAL A 1 315 ? -23.239 -18.745 1.870 1.00 60.81 315 VAL A CA 1
ATOM 2302 C C . VAL A 1 315 ? -24.344 -18.911 2.909 1.00 60.81 315 VAL A C 1
ATOM 2304 O O . VAL A 1 315 ? -25.192 -18.036 3.027 1.00 60.81 315 VAL A O 1
ATOM 2307 N N . ASN A 1 316 ? -24.336 -19.986 3.700 1.00 62.56 316 ASN A N 1
ATOM 2308 C CA . ASN A 1 316 ? -25.328 -20.178 4.759 1.00 62.56 316 ASN A CA 1
ATOM 2309 C C . ASN A 1 316 ? -25.160 -19.175 5.911 1.00 62.56 316 ASN A C 1
ATOM 2311 O O . ASN A 1 316 ? -26.161 -18.643 6.391 1.00 62.56 316 ASN A O 1
ATOM 2315 N N . CYS A 1 317 ? -23.924 -18.888 6.333 1.00 62.25 317 CYS A N 1
ATOM 2316 C CA . CYS A 1 317 ? -23.648 -17.875 7.358 1.00 62.25 317 CYS A CA 1
ATOM 2317 C C . CYS A 1 317 ? -24.038 -16.474 6.878 1.00 62.25 317 CYS A C 1
ATOM 2319 O O . CYS A 1 317 ? -24.726 -15.743 7.588 1.00 62.25 317 CYS A O 1
ATOM 2321 N N . LEU A 1 318 ? -23.663 -16.139 5.644 1.00 61.69 318 LEU A N 1
ATOM 2322 C CA . LEU A 1 318 ? -24.034 -14.894 4.991 1.00 61.69 318 LEU A CA 1
ATOM 2323 C C . LEU A 1 318 ? -25.546 -14.788 4.884 1.00 61.69 318 LEU A C 1
ATOM 2325 O O . LEU A 1 318 ? -26.120 -13.843 5.402 1.00 61.69 318 LEU A O 1
ATOM 2329 N N . ARG A 1 319 ? -26.226 -15.786 4.328 1.00 63.06 319 ARG A N 1
ATOM 2330 C CA . ARG A 1 319 ? -27.684 -15.785 4.207 1.00 63.06 319 ARG A CA 1
ATOM 2331 C C . ARG A 1 319 ? -28.387 -15.546 5.547 1.00 63.06 319 ARG A C 1
ATOM 2333 O O . ARG A 1 319 ? -29.380 -14.831 5.570 1.00 63.06 319 ARG A O 1
ATOM 2340 N N . ILE A 1 320 ? -27.909 -16.123 6.651 1.00 62.38 320 ILE A N 1
ATOM 2341 C CA . ILE A 1 320 ? -28.475 -15.868 7.988 1.00 62.38 320 ILE A CA 1
ATOM 2342 C C . ILE A 1 320 ? -28.203 -14.425 8.434 1.00 62.38 320 ILE A C 1
ATOM 2344 O O . ILE A 1 320 ? -29.133 -13.760 8.886 1.00 62.38 320 ILE A O 1
ATOM 2348 N N . LEU A 1 321 ? -26.968 -13.938 8.275 1.00 57.97 321 LEU A N 1
ATOM 2349 C CA . LEU A 1 321 ? -26.571 -12.568 8.617 1.00 57.97 321 LEU A CA 1
ATOM 2350 C C . LEU A 1 321 ? -27.394 -11.533 7.833 1.00 57.97 321 LEU A C 1
ATOM 2352 O O . LEU A 1 321 ? -27.995 -10.636 8.415 1.00 57.97 321 LEU A O 1
ATOM 2356 N N . PHE A 1 322 ? -27.471 -11.703 6.517 1.00 59.69 322 PHE A N 1
ATOM 2357 C CA . PHE A 1 322 ? -28.170 -10.817 5.598 1.00 59.69 322 PHE A CA 1
ATOM 2358 C C . PHE A 1 322 ? -29.681 -10.859 5.806 1.00 59.69 322 PHE A C 1
ATOM 2360 O O . PHE A 1 322 ? -30.280 -9.809 6.021 1.00 59.69 322 PHE A O 1
ATOM 2367 N N . ASN A 1 323 ? -30.294 -12.047 5.877 1.00 63.56 323 ASN A N 1
ATOM 2368 C CA . ASN A 1 323 ? -31.731 -12.141 6.145 1.00 63.56 323 ASN A CA 1
ATOM 2369 C C . ASN A 1 323 ? -32.085 -11.577 7.531 1.00 63.56 323 ASN A C 1
ATOM 2371 O O . ASN A 1 323 ? -33.147 -10.983 7.696 1.00 63.56 323 ASN A O 1
ATOM 2375 N N . GLY A 1 324 ? -31.196 -11.732 8.521 1.00 57.03 324 GLY A N 1
ATOM 2376 C CA . GLY A 1 324 ? -31.339 -11.127 9.848 1.00 57.03 324 GLY A CA 1
ATOM 2377 C C . GLY A 1 324 ? -31.238 -9.598 9.834 1.00 57.03 324 GLY A C 1
ATOM 2378 O O . GLY A 1 324 ? -31.900 -8.939 10.632 1.00 57.03 324 GLY A O 1
ATOM 2379 N N . ALA A 1 325 ? -30.476 -9.038 8.894 1.00 51.16 325 ALA A N 1
ATOM 2380 C CA . ALA A 1 325 ? -30.375 -7.604 8.635 1.00 51.16 325 ALA A CA 1
ATOM 2381 C C . ALA A 1 325 ? -31.459 -7.072 7.669 1.00 51.16 325 ALA A C 1
ATOM 2383 O O . ALA A 1 325 ? -31.440 -5.892 7.327 1.00 51.16 325 ALA A O 1
ATOM 2384 N N . GLY A 1 326 ? -32.404 -7.915 7.228 1.00 53.00 326 GLY A N 1
ATOM 2385 C CA . GLY A 1 326 ? -33.439 -7.551 6.249 1.00 53.00 326 GLY A CA 1
ATOM 2386 C C . GLY A 1 326 ? -32.932 -7.426 4.808 1.00 53.00 326 GLY A C 1
ATOM 2387 O O . GLY A 1 326 ? -33.637 -6.903 3.952 1.00 53.00 326 GLY A O 1
ATOM 2388 N N . LEU A 1 327 ? -31.717 -7.902 4.542 1.00 56.41 327 LEU A N 1
ATOM 2389 C CA . LEU A 1 327 ? -31.076 -7.922 3.235 1.00 56.41 327 LEU A CA 1
ATOM 2390 C C . LEU A 1 327 ? -31.371 -9.277 2.576 1.00 56.41 327 LEU A C 1
ATOM 2392 O O . LEU A 1 327 ? -30.965 -10.321 3.090 1.00 56.41 327 LEU A O 1
ATOM 2396 N N . ASP A 1 328 ? -32.082 -9.287 1.449 1.00 58.22 328 ASP A N 1
ATOM 2397 C CA . ASP A 1 328 ? -32.350 -10.530 0.722 1.00 58.22 328 ASP A CA 1
ATOM 2398 C C . ASP A 1 328 ? -31.092 -10.985 -0.038 1.00 58.22 328 ASP A C 1
ATOM 2400 O O . ASP A 1 328 ? -30.756 -10.480 -1.110 1.00 58.22 328 ASP A O 1
ATOM 2404 N N . PHE A 1 329 ? -30.380 -11.966 0.525 1.00 55.12 329 PHE A N 1
ATOM 2405 C CA . PHE A 1 329 ? -29.157 -12.517 -0.071 1.00 55.12 329 PHE A CA 1
ATOM 2406 C C . PHE A 1 329 ? -29.399 -13.231 -1.415 1.00 55.12 329 PHE A C 1
ATOM 2408 O O . PHE A 1 329 ? -28.441 -13.544 -2.117 1.00 55.12 329 PHE A O 1
ATOM 2415 N N . SER A 1 330 ? -30.654 -13.490 -1.806 1.00 57.22 330 SER A N 1
ATOM 2416 C CA . SER A 1 330 ? -30.970 -14.095 -3.110 1.00 57.22 330 SER A CA 1
ATOM 2417 C C . SER A 1 330 ? -30.626 -13.205 -4.312 1.00 57.22 330 SER A C 1
ATOM 2419 O O . SER A 1 330 ? -30.609 -13.686 -5.443 1.00 57.22 330 SER A O 1
ATOM 2421 N N . LEU A 1 331 ? -30.298 -11.934 -4.073 1.00 54.16 331 LEU A N 1
ATOM 2422 C CA . LEU A 1 331 ? -29.881 -10.979 -5.101 1.00 54.16 331 LEU A CA 1
ATOM 2423 C C . LEU A 1 331 ? -28.405 -11.110 -5.488 1.00 54.16 331 LEU A C 1
ATOM 2425 O O . LEU A 1 331 ? -27.994 -10.622 -6.539 1.00 54.16 331 LEU A O 1
ATOM 2429 N N . TRP A 1 332 ? -27.597 -11.775 -4.661 1.00 63.44 332 TRP A N 1
ATOM 2430 C CA . TRP A 1 332 ? -26.178 -11.969 -4.933 1.00 63.44 332 TRP A CA 1
ATOM 2431 C C . TRP A 1 332 ? -25.998 -13.228 -5.770 1.00 63.44 332 TRP A C 1
ATOM 2433 O O . TRP A 1 332 ? -25.894 -14.339 -5.252 1.00 63.44 332 TRP A O 1
ATOM 2443 N N . ASN A 1 333 ? -25.993 -13.045 -7.087 1.00 67.88 333 ASN A N 1
ATOM 2444 C CA . ASN A 1 333 ? -25.729 -14.123 -8.027 1.00 67.88 333 ASN A CA 1
ATOM 2445 C C . ASN A 1 333 ? -24.226 -14.248 -8.288 1.00 67.88 333 ASN A C 1
ATOM 2447 O O . ASN A 1 333 ? -23.544 -13.251 -8.528 1.00 67.88 333 ASN A O 1
ATOM 2451 N N . ASP A 1 334 ? -23.729 -15.486 -8.289 1.00 77.88 334 ASP A N 1
ATOM 2452 C CA . ASP A 1 334 ? -22.397 -15.796 -8.806 1.00 77.88 334 ASP A CA 1
ATOM 2453 C C . ASP A 1 334 ? -22.247 -15.239 -10.216 1.00 77.88 334 ASP A C 1
ATOM 2455 O O . ASP A 1 334 ? -23.106 -15.450 -11.079 1.00 77.88 334 ASP A O 1
ATOM 2459 N N . GLY A 1 335 ? -21.142 -14.547 -10.474 1.00 86.19 335 GLY A N 1
ATOM 2460 C CA . GLY A 1 335 ? -20.984 -13.924 -11.774 1.00 86.19 335 GLY A CA 1
ATOM 2461 C C . GLY A 1 335 ? -19.949 -12.815 -11.857 1.00 86.19 335 GLY A C 1
ATOM 2462 O O . GLY A 1 335 ? -19.281 -12.481 -10.876 1.00 86.19 335 GLY A O 1
ATOM 2463 N N . PRO A 1 336 ? -19.776 -12.271 -13.069 1.00 91.06 336 PRO A N 1
ATOM 2464 C CA . PRO A 1 336 ? -18.877 -11.157 -13.322 1.00 91.06 336 PRO A CA 1
ATOM 2465 C C . PRO A 1 336 ? -19.331 -9.886 -12.602 1.00 91.06 336 PRO A C 1
ATOM 2467 O O . PRO A 1 336 ? -20.522 -9.591 -12.516 1.00 91.06 336 PRO A O 1
ATOM 2470 N N . ILE A 1 337 ? -18.367 -9.100 -12.125 1.00 89.88 337 ILE A N 1
ATOM 2471 C CA . ILE A 1 337 ? -18.647 -7.818 -11.475 1.00 89.88 337 ILE A CA 1
ATOM 2472 C C . ILE A 1 337 ? -18.607 -6.730 -12.538 1.00 89.88 337 ILE A C 1
ATOM 2474 O O . ILE A 1 337 ? -17.535 -6.257 -12.915 1.00 89.88 337 ILE A O 1
ATOM 2478 N N . LYS A 1 338 ? -19.781 -6.339 -13.024 1.00 92.38 338 LYS A N 1
ATOM 2479 C CA . LYS A 1 338 ? -19.950 -5.303 -14.043 1.00 92.38 338 LYS A CA 1
ATOM 2480 C C . LYS A 1 338 ? -19.890 -3.895 -13.443 1.00 92.38 338 LYS A C 1
ATOM 2482 O O . LYS A 1 338 ? -20.360 -3.675 -12.324 1.00 92.38 338 LYS A O 1
ATOM 2487 N N . ASN A 1 339 ? -19.357 -2.943 -14.216 1.00 92.44 339 ASN A N 1
ATOM 2488 C CA . ASN A 1 339 ? -19.366 -1.508 -13.918 1.00 92.44 339 ASN A CA 1
ATOM 2489 C C . ASN A 1 339 ? -18.607 -1.103 -12.628 1.00 92.44 339 ASN A C 1
ATOM 2491 O O . ASN A 1 339 ? -18.780 0.004 -12.117 1.00 92.44 339 ASN A O 1
ATOM 2495 N N . ALA A 1 340 ? -17.739 -1.971 -12.102 1.00 91.06 340 ALA A N 1
ATOM 2496 C CA . ALA A 1 340 ? -16.851 -1.628 -10.993 1.00 91.06 340 ALA A CA 1
ATOM 2497 C C . ALA A 1 340 ? -15.769 -0.656 -11.467 1.00 91.06 340 ALA A C 1
ATOM 2499 O O . ALA A 1 340 ? -15.261 -0.808 -12.576 1.00 91.06 340 ALA A O 1
ATOM 2500 N N . GLY A 1 341 ? -15.410 0.329 -10.640 1.00 92.19 341 GLY A N 1
ATOM 2501 C CA . GLY A 1 341 ? -14.337 1.273 -10.963 1.00 92.19 341 GLY A CA 1
ATOM 2502 C C . GLY A 1 341 ? -12.982 0.572 -10.948 1.00 92.19 341 GLY A C 1
ATOM 2503 O O . GLY A 1 341 ? -12.748 -0.231 -10.052 1.00 92.19 341 GLY A O 1
ATOM 2504 N N . VAL A 1 342 ? -12.104 0.856 -11.909 1.00 93.44 342 VAL A N 1
ATOM 2505 C CA . VAL A 1 342 ? -10.778 0.234 -12.027 1.00 93.44 342 VAL A CA 1
ATOM 2506 C C . VAL A 1 342 ? -9.704 1.303 -12.220 1.00 93.44 342 VAL A C 1
ATOM 2508 O O . VAL A 1 342 ? -9.818 2.151 -13.107 1.00 93.44 342 VAL A O 1
ATOM 2511 N N . ASP A 1 343 ? -8.647 1.217 -11.414 1.00 93.44 343 ASP A N 1
ATOM 2512 C CA . ASP A 1 343 ? -7.445 2.040 -11.518 1.00 93.44 343 ASP A CA 1
ATOM 2513 C C . ASP A 1 343 ? -6.199 1.153 -11.625 1.00 93.44 343 ASP A C 1
ATOM 2515 O O . ASP A 1 343 ? -5.985 0.243 -10.823 1.00 93.44 343 ASP A O 1
ATOM 2519 N N . TRP A 1 344 ? -5.341 1.447 -12.596 1.00 94.44 344 TRP A N 1
ATOM 2520 C CA . TRP A 1 344 ? -4.072 0.764 -12.823 1.00 94.44 344 TRP A CA 1
ATOM 2521 C C . TRP A 1 344 ? -2.907 1.641 -12.386 1.00 94.44 344 TRP A C 1
ATOM 2523 O O . TRP A 1 344 ? -2.810 2.814 -12.741 1.00 94.44 344 TRP A O 1
ATOM 2533 N N . LEU A 1 345 ? -1.973 1.047 -11.658 1.00 92.62 345 LEU A N 1
ATOM 2534 C CA . LEU A 1 345 ? -0.739 1.681 -11.223 1.00 92.62 345 LEU A CA 1
ATOM 2535 C C . LEU A 1 345 ? 0.450 0.824 -11.643 1.00 92.62 345 LEU A C 1
ATOM 2537 O O . LEU A 1 345 ? 0.404 -0.403 -11.585 1.00 92.62 345 LEU A O 1
ATOM 2541 N N . MET A 1 346 ? 1.534 1.474 -12.049 1.00 92.25 346 MET A N 1
ATOM 2542 C CA . MET A 1 346 ? 2.792 0.799 -12.350 1.00 92.25 346 MET A CA 1
ATOM 2543 C C . MET A 1 346 ? 3.701 0.904 -11.129 1.00 92.25 346 MET A C 1
ATOM 2545 O O . MET A 1 346 ? 4.143 1.996 -10.782 1.00 92.25 346 MET A O 1
ATOM 2549 N N . LEU A 1 347 ? 3.939 -0.223 -10.457 1.00 90.25 347 LEU A N 1
ATOM 2550 C CA . LEU A 1 347 ? 4.781 -0.273 -9.257 1.00 90.25 347 LEU A CA 1
ATOM 2551 C C . LEU A 1 347 ? 6.259 -0.444 -9.606 1.00 90.25 347 LEU A C 1
ATOM 2553 O O . LEU A 1 347 ? 7.126 0.031 -8.879 1.00 90.25 347 LEU A O 1
ATOM 2557 N N . GLU A 1 348 ? 6.553 -1.122 -10.716 1.00 91.50 348 GLU A N 1
ATOM 2558 C CA . GLU A 1 348 ? 7.918 -1.385 -11.161 1.00 91.50 348 GLU A CA 1
ATOM 2559 C C . GLU A 1 348 ? 7.993 -1.339 -12.687 1.00 91.50 348 GLU A C 1
ATOM 2561 O O . GLU A 1 348 ? 7.102 -1.832 -13.382 1.00 91.50 348 GLU A O 1
ATOM 2566 N N . GLY A 1 349 ? 9.045 -0.706 -13.202 1.00 89.56 349 GLY A N 1
ATOM 2567 C CA . GLY A 1 349 ? 9.264 -0.494 -14.634 1.00 89.56 349 GLY A CA 1
ATOM 2568 C C . GLY A 1 349 ? 8.771 0.839 -15.188 1.00 89.56 349 GLY A C 1
ATOM 2569 O O . GLY A 1 349 ? 9.280 1.292 -16.214 1.00 89.56 349 GLY A O 1
ATOM 2570 N N . GLY A 1 350 ? 7.864 1.508 -14.477 1.00 88.31 350 GLY A N 1
ATOM 2571 C CA . GLY A 1 350 ? 7.344 2.824 -14.846 1.00 88.31 350 GLY A CA 1
ATOM 2572 C C . GLY A 1 350 ? 8.322 3.969 -14.617 1.00 88.31 350 GLY A C 1
ATOM 2573 O O . GLY A 1 350 ? 9.331 3.833 -13.922 1.00 88.31 350 GLY A O 1
ATOM 2574 N N . ALA A 1 351 ? 8.017 5.122 -15.214 1.00 78.94 351 ALA A N 1
ATOM 2575 C CA . ALA A 1 351 ? 8.744 6.355 -14.936 1.00 78.94 351 ALA A CA 1
ATOM 2576 C C . ALA A 1 351 ? 8.473 6.838 -13.506 1.00 78.94 351 ALA A C 1
ATOM 2578 O O . ALA A 1 351 ? 7.349 6.765 -13.013 1.00 78.94 351 ALA A O 1
ATOM 2579 N N . THR A 1 352 ? 9.510 7.353 -12.848 1.00 70.50 352 THR A N 1
ATOM 2580 C CA . THR A 1 352 ? 9.421 7.925 -11.498 1.00 70.50 352 THR A CA 1
ATOM 2581 C C . THR A 1 352 ? 9.958 9.352 -11.505 1.00 70.50 352 THR A C 1
ATOM 2583 O O . THR A 1 352 ? 10.641 9.766 -12.442 1.00 70.50 352 THR A O 1
ATOM 2586 N N . SER A 1 353 ? 9.734 10.101 -10.424 1.00 53.81 353 SER A N 1
ATOM 2587 C CA . SER A 1 353 ? 10.343 11.427 -10.233 1.00 53.81 353 SER A CA 1
ATOM 2588 C C . SER A 1 353 ? 11.880 11.406 -10.239 1.00 53.81 353 SER A C 1
ATOM 2590 O O . SER A 1 353 ? 12.502 12.447 -10.430 1.00 53.81 353 SER A O 1
ATOM 2592 N N . ARG A 1 354 ? 12.500 10.233 -10.045 1.00 46.94 354 ARG A N 1
ATOM 2593 C CA . ARG A 1 354 ? 13.957 10.046 -9.961 1.00 46.94 354 ARG A CA 1
ATOM 2594 C C . ARG A 1 354 ? 14.581 9.427 -11.213 1.00 46.94 354 ARG A C 1
ATOM 2596 O O . ARG A 1 354 ? 15.800 9.297 -11.269 1.00 46.94 354 ARG A O 1
ATOM 2603 N N . GLY A 1 355 ? 13.794 9.038 -12.216 1.00 60.00 355 GLY A N 1
ATOM 2604 C CA . GLY A 1 355 ? 14.351 8.420 -13.416 1.00 60.00 355 GLY A CA 1
ATOM 2605 C C . GLY A 1 355 ? 13.326 8.042 -14.477 1.00 60.00 355 GLY A C 1
ATOM 2606 O O . GLY A 1 355 ? 12.171 7.734 -14.181 1.00 60.00 355 GLY A O 1
ATOM 2607 N N . ALA A 1 356 ? 13.792 8.030 -15.728 1.00 72.69 356 ALA A N 1
ATOM 2608 C CA . ALA A 1 356 ? 13.029 7.507 -16.854 1.00 72.69 356 ALA A CA 1
ATOM 2609 C C . ALA A 1 356 ? 12.761 6.007 -16.650 1.00 72.69 356 ALA A C 1
ATOM 2611 O O . ALA A 1 356 ? 13.687 5.240 -16.375 1.00 72.69 356 ALA A O 1
ATOM 2612 N N . GLY A 1 357 ? 11.494 5.615 -16.774 1.00 87.12 357 GLY A N 1
ATOM 2613 C CA . GLY A 1 357 ? 11.078 4.216 -16.760 1.00 87.12 357 GLY A CA 1
ATOM 2614 C C . GLY A 1 357 ? 11.520 3.483 -18.021 1.00 87.12 357 GLY A C 1
ATOM 2615 O O . GLY A 1 357 ? 12.149 4.053 -18.912 1.00 87.12 357 GLY A O 1
ATOM 2616 N N . TYR A 1 358 ? 11.158 2.211 -18.105 1.00 92.38 358 TYR A N 1
ATOM 2617 C CA . TYR A 1 358 ? 11.376 1.358 -19.275 1.00 92.38 358 TYR A CA 1
ATOM 2618 C C . TYR A 1 358 ? 10.077 0.722 -19.797 1.00 92.38 358 TYR A C 1
ATOM 2620 O O . TYR A 1 358 ? 10.079 0.084 -20.848 1.00 92.38 358 TYR A O 1
ATOM 2628 N N . ILE A 1 359 ? 8.960 0.959 -19.109 1.00 94.50 359 ILE A N 1
ATOM 2629 C CA . ILE A 1 359 ? 7.600 0.573 -19.487 1.00 94.50 359 ILE A CA 1
ATOM 2630 C C . ILE A 1 359 ? 6.695 1.795 -19.304 1.00 94.50 359 ILE A C 1
ATOM 2632 O O . ILE A 1 359 ? 6.898 2.582 -18.376 1.00 94.50 359 ILE A O 1
ATOM 2636 N N . GLN A 1 360 ? 5.688 1.946 -20.158 1.00 93.56 360 GLN A N 1
ATOM 2637 C CA . GLN A 1 360 ? 4.633 2.948 -20.005 1.00 93.56 360 GLN A CA 1
ATOM 2638 C C . GLN A 1 360 ? 3.258 2.369 -20.347 1.00 93.56 360 GLN A C 1
ATOM 2640 O O . GLN A 1 360 ? 3.151 1.314 -20.973 1.00 93.56 360 GLN A O 1
ATOM 2645 N N . PHE A 1 361 ? 2.196 3.058 -19.928 1.00 94.31 361 PHE A N 1
ATOM 2646 C CA . PHE A 1 361 ? 0.867 2.817 -20.488 1.00 94.31 361 PHE A CA 1
ATOM 2647 C C . PHE A 1 361 ? 0.849 3.314 -21.933 1.00 94.31 361 PHE A C 1
ATOM 2649 O O . PHE A 1 361 ? 1.314 4.423 -22.200 1.00 94.31 361 PHE A O 1
ATOM 2656 N N . ALA A 1 362 ? 0.322 2.502 -22.848 1.00 92.12 362 ALA A N 1
ATOM 2657 C CA . ALA A 1 362 ? 0.319 2.838 -24.265 1.00 92.12 362 ALA A CA 1
ATOM 2658 C C . ALA A 1 362 ? -0.504 4.106 -24.536 1.00 92.12 362 ALA A C 1
ATOM 2660 O O . ALA A 1 362 ? -1.517 4.354 -23.870 1.00 92.12 362 ALA A O 1
ATOM 2661 N N . GLN A 1 363 ? -0.105 4.898 -25.532 1.00 85.62 363 GLN A N 1
ATOM 2662 C CA . GLN A 1 363 ? -0.747 6.181 -25.830 1.00 85.62 363 GLN A CA 1
ATOM 2663 C C . GLN A 1 363 ? -2.284 6.068 -25.931 1.00 85.62 363 GLN A C 1
ATOM 2665 O O . GLN A 1 363 ? -2.827 5.180 -26.586 1.00 85.62 363 GLN A O 1
ATOM 2670 N N . GLY A 1 364 ? -2.998 6.974 -25.253 1.00 81.25 364 GLY A N 1
ATOM 2671 C CA . GLY A 1 364 ? -4.467 6.983 -25.202 1.00 81.25 364 GLY A CA 1
ATOM 2672 C C . GLY A 1 364 ? -5.091 6.027 -24.176 1.00 81.25 364 GLY A C 1
ATOM 2673 O O . GLY A 1 364 ? -6.298 6.100 -23.951 1.00 81.25 364 GLY A O 1
ATOM 2674 N N . ASN A 1 365 ? -4.304 5.180 -23.502 1.00 85.38 365 ASN A N 1
ATOM 2675 C CA . ASN A 1 365 ? -4.787 4.398 -22.365 1.00 85.38 365 ASN A CA 1
ATOM 2676 C C . ASN A 1 365 ? -4.742 5.250 -21.097 1.00 85.38 365 ASN A C 1
ATOM 2678 O O . ASN A 1 365 ? -3.686 5.446 -20.501 1.00 85.38 365 ASN A O 1
ATOM 2682 N N . ILE A 1 366 ? -5.906 5.741 -20.672 1.00 86.19 366 ILE A N 1
ATOM 2683 C CA . ILE A 1 366 ? -6.062 6.364 -19.356 1.00 86.19 366 ILE A CA 1
ATOM 2684 C C . ILE A 1 366 ? -6.105 5.227 -18.327 1.00 86.19 366 ILE A C 1
ATOM 2686 O O . ILE A 1 366 ? -6.986 4.366 -18.441 1.00 86.19 366 ILE A O 1
ATOM 2690 N N . PRO A 1 367 ? -5.163 5.175 -17.365 1.00 89.12 367 PRO A N 1
ATOM 2691 C CA . PRO A 1 367 ? -5.074 4.070 -16.419 1.00 89.12 367 PRO A CA 1
ATOM 2692 C C . PRO A 1 367 ? -6.082 4.174 -15.272 1.00 89.12 367 PRO A C 1
ATOM 2694 O O . PRO A 1 367 ? -6.271 3.199 -14.558 1.00 89.12 367 PRO A O 1
ATOM 2697 N N . THR A 1 368 ? -6.733 5.322 -15.099 1.00 91.00 368 THR A N 1
ATOM 2698 C CA . THR A 1 368 ? -7.651 5.599 -13.991 1.00 91.00 368 THR A CA 1
ATOM 2699 C C . THR A 1 368 ? -9.076 5.864 -14.457 1.00 91.00 368 THR A C 1
ATOM 2701 O O . THR A 1 368 ? -9.320 6.137 -15.635 1.00 91.00 368 THR A O 1
ATOM 2704 N N . ASN A 1 369 ? -10.019 5.812 -13.512 1.00 87.50 369 ASN A N 1
ATOM 2705 C CA . ASN A 1 369 ? -11.443 6.075 -13.735 1.00 87.50 369 ASN A CA 1
ATOM 2706 C C . ASN A 1 369 ? -12.052 5.175 -14.827 1.00 87.50 369 ASN A C 1
ATOM 2708 O O . ASN A 1 369 ? -12.960 5.569 -15.565 1.00 87.50 369 ASN A O 1
ATOM 2712 N N . ARG A 1 370 ? -11.509 3.962 -14.952 1.00 93.19 370 ARG A N 1
ATOM 2713 C CA . ARG A 1 370 ? -11.989 2.938 -15.876 1.00 93.19 370 ARG A CA 1
ATOM 2714 C C . ARG A 1 370 ? -13.101 2.144 -15.212 1.00 93.19 370 ARG A C 1
ATOM 2716 O O . ARG A 1 370 ? -13.319 2.266 -14.006 1.00 93.19 370 ARG A O 1
ATOM 2723 N N . ARG A 1 371 ? -13.816 1.332 -15.988 1.00 94.75 371 ARG A N 1
ATOM 2724 C CA . ARG A 1 371 ? -14.860 0.458 -15.453 1.00 94.75 371 ARG A CA 1
ATOM 2725 C C . ARG A 1 371 ? -14.836 -0.916 -16.092 1.00 94.75 371 ARG A C 1
ATOM 2727 O O . ARG A 1 371 ? -14.491 -1.035 -17.264 1.00 94.75 371 ARG A O 1
ATOM 2734 N N . THR A 1 372 ? -15.232 -1.928 -15.328 1.00 95.56 372 THR A N 1
ATOM 2735 C CA . THR A 1 372 ? -15.383 -3.286 -15.850 1.00 95.56 372 THR A CA 1
ATOM 2736 C C . THR A 1 372 ? -16.563 -3.406 -16.819 1.00 95.56 372 THR A C 1
ATOM 2738 O O . THR A 1 372 ? -17.610 -2.778 -16.633 1.00 95.56 372 THR A O 1
ATOM 2741 N N . ASP A 1 373 ? -16.398 -4.239 -17.846 1.00 95.19 373 ASP A N 1
ATOM 2742 C CA . ASP A 1 373 ? -17.432 -4.593 -18.822 1.00 95.19 373 ASP A CA 1
ATOM 2743 C C . ASP A 1 373 ? -18.461 -5.602 -18.267 1.00 95.19 373 ASP A C 1
ATOM 2745 O O . ASP A 1 373 ? -18.488 -5.915 -17.073 1.00 95.19 373 ASP A O 1
ATOM 2749 N N . ALA A 1 374 ? -19.352 -6.101 -19.131 1.00 94.44 374 ALA A N 1
ATOM 2750 C CA . ALA A 1 374 ? -20.391 -7.059 -18.749 1.00 94.44 374 ALA A CA 1
ATOM 2751 C C . ALA A 1 374 ? -19.833 -8.425 -18.321 1.00 94.44 374 ALA A C 1
ATOM 2753 O O . ALA A 1 374 ? -20.466 -9.141 -17.548 1.00 94.44 374 ALA A O 1
ATOM 2754 N N . GLU A 1 375 ? -18.636 -8.773 -18.782 1.00 94.81 375 GLU A N 1
ATOM 2755 C CA . GLU A 1 375 ? -17.887 -9.961 -18.397 1.00 94.81 375 GLU A CA 1
ATOM 2756 C C . GLU A 1 375 ? -17.002 -9.724 -17.162 1.00 94.81 375 GLU A C 1
ATOM 2758 O O . GLU A 1 375 ? -16.237 -10.614 -16.772 1.00 94.81 375 GLU A O 1
ATOM 2763 N N . GLY A 1 376 ? -17.108 -8.546 -16.538 1.00 94.12 376 GLY A N 1
ATOM 2764 C CA . GLY A 1 376 ? -16.360 -8.167 -15.347 1.00 94.12 376 GLY A CA 1
ATOM 2765 C C . GLY A 1 376 ? -14.883 -7.925 -15.633 1.00 94.12 376 GLY A C 1
ATOM 2766 O O . GLY A 1 376 ? -14.049 -8.119 -14.748 1.00 94.12 376 GLY A O 1
ATOM 2767 N N . LYS A 1 377 ? -14.536 -7.563 -16.871 1.00 96.69 377 LYS A N 1
ATOM 2768 C CA . LYS A 1 377 ? -13.157 -7.348 -17.305 1.00 96.69 377 LYS A CA 1
ATOM 2769 C C . LYS A 1 377 ? -12.862 -5.876 -17.508 1.00 96.69 377 LYS A C 1
ATOM 2771 O O . LYS A 1 377 ? -13.706 -5.114 -17.960 1.00 96.69 377 LYS A O 1
ATOM 2776 N N . ASP A 1 378 ? -11.621 -5.506 -17.248 1.00 97.12 378 ASP A N 1
ATOM 2777 C CA . ASP A 1 378 ? -11.034 -4.281 -17.769 1.00 97.12 378 ASP A CA 1
ATOM 2778 C C . ASP A 1 378 ? -9.686 -4.607 -18.418 1.00 97.12 378 ASP A C 1
ATOM 2780 O O . ASP A 1 378 ? -8.944 -5.476 -17.950 1.00 97.12 378 ASP A O 1
ATOM 2784 N N . VAL A 1 379 ? -9.394 -3.941 -19.534 1.00 96.44 379 VAL A N 1
ATOM 2785 C CA . VAL A 1 379 ? -8.208 -4.205 -20.354 1.00 96.44 379 VAL A CA 1
ATOM 2786 C C . VAL A 1 379 ? -7.440 -2.914 -20.571 1.00 96.44 379 VAL A C 1
ATOM 2788 O O . VAL A 1 379 ? -7.989 -1.938 -21.086 1.00 96.44 379 VAL A O 1
ATOM 2791 N N . ILE A 1 380 ? -6.151 -2.939 -20.249 1.00 96.06 380 ILE A N 1
ATOM 2792 C CA . ILE A 1 380 ? -5.217 -1.847 -20.514 1.00 96.06 380 ILE A CA 1
ATOM 2793 C C . ILE A 1 380 ? -4.087 -2.318 -21.423 1.00 96.06 380 ILE A C 1
ATOM 2795 O O . ILE A 1 380 ? -3.725 -3.492 -21.408 1.00 96.06 380 ILE A O 1
ATOM 2799 N N . ALA A 1 381 ? -3.522 -1.415 -22.220 1.00 96.12 381 ALA A N 1
ATOM 2800 C CA . ALA A 1 381 ? -2.303 -1.689 -22.971 1.00 96.12 381 ALA A CA 1
ATOM 2801 C C . ALA A 1 381 ? -1.081 -1.039 -22.309 1.00 96.12 381 ALA A C 1
ATOM 2803 O O . ALA A 1 381 ? -1.112 0.133 -21.924 1.00 96.12 381 ALA A O 1
ATOM 2804 N N . ILE A 1 382 ? -0.001 -1.807 -22.210 1.00 96.12 382 ILE A N 1
ATOM 2805 C CA . ILE A 1 382 ? 1.331 -1.353 -21.810 1.00 96.12 382 ILE A CA 1
ATOM 2806 C C . ILE A 1 382 ? 2.306 -1.560 -22.963 1.00 96.12 382 ILE A C 1
ATOM 2808 O O . ILE A 1 382 ? 2.126 -2.459 -23.785 1.00 96.12 382 ILE A O 1
ATOM 2812 N N . GLU A 1 383 ? 3.350 -0.748 -23.008 1.00 95.69 383 GLU A N 1
ATOM 2813 C CA . GLU A 1 383 ? 4.392 -0.851 -24.023 1.00 95.69 383 GLU A CA 1
ATOM 2814 C C . GLU A 1 383 ? 5.776 -0.581 -23.438 1.00 95.69 383 GLU A C 1
ATOM 2816 O O . GLU A 1 383 ? 5.937 0.116 -22.429 1.00 95.69 383 GLU A O 1
ATOM 2821 N N . GLY A 1 384 ? 6.792 -1.167 -24.067 1.00 95.06 384 GLY A N 1
ATOM 2822 C CA . GLY A 1 384 ? 8.180 -0.887 -23.731 1.00 95.06 384 GLY A CA 1
ATOM 2823 C C . GLY A 1 384 ? 8.582 0.501 -24.221 1.00 95.06 384 GLY A C 1
ATOM 2824 O O . GLY A 1 384 ? 8.466 0.779 -25.409 1.00 95.06 384 GLY A O 1
ATOM 2825 N N . ILE A 1 385 ? 9.113 1.357 -23.350 1.00 93.06 385 ILE A N 1
ATOM 2826 C CA . ILE A 1 385 ? 9.588 2.687 -23.769 1.00 93.06 385 ILE A CA 1
ATOM 2827 C C . ILE A 1 385 ? 10.772 2.509 -24.727 1.00 93.06 385 ILE A C 1
ATOM 2829 O O . ILE A 1 385 ? 11.612 1.628 -24.509 1.00 93.06 385 ILE A O 1
ATOM 2833 N N . ARG A 1 386 ? 10.890 3.347 -25.757 1.00 92.62 386 ARG A N 1
ATOM 2834 C CA . ARG A 1 386 ? 12.088 3.428 -26.611 1.00 92.62 386 ARG A CA 1
ATOM 2835 C C . ARG A 1 386 ? 13.401 3.615 -25.839 1.00 92.62 386 ARG A C 1
ATOM 2837 O O . ARG A 1 386 ? 13.424 4.072 -24.694 1.00 92.62 386 ARG A O 1
ATOM 2844 N N . GLN A 1 387 ? 14.518 3.241 -26.451 1.00 90.19 387 GLN A N 1
ATOM 2845 C CA . GLN A 1 387 ? 15.848 3.445 -25.875 1.00 90.19 387 GLN A CA 1
ATOM 2846 C C . GLN A 1 387 ? 16.264 4.918 -25.960 1.00 90.19 387 GLN A C 1
ATOM 2848 O O . GLN A 1 387 ? 15.663 5.722 -26.666 1.00 90.19 387 GLN A O 1
ATOM 2853 N N . ARG A 1 388 ? 17.311 5.308 -25.227 1.00 84.50 388 ARG A N 1
ATOM 2854 C CA . ARG A 1 388 ? 17.862 6.675 -25.332 1.00 84.50 388 ARG A CA 1
ATOM 2855 C C . ARG A 1 388 ? 18.627 6.903 -26.639 1.00 84.50 388 ARG A C 1
ATOM 2857 O O . ARG A 1 388 ? 18.745 8.038 -27.083 1.00 84.50 388 ARG A O 1
ATOM 2864 N N . ARG A 1 389 ? 19.153 5.826 -27.220 1.00 82.69 389 ARG A N 1
ATOM 2865 C CA . ARG A 1 389 ? 19.872 5.766 -28.497 1.00 82.69 389 ARG A CA 1
ATOM 2866 C C . ARG A 1 389 ? 19.555 4.440 -29.175 1.00 82.69 389 ARG A C 1
ATOM 2868 O O . ARG A 1 389 ? 19.131 3.506 -28.497 1.00 82.69 389 ARG A O 1
ATOM 2875 N N . ASP A 1 390 ? 19.805 4.348 -30.474 1.00 88.12 390 ASP A N 1
ATOM 2876 C CA . ASP A 1 390 ? 19.778 3.056 -31.146 1.00 88.12 390 ASP A CA 1
ATOM 2877 C C . ASP A 1 390 ? 20.916 2.176 -30.601 1.00 88.12 390 ASP A C 1
ATOM 2879 O O . ASP A 1 390 ? 22.066 2.609 -30.474 1.00 88.12 390 ASP A O 1
ATOM 2883 N N . LEU A 1 391 ? 20.571 0.950 -30.223 1.00 87.69 391 LEU A N 1
ATOM 2884 C CA . LEU A 1 391 ? 21.503 -0.057 -29.735 1.00 87.69 391 LEU A CA 1
ATOM 2885 C C . LEU A 1 391 ? 21.991 -0.935 -30.893 1.00 87.69 391 LEU A C 1
ATOM 2887 O O . LEU A 1 391 ? 21.241 -1.163 -31.849 1.00 87.69 391 LEU A O 1
ATOM 2891 N N . PRO A 1 392 ? 23.227 -1.459 -30.815 1.00 86.94 392 PRO A N 1
ATOM 2892 C CA . PRO A 1 392 ? 23.788 -2.264 -31.889 1.00 86.94 392 PRO A CA 1
ATOM 2893 C C . PRO A 1 392 ? 23.036 -3.593 -32.065 1.00 86.94 392 PRO A C 1
ATOM 2895 O O . PRO A 1 392 ? 22.302 -4.066 -31.189 1.00 86.94 392 PRO A O 1
ATOM 2898 N N . ALA A 1 393 ? 23.216 -4.224 -33.227 1.00 86.88 393 ALA A N 1
ATOM 2899 C CA . ALA A 1 393 ? 22.538 -5.478 -33.552 1.00 86.88 393 ALA A CA 1
ATOM 2900 C C . ALA A 1 393 ? 22.878 -6.602 -32.553 1.00 86.88 393 ALA A C 1
ATOM 2902 O O . ALA A 1 393 ? 21.997 -7.389 -32.197 1.00 86.88 393 ALA A O 1
ATOM 2903 N N . ASP A 1 394 ? 24.109 -6.617 -32.039 1.00 85.19 394 ASP A N 1
ATOM 2904 C CA . ASP A 1 394 ? 24.619 -7.558 -31.038 1.00 85.19 394 ASP A CA 1
ATOM 2905 C C . ASP A 1 394 ? 24.286 -7.167 -29.583 1.00 85.19 394 ASP A C 1
ATOM 2907 O O . ASP A 1 394 ? 24.754 -7.824 -28.651 1.00 85.19 394 ASP A O 1
ATOM 2911 N N . ALA A 1 395 ? 23.439 -6.145 -29.375 1.00 88.75 395 ALA A N 1
ATOM 2912 C CA . ALA A 1 395 ? 22.939 -5.783 -28.052 1.00 88.75 395 ALA A CA 1
ATOM 2913 C C . ALA A 1 395 ? 22.366 -7.003 -27.324 1.00 88.75 395 ALA A C 1
ATOM 2915 O O . ALA A 1 395 ? 21.543 -7.751 -27.874 1.00 88.75 395 ALA A O 1
ATOM 2916 N N . GLN A 1 396 ? 22.806 -7.176 -26.080 1.00 89.88 396 GLN A N 1
ATOM 2917 C CA . GLN A 1 396 ? 22.493 -8.336 -25.266 1.00 89.88 396 GLN A CA 1
ATOM 2918 C C . GLN A 1 396 ? 21.144 -8.170 -24.581 1.00 89.88 396 GLN A C 1
ATOM 2920 O O . GLN A 1 396 ? 20.784 -7.082 -24.124 1.00 89.88 396 GLN A O 1
ATOM 2925 N N . ARG A 1 397 ? 20.411 -9.280 -24.498 1.00 93.31 397 ARG A N 1
ATOM 2926 C CA . ARG A 1 397 ? 19.165 -9.375 -23.741 1.00 93.31 397 ARG A CA 1
ATOM 2927 C C . ARG A 1 397 ? 19.436 -9.080 -22.266 1.00 93.31 397 ARG A C 1
ATOM 2929 O O . ARG A 1 397 ? 20.343 -9.657 -21.672 1.00 93.31 397 ARG A O 1
ATOM 2936 N N . TRP A 1 398 ? 18.620 -8.211 -21.682 1.00 91.62 398 TRP A N 1
ATOM 2937 C CA . TRP A 1 398 ? 18.660 -7.858 -20.272 1.00 91.62 398 TRP A CA 1
ATOM 2938 C C . TRP A 1 398 ? 17.256 -7.949 -19.678 1.00 91.62 398 TRP A C 1
ATOM 2940 O O . TRP A 1 398 ? 16.417 -7.083 -19.899 1.00 91.62 398 TRP A O 1
ATOM 2950 N N . ASP A 1 399 ? 16.993 -9.015 -18.928 1.00 93.94 399 ASP A N 1
ATOM 2951 C CA . ASP A 1 399 ? 15.698 -9.219 -18.282 1.00 93.94 399 ASP A CA 1
ATOM 2952 C C . ASP A 1 399 ? 15.522 -8.268 -17.086 1.00 93.94 399 ASP A C 1
ATOM 2954 O O . ASP A 1 399 ? 16.408 -8.128 -16.233 1.00 93.94 399 ASP A O 1
ATOM 2958 N N . ARG A 1 400 ? 14.371 -7.595 -17.035 1.00 94.00 400 ARG A N 1
ATOM 2959 C CA . ARG A 1 400 ? 13.998 -6.629 -16.000 1.00 94.00 400 ARG A CA 1
ATOM 2960 C C . ARG A 1 400 ? 12.585 -6.906 -15.478 1.00 94.00 400 ARG A C 1
ATOM 2962 O O . ARG A 1 400 ? 11.716 -7.305 -16.247 1.00 94.00 400 ARG A O 1
ATOM 2969 N N . PRO A 1 401 ? 12.318 -6.670 -14.188 1.00 95.62 401 PRO A N 1
ATOM 2970 C CA . PRO A 1 401 ? 10.997 -6.901 -13.609 1.00 95.62 401 PRO A CA 1
ATOM 2971 C C . PRO A 1 401 ? 9.981 -5.814 -13.999 1.00 95.62 401 PRO A C 1
ATOM 2973 O O . PRO A 1 401 ? 10.234 -4.627 -13.854 1.00 95.62 401 PRO A O 1
ATOM 2976 N N . GLY A 1 402 ? 8.785 -6.204 -14.426 1.00 95.12 402 GLY A N 1
ATOM 2977 C CA . GLY A 1 402 ? 7.624 -5.318 -14.518 1.00 95.12 402 GLY A CA 1
ATOM 2978 C C . GLY A 1 402 ? 6.610 -5.651 -13.428 1.00 95.12 402 GLY A C 1
ATOM 2979 O O . GLY A 1 402 ? 6.351 -6.829 -13.167 1.00 95.12 402 GLY A O 1
ATOM 2980 N N . LYS A 1 403 ? 6.012 -4.634 -12.796 1.00 95.38 403 LYS A N 1
ATOM 2981 C CA . LYS A 1 403 ? 4.903 -4.832 -11.848 1.00 95.38 403 LYS A CA 1
ATOM 2982 C C . LYS A 1 403 ? 3.785 -3.831 -12.072 1.00 95.38 403 LYS A C 1
ATOM 2984 O O . LYS A 1 403 ? 3.995 -2.619 -12.009 1.00 95.38 403 LYS A O 1
ATOM 2989 N N . LEU A 1 404 ? 2.584 -4.361 -12.264 1.00 94.19 404 LEU A N 1
ATOM 2990 C CA . LEU A 1 404 ? 1.335 -3.614 -12.274 1.00 94.19 404 LEU A CA 1
ATOM 2991 C C . LEU A 1 404 ? 0.546 -3.898 -11.005 1.00 94.19 404 LEU A C 1
ATOM 2993 O O . LEU A 1 404 ? 0.615 -4.983 -10.433 1.00 94.19 404 LEU A O 1
ATOM 2997 N N . HIS A 1 405 ? -0.240 -2.919 -10.603 1.00 93.50 405 HIS A N 1
ATOM 2998 C CA . HIS A 1 405 ? -1.175 -3.015 -9.506 1.00 93.50 405 HIS A CA 1
ATOM 2999 C C . HIS A 1 405 ? -2.521 -2.503 -9.985 1.00 93.50 405 HIS A C 1
ATOM 3001 O O . HIS A 1 405 ? -2.616 -1.380 -10.474 1.00 93.50 405 HIS A O 1
ATOM 3007 N N . VAL A 1 406 ? -3.545 -3.338 -9.887 1.00 94.00 406 VAL A N 1
ATOM 3008 C CA . VAL A 1 406 ? -4.910 -2.978 -10.258 1.00 94.00 406 VAL A CA 1
ATOM 3009 C C . VAL A 1 406 ? -5.734 -2.842 -8.993 1.00 94.00 406 VAL A C 1
ATOM 3011 O O . VAL A 1 406 ? -5.777 -3.763 -8.179 1.00 94.00 406 VAL A O 1
ATOM 3014 N N . LYS A 1 407 ? -6.369 -1.686 -8.829 1.00 91.94 407 LYS A N 1
ATOM 3015 C CA . LYS A 1 407 ? -7.355 -1.417 -7.790 1.00 91.94 407 LYS A CA 1
ATOM 3016 C C . LYS A 1 407 ? -8.736 -1.448 -8.414 1.00 91.94 407 LYS A C 1
ATOM 3018 O O . LYS A 1 407 ? -8.953 -0.858 -9.467 1.00 91.94 407 LYS A O 1
ATOM 3023 N N . VAL A 1 408 ? -9.666 -2.103 -7.745 1.00 90.56 408 VAL A N 1
ATOM 3024 C CA . VAL A 1 408 ? -11.074 -2.149 -8.118 1.00 90.56 408 VAL A CA 1
ATOM 3025 C C . VAL A 1 408 ? -11.883 -1.556 -6.995 1.00 90.56 408 VAL A C 1
ATOM 3027 O O . VAL A 1 408 ? -11.681 -1.956 -5.860 1.00 90.56 408 VAL A O 1
ATOM 3030 N N . SER A 1 409 ? -12.814 -0.660 -7.292 1.00 88.81 409 SER A N 1
ATOM 3031 C CA . SER A 1 409 ? -13.788 -0.145 -6.333 1.00 88.81 409 SER A CA 1
ATOM 3032 C C . SER A 1 409 ? -15.184 -0.645 -6.682 1.00 88.81 409 SER A C 1
ATOM 3034 O O . SER A 1 409 ? -15.654 -0.487 -7.814 1.00 88.81 409 SER A O 1
ATOM 3036 N N . LEU A 1 410 ? -15.878 -1.204 -5.690 1.00 84.44 410 LEU A N 1
ATOM 3037 C CA . LEU A 1 410 ? -17.253 -1.673 -5.849 1.00 84.44 410 LEU A CA 1
ATOM 3038 C C . LEU A 1 410 ? -18.298 -0.560 -5.745 1.00 84.44 410 LEU A C 1
ATOM 3040 O O . LEU A 1 410 ? -19.458 -0.802 -6.060 1.00 84.44 410 LEU A O 1
ATOM 3044 N N . LYS A 1 411 ? -17.915 0.660 -5.349 1.00 75.75 411 LYS A N 1
ATOM 3045 C CA . LYS A 1 411 ? -18.840 1.765 -5.028 1.00 75.75 411 LYS A CA 1
ATOM 3046 C C . LYS A 1 411 ? -19.862 2.075 -6.134 1.00 75.75 411 LYS A C 1
ATOM 3048 O O . LYS A 1 411 ? -20.949 2.551 -5.836 1.00 75.75 411 LYS A O 1
ATOM 3053 N N . ASN A 1 412 ? -19.518 1.795 -7.394 1.00 75.38 412 ASN A N 1
ATOM 3054 C CA . ASN A 1 412 ? -20.366 2.028 -8.570 1.00 75.38 412 ASN A CA 1
ATOM 3055 C C . ASN A 1 412 ? -20.725 0.749 -9.349 1.00 75.38 412 ASN A C 1
ATOM 3057 O O . ASN A 1 412 ? -21.251 0.853 -10.458 1.00 75.38 412 ASN A O 1
ATOM 3061 N N . ALA A 1 413 ? -20.397 -0.431 -8.816 1.00 78.62 413 ALA A N 1
ATOM 3062 C CA . ALA A 1 413 ? -20.677 -1.699 -9.477 1.00 78.62 413 ALA A CA 1
ATOM 3063 C C . ALA A 1 413 ? -22.185 -1.989 -9.478 1.00 78.62 413 ALA A C 1
ATOM 3065 O O . ALA A 1 413 ? -22.873 -1.679 -8.505 1.00 78.62 413 ALA A O 1
ATOM 3066 N N . ASP A 1 414 ? -22.686 -2.632 -10.534 1.00 79.31 414 ASP A N 1
ATOM 3067 C CA . ASP A 1 414 ? -24.126 -2.910 -10.678 1.00 79.31 414 ASP A CA 1
ATOM 3068 C C . ASP A 1 414 ? -24.639 -3.773 -9.504 1.00 79.31 414 ASP A C 1
ATOM 3070 O O . ASP A 1 414 ? -25.679 -3.478 -8.930 1.00 79.31 414 ASP A O 1
ATOM 3074 N N . ILE A 1 415 ? -23.833 -4.735 -9.029 1.00 72.62 415 ILE A N 1
ATOM 3075 C CA . ILE A 1 415 ? -24.154 -5.573 -7.855 1.00 72.62 415 ILE A CA 1
ATOM 3076 C C . ILE A 1 415 ? -24.415 -4.762 -6.572 1.00 72.62 415 ILE A C 1
ATOM 3078 O O . ILE A 1 415 ? -25.179 -5.185 -5.706 1.00 72.62 415 ILE A O 1
ATOM 3082 N N . VAL A 1 416 ? -23.775 -3.596 -6.433 1.00 70.06 416 VAL A N 1
ATOM 3083 C CA . VAL A 1 416 ? -23.981 -2.693 -5.294 1.00 70.06 416 VAL A CA 1
ATOM 3084 C C . VAL A 1 416 ? -25.266 -1.891 -5.473 1.00 70.06 416 VAL A C 1
ATOM 3086 O O . VAL A 1 416 ? -26.024 -1.755 -4.516 1.00 70.06 416 VAL A O 1
ATOM 3089 N N . GLN A 1 417 ? -25.542 -1.406 -6.684 1.00 69.50 417 GLN A N 1
ATOM 3090 C CA . GLN A 1 417 ? -26.781 -0.685 -6.990 1.00 69.50 417 GLN A CA 1
ATOM 3091 C C . GLN A 1 417 ? -28.008 -1.582 -6.800 1.00 69.50 417 GLN A C 1
ATOM 3093 O O . GLN A 1 417 ? -28.927 -1.198 -6.081 1.00 69.50 417 GLN A O 1
ATOM 3098 N N . ASP A 1 418 ? -27.961 -2.808 -7.324 1.00 69.12 418 ASP A N 1
ATOM 3099 C CA . ASP A 1 418 ? -29.035 -3.796 -7.193 1.00 69.12 418 ASP A CA 1
ATOM 3100 C C . ASP A 1 418 ? -29.333 -4.123 -5.719 1.00 69.12 418 ASP A C 1
ATOM 3102 O O . ASP A 1 418 ? -30.492 -4.276 -5.326 1.00 69.12 418 ASP A O 1
ATOM 3106 N N . LEU A 1 419 ? -28.293 -4.194 -4.874 1.00 65.81 419 LEU A N 1
ATOM 3107 C CA . LEU A 1 419 ? -28.474 -4.406 -3.439 1.00 65.81 419 LEU A CA 1
ATOM 3108 C C . LEU A 1 419 ? -29.056 -3.162 -2.744 1.00 65.81 419 LEU A C 1
ATOM 3110 O O . LEU A 1 419 ? -29.907 -3.323 -1.877 1.00 65.81 419 LEU A O 1
ATOM 3114 N N . ILE A 1 420 ? -28.651 -1.938 -3.099 1.00 65.12 420 ILE A N 1
ATOM 3115 C CA . ILE A 1 420 ? -29.254 -0.709 -2.541 1.00 65.12 420 ILE A CA 1
ATOM 3116 C C . ILE A 1 420 ? -30.744 -0.638 -2.889 1.00 65.12 420 ILE A C 1
ATOM 3118 O O . ILE A 1 420 ? -31.572 -0.423 -2.000 1.00 65.12 420 ILE A O 1
ATOM 3122 N N . ASP A 1 421 ? -31.083 -0.849 -4.160 1.00 66.00 421 ASP A N 1
ATOM 3123 C CA . ASP A 1 421 ? -32.450 -0.726 -4.670 1.00 66.00 421 ASP A CA 1
ATOM 3124 C C . ASP A 1 421 ? -33.398 -1.741 -4.021 1.00 66.00 421 ASP A C 1
ATOM 3126 O O . ASP A 1 421 ? -34.571 -1.449 -3.771 1.00 66.00 421 ASP A O 1
ATOM 3130 N N . ALA A 1 422 ? -32.888 -2.924 -3.682 1.00 61.84 422 ALA A N 1
ATOM 3131 C CA . ALA A 1 422 ? -33.686 -3.968 -3.064 1.00 61.84 422 ALA A CA 1
ATOM 3132 C C . ALA A 1 422 ? -33.921 -3.803 -1.555 1.00 61.84 422 ALA A C 1
ATOM 3134 O O . ALA A 1 422 ? -34.841 -4.411 -1.009 1.00 61.84 422 ALA A O 1
ATOM 3135 N N . VAL A 1 423 ? -33.115 -2.994 -0.865 1.00 59.94 423 VAL A N 1
ATOM 3136 C CA . VAL A 1 423 ? -33.091 -2.906 0.610 1.00 59.94 423 VAL A CA 1
ATOM 3137 C C . VAL A 1 423 ? -34.037 -1.819 1.157 1.00 59.94 423 VAL A C 1
ATOM 3139 O O . VAL A 1 423 ? -33.987 -1.462 2.331 1.00 59.94 423 VAL A O 1
ATOM 3142 N N . GLY A 1 424 ? -34.952 -1.303 0.328 1.00 53.91 424 GLY A N 1
ATOM 3143 C CA . GLY A 1 424 ? -35.833 -0.172 0.646 1.00 53.91 424 GLY A CA 1
ATOM 3144 C C . GLY A 1 424 ? -36.384 -0.132 2.086 1.00 53.91 424 GLY A C 1
ATOM 3145 O O . GLY A 1 424 ? -37.007 -1.078 2.563 1.00 53.91 424 GLY A O 1
ATOM 3146 N N . GLY A 1 425 ? -36.195 1.005 2.770 1.00 55.50 425 GLY A N 1
ATOM 3147 C CA . GLY A 1 425 ? -36.745 1.276 4.105 1.00 55.50 425 GLY A CA 1
ATOM 3148 C C . GLY A 1 425 ? -35.698 1.585 5.192 1.00 55.50 425 GLY A C 1
ATOM 3149 O O . GLY A 1 425 ? -34.516 1.736 4.902 1.00 55.50 425 GLY A O 1
ATOM 3150 N N . PRO A 1 426 ? -36.114 1.700 6.470 1.00 44.88 426 PRO A N 1
ATOM 3151 C CA . PRO A 1 426 ? -35.260 2.103 7.601 1.00 44.88 426 PRO A CA 1
ATOM 3152 C C . PRO A 1 426 ? -34.193 1.072 8.033 1.00 44.88 426 PRO A C 1
ATOM 3154 O O . PRO A 1 426 ? -33.417 1.351 8.944 1.00 44.88 426 PRO A O 1
ATOM 3157 N N . LEU A 1 427 ? -34.131 -0.101 7.389 1.00 51.84 427 LEU A N 1
ATOM 3158 C CA . LEU A 1 427 ? -33.075 -1.114 7.564 1.00 51.84 427 LEU A CA 1
ATOM 3159 C C . LEU A 1 427 ? -31.863 -0.877 6.637 1.00 51.84 427 LEU A C 1
ATOM 3161 O O . LEU A 1 427 ? -30.924 -1.669 6.635 1.00 51.84 427 LEU A O 1
ATOM 3165 N N . SER A 1 428 ? -31.843 0.232 5.890 1.00 63.78 428 SER A N 1
ATOM 3166 C CA . SER A 1 428 ? -30.782 0.573 4.940 1.00 63.78 428 SER A CA 1
ATOM 3167 C C . SER A 1 428 ? -29.441 0.930 5.578 1.00 63.78 428 SER A C 1
ATOM 3169 O O . SER A 1 428 ? -28.438 0.887 4.880 1.00 63.78 428 SER A O 1
ATOM 3171 N N . LEU A 1 429 ? -29.376 1.277 6.870 1.00 69.69 429 LEU A N 1
ATOM 3172 C CA . LEU A 1 429 ? -28.168 1.882 7.446 1.00 69.69 429 LEU A CA 1
ATOM 3173 C C . LEU A 1 429 ? -26.917 0.978 7.393 1.00 69.69 429 LEU A C 1
ATOM 3175 O O . LEU A 1 429 ? -25.893 1.466 6.926 1.00 69.69 429 LEU A O 1
ATOM 3179 N N . PRO A 1 430 ? -26.935 -0.308 7.807 1.00 65.38 430 PRO A N 1
ATOM 3180 C CA . PRO A 1 430 ? -25.747 -1.163 7.714 1.00 65.38 430 PRO A CA 1
ATOM 3181 C C . PRO A 1 430 ? -25.306 -1.401 6.265 1.00 65.38 430 PRO A C 1
ATOM 3183 O O . PRO A 1 430 ? -24.111 -1.406 5.978 1.00 65.38 430 PRO A O 1
ATOM 3186 N N . ALA A 1 431 ? -26.266 -1.563 5.350 1.00 66.69 431 ALA A N 1
ATOM 3187 C CA . ALA A 1 431 ? -25.986 -1.706 3.926 1.00 66.69 431 ALA A CA 1
ATOM 3188 C C . ALA A 1 431 ? -25.380 -0.412 3.365 1.00 66.69 431 ALA A C 1
ATOM 3190 O O . ALA A 1 431 ? -24.310 -0.445 2.770 1.00 66.69 431 ALA A O 1
ATOM 3191 N N . GLU A 1 432 ? -25.989 0.742 3.644 1.00 71.62 432 GLU A N 1
ATOM 3192 C CA . GLU A 1 432 ? -25.498 2.060 3.243 1.00 71.62 432 GLU A CA 1
ATOM 3193 C C . GLU A 1 432 ? -24.099 2.337 3.801 1.00 71.62 432 GLU A C 1
ATOM 3195 O O . GLU A 1 432 ? -23.230 2.799 3.064 1.00 71.62 432 GLU A O 1
ATOM 3200 N N . MET A 1 433 ? -23.843 1.998 5.068 1.00 74.12 433 MET A N 1
ATOM 3201 C CA . MET A 1 433 ? -22.507 2.059 5.658 1.00 74.12 433 MET A CA 1
ATOM 3202 C C . MET A 1 433 ? -21.540 1.176 4.883 1.00 74.12 433 MET A C 1
ATOM 3204 O O . MET A 1 433 ? -20.525 1.683 4.416 1.00 74.12 433 MET A O 1
ATOM 3208 N N . ALA A 1 434 ? -21.863 -0.102 4.674 1.00 71.31 434 ALA A N 1
ATOM 3209 C CA . ALA A 1 434 ? -21.003 -1.004 3.919 1.00 71.31 434 ALA A CA 1
ATOM 3210 C C . ALA A 1 434 ? -20.692 -0.461 2.515 1.00 71.31 434 ALA A C 1
ATOM 3212 O O . ALA A 1 434 ? -19.543 -0.483 2.090 1.00 71.31 434 ALA A O 1
ATOM 3213 N N . PHE A 1 435 ? -21.660 0.125 1.816 1.00 72.81 435 PHE A N 1
ATOM 3214 C CA . PHE A 1 435 ? -21.404 0.746 0.515 1.00 72.81 435 PHE A CA 1
ATOM 3215 C C . PHE A 1 435 ? -20.521 1.989 0.604 1.00 72.81 435 PHE A C 1
ATOM 3217 O O . PHE A 1 435 ? -19.634 2.184 -0.230 1.00 72.81 435 PHE A O 1
ATOM 3224 N N . ARG A 1 436 ? -20.732 2.836 1.616 1.00 74.50 436 ARG A N 1
ATOM 3225 C CA . ARG A 1 436 ? -19.962 4.072 1.791 1.00 74.50 436 ARG A CA 1
ATOM 3226 C C . ARG A 1 436 ? -18.528 3.854 2.215 1.00 74.50 436 ARG A C 1
ATOM 3228 O O . ARG A 1 436 ? -17.714 4.698 1.865 1.00 74.50 436 ARG A O 1
ATOM 3235 N N . ILE A 1 437 ? -18.214 2.738 2.876 1.00 79.62 437 ILE A N 1
ATOM 3236 C CA . ILE A 1 437 ? -16.824 2.353 3.160 1.00 79.62 437 ILE A CA 1
ATOM 3237 C C . ILE A 1 437 ? -16.034 2.166 1.845 1.00 79.62 437 ILE A C 1
ATOM 3239 O O . ILE A 1 437 ? -14.806 2.172 1.861 1.00 79.62 437 ILE A O 1
ATOM 3243 N N . GLY A 1 438 ? -16.712 2.093 0.688 1.00 73.12 438 GLY A N 1
ATOM 3244 C CA . GLY A 1 438 ? -16.061 2.239 -0.613 1.00 73.12 438 GLY A CA 1
ATOM 3245 C C . GLY A 1 438 ? -15.128 1.076 -0.916 1.00 73.12 438 GLY A C 1
ATOM 3246 O O . GLY A 1 438 ? -14.086 1.267 -1.539 1.00 73.12 438 GLY A O 1
ATOM 3247 N N . PHE A 1 439 ? -15.499 -0.115 -0.444 1.00 78.38 439 PHE A N 1
ATOM 3248 C CA . PHE A 1 439 ? -14.653 -1.293 -0.503 1.00 78.38 439 PHE A CA 1
ATOM 3249 C C . PHE A 1 439 ? -14.144 -1.580 -1.904 1.00 78.38 439 PHE A C 1
ATOM 3251 O O . PHE A 1 439 ? -14.858 -1.465 -2.911 1.00 78.38 439 PHE A O 1
ATOM 3258 N N . GLY A 1 440 ? -12.885 -1.979 -1.934 1.00 84.12 440 GLY A N 1
ATOM 3259 C CA . GLY A 1 440 ? -12.194 -2.342 -3.139 1.00 84.12 440 GLY A CA 1
ATOM 3260 C C . GLY A 1 440 ? -11.359 -3.593 -2.983 1.00 84.12 440 GLY A C 1
ATOM 3261 O O . GLY A 1 440 ? -11.261 -4.177 -1.905 1.00 84.12 440 GLY A O 1
ATOM 3262 N N . PHE A 1 441 ? -10.758 -3.994 -4.093 1.00 87.44 441 PHE A N 1
ATOM 3263 C CA . PHE A 1 441 ? -9.776 -5.065 -4.139 1.00 87.44 441 PHE A CA 1
ATOM 3264 C C . PHE A 1 441 ? -8.551 -4.584 -4.878 1.00 87.44 441 PHE A C 1
ATOM 3266 O O . PHE A 1 441 ? -8.654 -3.821 -5.837 1.00 87.44 441 PHE A O 1
ATOM 3273 N N . ALA A 1 442 ? -7.399 -5.067 -4.460 1.00 88.50 442 ALA A N 1
ATOM 3274 C CA . ALA A 1 442 ? -6.136 -4.722 -5.055 1.00 88.50 442 ALA A CA 1
ATOM 3275 C C . ALA A 1 442 ? -5.364 -5.990 -5.420 1.00 88.50 442 ALA A C 1
ATOM 3277 O O . ALA A 1 442 ? -5.181 -6.878 -4.589 1.00 88.50 442 ALA A O 1
ATOM 3278 N N . TYR A 1 443 ? -4.887 -6.065 -6.661 1.00 90.69 443 TYR A N 1
ATOM 3279 C CA . TYR A 1 443 ? -4.099 -7.195 -7.147 1.00 90.69 443 TYR A CA 1
ATOM 3280 C C . TYR A 1 443 ? -2.803 -6.700 -7.765 1.00 90.69 443 TYR A C 1
ATOM 3282 O O . TYR A 1 443 ? -2.799 -5.777 -8.578 1.00 90.69 443 TYR A O 1
ATOM 3290 N N . THR A 1 444 ? -1.700 -7.350 -7.406 1.00 91.94 444 THR A N 1
ATOM 3291 C CA . THR A 1 444 ? -0.388 -7.079 -7.994 1.00 91.94 444 THR A CA 1
ATOM 3292 C C . THR A 1 444 ? -0.053 -8.166 -9.005 1.00 91.94 444 THR A C 1
ATOM 3294 O O . THR A 1 444 ? -0.053 -9.352 -8.682 1.00 91.94 444 THR A O 1
ATOM 3297 N N . PHE A 1 445 ? 0.266 -7.755 -10.227 1.00 94.44 445 PHE A N 1
ATOM 3298 C CA . PHE A 1 445 ? 0.668 -8.622 -11.325 1.00 94.44 445 PHE A CA 1
ATOM 3299 C C . PHE A 1 445 ? 2.123 -8.341 -11.695 1.00 94.44 445 PHE A C 1
ATOM 3301 O O . PHE A 1 445 ? 2.476 -7.212 -12.035 1.00 94.44 445 PHE A O 1
ATOM 3308 N N . SER A 1 446 ? 2.968 -9.369 -11.617 1.00 95.19 446 SER A N 1
ATOM 3309 C CA . SER A 1 446 ? 4.386 -9.286 -11.983 1.00 95.19 446 SER A CA 1
ATOM 3310 C C . SER A 1 446 ? 4.628 -9.990 -13.315 1.00 95.19 446 SER A C 1
ATOM 3312 O O . SER A 1 446 ? 4.065 -11.055 -13.557 1.00 95.19 446 SER A O 1
ATOM 3314 N N . PHE A 1 447 ? 5.480 -9.420 -14.159 1.00 95.62 447 PHE A N 1
ATOM 3315 C CA . PHE A 1 447 ? 5.839 -9.964 -15.470 1.00 95.62 447 PHE A CA 1
ATOM 3316 C C . PHE A 1 447 ? 7.298 -9.645 -15.810 1.00 95.62 447 PHE A C 1
ATOM 3318 O O . PHE A 1 447 ? 7.918 -8.786 -15.181 1.00 95.62 447 PHE A O 1
ATOM 3325 N N . ASN A 1 448 ? 7.861 -10.350 -16.793 1.00 96.94 448 ASN A N 1
ATOM 3326 C CA . ASN A 1 448 ? 9.218 -10.089 -17.265 1.00 96.94 448 ASN A CA 1
ATOM 3327 C C . ASN A 1 448 ? 9.220 -9.066 -18.406 1.00 96.94 448 ASN A C 1
ATOM 3329 O O . ASN A 1 448 ? 8.358 -9.101 -19.289 1.00 96.94 448 ASN A O 1
ATOM 3333 N N . VAL A 1 449 ? 10.214 -8.184 -18.404 1.00 96.75 449 VAL A N 1
ATOM 3334 C CA . VAL A 1 449 ? 10.460 -7.208 -19.463 1.00 96.75 449 VAL A CA 1
ATOM 3335 C C . VAL A 1 449 ? 11.820 -7.489 -20.065 1.00 96.75 449 VAL A C 1
ATOM 3337 O O . VAL A 1 449 ? 12.836 -7.455 -19.376 1.00 96.75 449 VAL A O 1
ATOM 3340 N N . VAL A 1 450 ? 11.844 -7.738 -21.366 1.00 96.56 450 VAL A N 1
ATOM 3341 C CA . VAL A 1 450 ? 13.087 -7.916 -22.107 1.00 96.56 450 VAL A CA 1
ATOM 3342 C C . VAL A 1 450 ? 13.591 -6.547 -22.526 1.00 96.56 450 VAL A C 1
ATOM 3344 O O . VAL A 1 450 ? 13.032 -5.912 -23.418 1.00 96.56 450 VAL A O 1
ATOM 3347 N N . ASP A 1 451 ? 14.639 -6.088 -21.856 1.00 94.31 451 ASP A N 1
ATOM 3348 C CA . ASP A 1 451 ? 15.401 -4.898 -22.210 1.00 94.31 451 ASP A CA 1
ATOM 3349 C C . ASP A 1 451 ? 16.674 -5.286 -22.980 1.00 94.31 451 ASP A C 1
ATOM 3351 O O . ASP A 1 451 ? 16.988 -6.467 -23.165 1.00 94.31 451 ASP A O 1
ATOM 3355 N N . TRP A 1 452 ? 17.423 -4.285 -23.432 1.00 92.38 452 TRP A N 1
ATOM 3356 C CA . TRP A 1 452 ? 18.639 -4.474 -24.211 1.00 92.38 452 TRP A CA 1
ATOM 3357 C C . TRP A 1 452 ? 19.771 -3.630 -23.646 1.00 92.38 452 TRP A C 1
ATOM 3359 O O . TRP A 1 452 ? 19.582 -2.457 -23.326 1.00 92.38 452 TRP A O 1
ATOM 3369 N N . LYS A 1 453 ? 20.957 -4.228 -23.550 1.00 86.25 453 LYS A N 1
ATOM 3370 C CA . LYS A 1 453 ? 22.187 -3.537 -23.162 1.00 86.25 453 LYS A CA 1
ATOM 3371 C C . LYS A 1 453 ? 23.211 -3.589 -24.272 1.00 86.25 453 LYS A C 1
ATOM 3373 O O . LYS A 1 453 ? 23.365 -4.605 -24.952 1.00 86.25 453 LYS A O 1
ATOM 3378 N N . ASP A 1 454 ? 23.926 -2.485 -24.419 1.00 80.06 454 ASP A N 1
ATOM 3379 C CA . ASP A 1 454 ? 25.113 -2.457 -25.254 1.00 80.06 454 ASP A CA 1
ATOM 3380 C C . ASP A 1 454 ? 26.182 -3.364 -24.612 1.00 80.06 454 ASP A C 1
ATOM 3382 O O . ASP A 1 454 ? 26.471 -3.205 -23.422 1.00 80.06 454 ASP A O 1
ATOM 3386 N N . PRO A 1 455 ? 26.762 -4.332 -25.342 1.00 67.75 455 PRO A N 1
ATOM 3387 C CA . PRO A 1 455 ? 27.830 -5.185 -24.823 1.00 67.75 455 PRO A CA 1
ATOM 3388 C C . PRO A 1 455 ? 29.076 -4.403 -24.385 1.00 67.75 455 PRO A C 1
ATOM 3390 O O . PRO A 1 455 ? 29.912 -4.965 -23.678 1.00 67.75 455 PRO A O 1
ATOM 3393 N N . CYS A 1 456 ? 29.203 -3.135 -24.783 1.00 64.38 456 CYS A N 1
ATOM 3394 C CA . CYS A 1 456 ? 30.268 -2.239 -24.355 1.00 64.38 456 CYS A CA 1
ATOM 3395 C C . CYS A 1 456 ? 29.935 -1.411 -23.095 1.00 64.38 456 CYS A C 1
ATOM 3397 O O . CYS A 1 456 ? 30.776 -0.622 -22.665 1.00 64.38 456 CYS A O 1
ATOM 3399 N N . GLU A 1 457 ? 28.753 -1.560 -22.481 1.00 63.81 457 GLU A N 1
ATOM 3400 C CA . GLU A 1 457 ? 28.456 -0.919 -21.191 1.00 63.81 457 GLU A CA 1
ATOM 3401 C C . GLU A 1 457 ? 29.181 -1.625 -20.019 1.00 63.81 457 GLU A C 1
ATOM 3403 O O . GLU A 1 457 ? 29.178 -2.860 -19.940 1.00 63.81 457 GLU A O 1
ATOM 3408 N N . PRO A 1 458 ? 29.779 -0.873 -19.067 1.00 48.28 458 PRO A N 1
ATOM 3409 C CA . PRO A 1 458 ? 30.440 -1.451 -17.897 1.00 48.28 458 PRO A CA 1
ATOM 3410 C C . PRO A 1 458 ? 29.508 -2.383 -17.102 1.00 48.28 458 PRO A C 1
ATOM 3412 O O . PRO A 1 458 ? 28.383 -2.015 -16.762 1.00 48.28 458 PRO A O 1
ATOM 3415 N N . GLY A 1 459 ? 29.988 -3.587 -16.770 1.00 50.28 459 GLY A N 1
ATOM 3416 C CA . GLY A 1 459 ? 29.246 -4.583 -15.980 1.00 50.28 459 GLY A CA 1
ATOM 3417 C C . GLY A 1 459 ? 28.606 -5.724 -16.782 1.00 50.28 459 GLY A C 1
ATOM 3418 O O . GLY A 1 459 ? 28.003 -6.615 -16.184 1.00 50.28 459 GLY A O 1
ATOM 3419 N N . VAL A 1 460 ? 28.762 -5.748 -18.110 1.00 47.62 460 VAL A N 1
ATOM 3420 C CA . VAL A 1 460 ? 28.381 -6.889 -18.955 1.00 47.62 460 VAL A CA 1
ATOM 3421 C C . VAL A 1 460 ? 29.583 -7.830 -19.103 1.00 47.62 460 VAL A C 1
ATOM 3423 O O . VAL A 1 460 ? 30.579 -7.501 -19.743 1.00 47.62 460 VAL A O 1
ATOM 3426 N N . SER A 1 461 ? 29.526 -9.015 -18.490 1.00 42.91 461 SER A N 1
ATOM 3427 C CA . SER A 1 461 ? 30.564 -10.038 -18.670 1.00 42.91 461 SER A CA 1
ATOM 3428 C C . SER A 1 461 ? 30.375 -10.730 -20.024 1.00 42.91 461 SER A C 1
ATOM 3430 O O . SER A 1 461 ? 29.398 -11.441 -20.247 1.00 42.91 461 SER A O 1
ATOM 3432 N N . ARG A 1 462 ? 31.312 -10.529 -20.959 1.00 49.44 462 ARG A N 1
ATOM 3433 C CA . ARG A 1 462 ? 31.352 -11.309 -22.205 1.00 49.44 462 ARG A CA 1
ATOM 3434 C C . ARG A 1 462 ? 31.785 -12.744 -21.895 1.00 49.44 462 ARG A C 1
ATOM 3436 O O . ARG A 1 462 ? 32.819 -12.961 -21.265 1.00 49.44 462 ARG A O 1
ATOM 3443 N N . ALA A 1 463 ? 31.051 -13.722 -22.423 1.00 44.22 463 ALA A N 1
ATOM 3444 C CA . ALA A 1 463 ? 31.617 -15.042 -22.672 1.00 44.22 463 ALA A CA 1
ATOM 3445 C C . ALA A 1 463 ? 32.723 -14.874 -23.728 1.00 44.22 463 ALA A C 1
ATOM 3447 O O . ALA A 1 463 ? 32.470 -14.443 -24.853 1.00 44.22 463 ALA A O 1
ATOM 3448 N N . VAL A 1 464 ? 33.969 -15.117 -23.326 1.00 42.47 464 VAL A N 1
ATOM 3449 C CA . VAL A 1 464 ? 35.167 -14.910 -24.147 1.00 42.47 464 VAL A CA 1
ATOM 3450 C C . VAL A 1 464 ? 35.149 -15.898 -25.313 1.00 42.47 464 VAL A C 1
ATOM 3452 O O . VAL A 1 464 ? 35.436 -17.077 -25.127 1.00 42.47 464 VAL A O 1
ATOM 3455 N N . GLY A 1 465 ? 34.792 -15.438 -26.514 1.00 44.78 465 GLY A N 1
ATOM 3456 C CA . GLY A 1 465 ? 34.748 -16.335 -27.667 1.00 44.78 465 GLY A CA 1
ATOM 3457 C C . GLY A 1 465 ? 34.203 -15.755 -28.967 1.00 44.78 465 GLY A C 1
ATOM 3458 O O . GLY A 1 465 ? 33.346 -16.388 -29.561 1.00 44.78 465 GLY A O 1
ATOM 3459 N N . ALA A 1 466 ? 34.661 -14.574 -29.393 1.00 38.38 466 ALA A N 1
ATOM 3460 C CA . ALA A 1 466 ? 34.804 -14.149 -30.799 1.00 38.38 466 ALA A CA 1
ATOM 3461 C C . ALA A 1 466 ? 35.050 -12.634 -30.838 1.00 38.38 466 ALA A C 1
ATOM 3463 O O . ALA A 1 466 ? 34.299 -11.880 -30.233 1.00 38.38 466 ALA A O 1
ATOM 3464 N N . GLN A 1 467 ? 36.132 -12.235 -31.516 1.00 41.66 467 GLN A N 1
ATOM 3465 C CA . GLN A 1 467 ? 36.492 -10.872 -31.940 1.00 41.66 467 GLN A CA 1
ATOM 3466 C C . GLN A 1 467 ? 35.996 -9.728 -31.038 1.00 41.66 467 GLN A C 1
ATOM 3468 O O . GLN A 1 467 ? 34.919 -9.168 -31.216 1.00 41.66 467 GLN A O 1
ATOM 3473 N N . ALA A 1 468 ? 36.849 -9.349 -30.084 1.00 42.03 468 ALA A N 1
ATOM 3474 C CA . ALA A 1 468 ? 36.711 -8.117 -29.326 1.00 42.03 468 ALA A CA 1
ATOM 3475 C C . ALA A 1 468 ? 36.887 -6.908 -30.261 1.00 42.03 468 ALA A C 1
ATOM 3477 O O . ALA A 1 468 ? 37.995 -6.414 -30.455 1.00 42.03 468 ALA A O 1
ATOM 3478 N N . GLU A 1 469 ? 35.792 -6.435 -30.851 1.00 46.38 469 GLU A N 1
ATOM 3479 C CA . GLU A 1 469 ? 35.706 -5.039 -31.269 1.00 46.38 469 GLU A CA 1
ATOM 3480 C C . GLU A 1 469 ? 35.876 -4.182 -30.005 1.00 46.38 469 GLU A C 1
ATOM 3482 O O . GLU A 1 469 ? 35.273 -4.469 -28.963 1.00 46.38 469 GLU A O 1
ATOM 3487 N N . VAL A 1 470 ? 36.815 -3.235 -30.057 1.00 51.19 470 VAL A N 1
ATOM 3488 C CA . VAL A 1 470 ? 37.379 -2.532 -28.897 1.00 51.19 470 VAL A CA 1
ATOM 3489 C C . VAL A 1 470 ? 36.305 -1.660 -28.243 1.00 51.19 470 VAL A C 1
ATOM 3491 O O . VAL A 1 470 ? 36.057 -0.530 -28.656 1.00 51.19 470 VAL A O 1
ATOM 3494 N N . CYS A 1 471 ? 35.658 -2.198 -27.212 1.00 56.09 471 CYS A N 1
ATOM 3495 C CA . CYS A 1 471 ? 34.761 -1.460 -26.334 1.00 56.09 471 CYS A CA 1
ATOM 3496 C C . CYS A 1 471 ? 35.583 -0.495 -25.462 1.00 56.09 471 CYS A C 1
ATOM 3498 O O . CYS A 1 471 ? 36.037 -0.861 -24.382 1.00 56.09 471 CYS A O 1
ATOM 3500 N N . GLY A 1 472 ? 35.785 0.731 -25.946 1.00 61.12 472 GLY A N 1
ATOM 3501 C CA . GLY A 1 472 ? 36.377 1.829 -25.179 1.00 61.12 472 GLY A CA 1
ATOM 3502 C C . GLY A 1 472 ? 37.895 1.777 -24.993 1.00 61.12 472 GLY A C 1
ATOM 3503 O O . GLY A 1 472 ? 38.549 0.748 -25.156 1.00 61.12 472 GLY A O 1
ATOM 3504 N N . VAL A 1 473 ? 38.466 2.933 -24.657 1.00 68.62 473 VAL A N 1
ATOM 3505 C CA . VAL A 1 473 ? 39.861 3.072 -24.231 1.00 68.62 473 VAL A CA 1
ATOM 3506 C C . VAL A 1 473 ? 39.872 3.341 -22.732 1.00 68.62 473 VAL A C 1
ATOM 3508 O O . VAL A 1 473 ? 39.262 4.309 -22.279 1.00 68.62 473 VAL A O 1
ATOM 3511 N N . LEU A 1 474 ? 40.565 2.495 -21.968 1.00 76.62 474 LEU A N 1
ATOM 3512 C CA . LEU A 1 474 ? 40.858 2.766 -20.566 1.00 76.62 474 LEU A CA 1
ATOM 3513 C C . LEU A 1 474 ? 42.106 3.648 -20.489 1.00 76.62 474 LEU A C 1
ATOM 3515 O O . LEU A 1 474 ? 43.174 3.285 -20.980 1.00 76.62 474 LEU A O 1
ATOM 3519 N N . VAL A 1 475 ? 41.977 4.812 -19.871 1.00 77.31 475 VAL A N 1
ATOM 3520 C CA . VAL A 1 475 ? 43.083 5.737 -19.632 1.00 77.31 475 VAL A CA 1
ATOM 3521 C C . VAL A 1 475 ? 43.200 5.946 -18.136 1.00 77.31 475 VAL A C 1
ATOM 3523 O O . VAL A 1 475 ? 42.284 6.462 -17.504 1.00 77.31 475 VAL A O 1
ATOM 3526 N N . ARG A 1 476 ? 44.338 5.569 -17.561 1.00 82.25 476 ARG A N 1
ATOM 3527 C CA . ARG A 1 476 ? 44.669 5.978 -16.202 1.00 82.25 476 ARG A CA 1
ATOM 3528 C C . ARG A 1 476 ? 45.148 7.419 -16.223 1.00 82.25 476 ARG A C 1
ATOM 3530 O O . ARG A 1 476 ? 45.975 7.794 -17.051 1.00 82.25 476 ARG A O 1
ATOM 3537 N N . VAL A 1 477 ? 44.652 8.212 -15.291 1.00 78.81 477 VAL A N 1
ATOM 3538 C CA . VAL A 1 477 ? 45.067 9.595 -15.097 1.00 78.81 477 VAL A CA 1
ATOM 3539 C C . VAL A 1 477 ? 45.668 9.735 -13.724 1.00 78.81 477 VAL A C 1
ATOM 3541 O O . VAL A 1 477 ? 45.059 9.357 -12.729 1.00 78.81 477 VAL A O 1
ATOM 3544 N N . THR A 1 478 ? 46.862 10.301 -13.683 1.00 81.06 478 THR A N 1
ATOM 3545 C CA . THR A 1 478 ? 47.503 10.770 -12.468 1.00 81.06 478 THR A CA 1
ATOM 3546 C C . THR A 1 478 ? 47.598 12.280 -12.570 1.00 81.06 478 THR A C 1
ATOM 3548 O O . THR A 1 478 ? 48.310 12.793 -13.429 1.00 81.06 478 THR A O 1
ATOM 3551 N N . GLY A 1 479 ? 46.858 12.997 -11.733 1.00 76.81 479 GLY A N 1
ATOM 3552 C CA . GLY A 1 479 ? 47.008 14.441 -11.609 1.00 76.81 479 GLY A CA 1
ATOM 3553 C C . GLY A 1 479 ? 47.910 14.770 -10.437 1.00 76.81 479 GLY A C 1
ATOM 3554 O O . GLY A 1 479 ? 47.810 14.144 -9.383 1.00 76.81 479 GLY A O 1
ATOM 3555 N N . SER A 1 480 ? 48.784 15.746 -10.621 1.00 77.94 480 SER A N 1
ATOM 3556 C CA . SER A 1 480 ? 49.541 16.373 -9.549 1.00 77.94 480 SER A CA 1
ATOM 3557 C C . SER A 1 480 ? 49.385 17.880 -9.619 1.00 77.94 480 SER A C 1
ATOM 3559 O O . SER A 1 480 ? 49.437 18.477 -10.693 1.00 77.94 480 SER A O 1
ATOM 3561 N N . PHE A 1 481 ? 49.228 18.490 -8.461 1.00 74.38 481 PHE A N 1
ATOM 3562 C CA . PHE A 1 481 ? 49.236 19.927 -8.300 1.00 74.38 481 PHE A CA 1
ATOM 3563 C C . PHE A 1 481 ? 50.510 20.333 -7.597 1.00 74.38 481 PHE A C 1
ATOM 3565 O O . PHE A 1 481 ? 50.899 19.676 -6.635 1.00 74.38 481 PHE A O 1
ATOM 3572 N N . ASN A 1 482 ? 51.151 21.398 -8.060 1.00 74.44 482 ASN A N 1
ATOM 3573 C CA . ASN A 1 482 ? 52.232 22.014 -7.313 1.00 74.44 482 ASN A CA 1
ATOM 3574 C C . ASN A 1 482 ? 52.057 23.530 -7.356 1.00 74.44 482 ASN A C 1
ATOM 3576 O O . ASN A 1 482 ? 52.368 24.168 -8.364 1.00 74.44 482 ASN A O 1
ATOM 3580 N N . TRP A 1 483 ? 51.546 24.096 -6.265 1.00 72.75 483 TRP A N 1
ATOM 3581 C CA . TRP A 1 483 ? 51.462 25.540 -6.101 1.00 72.75 483 TRP A CA 1
ATOM 3582 C C . TRP A 1 483 ? 52.597 26.006 -5.201 1.00 72.75 483 TRP A C 1
ATOM 3584 O O . TRP A 1 483 ? 52.552 25.853 -3.983 1.00 72.75 483 TRP A O 1
ATOM 3594 N N . ALA A 1 484 ? 53.602 26.638 -5.804 1.00 71.75 484 ALA A N 1
ATOM 3595 C CA . ALA A 1 484 ? 54.616 27.357 -5.053 1.00 71.75 484 ALA A CA 1
ATOM 3596 C C . ALA A 1 484 ? 54.069 28.719 -4.610 1.00 71.75 484 ALA A C 1
ATOM 3598 O O . ALA A 1 484 ? 53.683 29.552 -5.431 1.00 71.75 484 ALA A O 1
ATOM 3599 N N . SER A 1 485 ? 54.122 28.979 -3.313 1.00 73.50 485 SER A N 1
ATOM 3600 C CA . SER A 1 485 ? 53.734 30.242 -2.692 1.00 73.50 485 SER A CA 1
ATOM 3601 C C . SER A 1 485 ? 52.238 30.597 -2.676 1.00 73.50 485 SER A C 1
ATOM 3603 O O . SER A 1 485 ? 51.868 31.732 -2.987 1.00 73.50 485 SER A O 1
ATOM 3605 N N . TYR A 1 486 ? 51.374 29.664 -2.272 1.00 74.19 486 TYR A N 1
ATOM 3606 C CA . TYR A 1 486 ? 49.964 29.968 -2.018 1.00 74.19 486 TYR A CA 1
ATOM 3607 C C . TYR A 1 486 ? 49.809 30.908 -0.813 1.00 74.19 486 TYR A C 1
ATOM 3609 O O . TYR A 1 486 ? 50.407 30.674 0.237 1.00 74.19 486 TYR A O 1
ATOM 3617 N N . TYR A 1 487 ? 49.018 31.974 -0.959 1.00 77.06 487 TYR A N 1
ATOM 3618 C CA . TYR A 1 487 ? 48.910 33.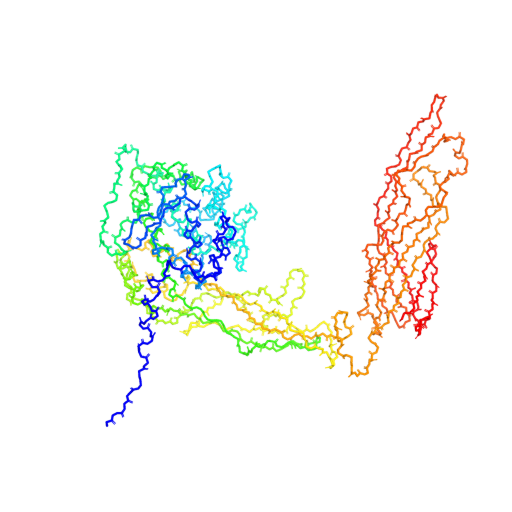045 0.035 1.00 77.06 487 TYR A CA 1
ATOM 3619 C C . TYR A 1 487 ? 47.656 32.886 0.903 1.00 77.06 487 TYR A C 1
ATOM 3621 O O . TYR A 1 487 ? 46.533 33.037 0.422 1.00 77.06 487 TYR A O 1
ATOM 3629 N N . ILE A 1 488 ? 47.846 32.674 2.205 1.00 72.94 488 ILE A N 1
ATOM 3630 C CA . ILE A 1 488 ? 46.761 32.578 3.187 1.00 72.94 488 ILE A CA 1
ATOM 3631 C C . ILE A 1 488 ? 46.380 33.991 3.621 1.00 72.94 488 ILE A C 1
ATOM 3633 O O . ILE A 1 488 ? 47.033 34.596 4.478 1.00 72.94 488 ILE A O 1
ATOM 3637 N N . GLN A 1 489 ? 45.346 34.555 2.996 1.00 74.69 489 GLN A N 1
ATOM 3638 C CA . GLN A 1 489 ? 44.780 35.824 3.444 1.00 74.69 489 GLN A CA 1
ATOM 3639 C C . GLN A 1 489 ? 43.709 35.594 4.512 1.00 74.69 489 GLN A C 1
ATOM 3641 O O . GLN A 1 489 ? 42.837 34.763 4.285 1.00 74.69 489 GLN A O 1
ATOM 3646 N N . PRO A 1 490 ? 43.708 36.381 5.606 1.00 70.56 490 PRO A N 1
ATOM 3647 C CA . PRO A 1 490 ? 44.575 37.536 5.888 1.00 70.56 490 PRO A CA 1
ATOM 3648 C C . PRO A 1 490 ? 45.839 37.214 6.716 1.00 70.56 490 PRO A C 1
ATOM 3650 O O . PRO A 1 490 ? 46.578 38.134 7.061 1.00 70.56 490 PRO A O 1
ATOM 3653 N N . ALA A 1 491 ? 46.106 35.942 7.030 1.00 71.38 491 ALA A N 1
ATOM 3654 C CA . ALA A 1 491 ? 47.172 35.512 7.943 1.00 71.38 491 ALA A CA 1
ATOM 3655 C C . ALA A 1 491 ? 48.613 35.868 7.504 1.00 71.38 491 ALA A C 1
ATOM 3657 O O . ALA A 1 491 ? 49.515 35.891 8.341 1.00 71.38 491 ALA A O 1
ATOM 3658 N N . GLY A 1 492 ? 48.855 36.156 6.220 1.00 80.19 492 GLY A N 1
ATOM 3659 C CA . GLY A 1 492 ? 50.192 36.519 5.730 1.00 80.19 492 GLY A CA 1
ATOM 3660 C C . GLY A 1 492 ? 51.181 35.350 5.792 1.00 80.19 492 GLY A C 1
ATOM 3661 O O . GLY A 1 492 ? 52.378 35.534 6.020 1.00 80.19 492 GLY A O 1
ATOM 3662 N N . ILE A 1 493 ? 50.663 34.138 5.615 1.00 80.44 493 ILE A N 1
ATOM 3663 C CA . ILE A 1 493 ? 51.434 32.901 5.526 1.00 80.44 493 ILE A CA 1
ATOM 3664 C C . ILE A 1 493 ? 51.454 32.469 4.060 1.00 80.44 493 ILE A C 1
ATOM 3666 O O . ILE A 1 493 ? 50.469 32.622 3.338 1.00 80.44 493 ILE A O 1
ATOM 3670 N N . ILE A 1 494 ? 52.592 31.938 3.638 1.00 81.31 494 ILE A N 1
ATOM 3671 C CA . ILE A 1 494 ? 52.821 31.330 2.339 1.00 81.31 494 ILE A CA 1
ATOM 3672 C C . ILE A 1 494 ? 53.071 29.836 2.550 1.00 81.31 494 ILE A C 1
ATOM 3674 O O . ILE A 1 494 ? 53.935 29.475 3.348 1.00 81.31 494 ILE A O 1
ATOM 3678 N N . ALA A 1 495 ? 52.362 28.978 1.824 1.00 78.00 495 ALA A N 1
ATOM 3679 C CA . ALA A 1 495 ? 52.599 27.534 1.816 1.00 78.00 495 ALA A CA 1
ATOM 3680 C C . ALA A 1 495 ? 52.910 27.045 0.397 1.00 78.00 495 ALA A C 1
ATOM 3682 O O . ALA A 1 495 ? 52.390 27.596 -0.577 1.00 78.00 495 ALA A O 1
ATOM 3683 N N . ASP A 1 496 ? 53.765 26.027 0.278 1.00 78.31 496 ASP A N 1
ATOM 3684 C CA . ASP A 1 496 ? 53.912 25.287 -0.973 1.00 78.31 496 ASP A CA 1
ATOM 3685 C C . ASP A 1 496 ? 53.044 24.023 -0.875 1.00 78.31 496 ASP A C 1
ATOM 3687 O O . ASP A 1 496 ? 53.201 23.211 0.042 1.00 78.31 496 ASP A O 1
ATOM 3691 N N . VAL A 1 497 ? 52.086 23.889 -1.792 1.00 71.88 497 VAL A N 1
ATOM 3692 C CA . VAL A 1 497 ? 51.067 22.830 -1.760 1.00 71.88 497 VAL A CA 1
ATOM 3693 C C . VAL A 1 497 ? 51.352 21.826 -2.861 1.00 71.88 497 VAL A C 1
ATOM 3695 O O . VAL A 1 497 ? 51.471 22.210 -4.028 1.00 71.88 497 VAL A O 1
ATOM 3698 N N . GLN A 1 498 ? 51.440 20.545 -2.495 1.00 75.12 498 GLN A N 1
ATOM 3699 C CA . GLN A 1 498 ? 51.599 19.458 -3.451 1.00 75.12 498 GLN A CA 1
ATOM 3700 C C . GLN A 1 498 ? 50.535 18.374 -3.258 1.00 75.12 498 GLN A C 1
ATOM 3702 O O . GLN A 1 498 ? 50.663 17.509 -2.392 1.00 75.12 498 GLN A O 1
ATOM 3707 N N . ASP A 1 499 ? 49.538 18.369 -4.142 1.00 76.31 499 ASP A N 1
ATOM 3708 C CA . ASP A 1 499 ? 48.494 17.345 -4.176 1.00 76.31 499 ASP A CA 1
ATOM 3709 C C . ASP A 1 499 ? 48.733 16.332 -5.293 1.00 76.31 499 ASP A C 1
ATOM 3711 O O . ASP A 1 499 ? 49.322 16.632 -6.336 1.00 76.31 499 ASP A O 1
ATOM 3715 N N . ARG A 1 500 ? 48.237 15.107 -5.097 1.00 80.19 500 ARG A N 1
ATOM 3716 C CA . ARG A 1 500 ? 48.225 14.072 -6.131 1.00 80.19 500 ARG A CA 1
ATOM 3717 C C . ARG A 1 500 ? 46.950 13.242 -6.063 1.00 80.19 500 ARG A C 1
ATOM 3719 O O . ARG A 1 500 ? 46.516 12.838 -4.990 1.00 80.19 500 ARG A O 1
ATOM 3726 N N . PHE A 1 501 ? 46.400 12.901 -7.222 1.00 80.81 501 PHE A N 1
ATOM 3727 C CA . PHE A 1 501 ? 45.303 11.948 -7.344 1.00 80.81 501 PHE A CA 1
ATOM 3728 C C . PHE A 1 501 ? 45.540 10.968 -8.493 1.00 80.81 501 PHE A C 1
ATOM 3730 O O . PHE A 1 501 ? 46.304 11.232 -9.424 1.00 80.81 501 PHE A O 1
ATOM 3737 N N . GLU A 1 502 ? 44.840 9.839 -8.443 1.00 82.44 502 GLU A N 1
ATOM 3738 C CA . GLU A 1 502 ? 44.745 8.860 -9.520 1.00 82.44 502 GLU A CA 1
ATOM 3739 C C . GLU A 1 502 ? 43.274 8.566 -9.833 1.00 82.44 502 GLU A C 1
ATOM 3741 O O . GLU A 1 502 ? 42.444 8.521 -8.931 1.00 82.44 502 GLU A O 1
ATOM 3746 N N . ALA A 1 503 ? 42.935 8.384 -11.106 1.00 79.81 503 ALA A N 1
ATOM 3747 C CA . ALA A 1 503 ? 41.599 7.998 -11.550 1.00 79.81 503 ALA A CA 1
ATOM 3748 C C . ALA A 1 503 ? 41.680 7.151 -12.826 1.00 79.81 503 ALA A C 1
ATOM 3750 O O . ALA A 1 503 ? 42.610 7.294 -13.620 1.00 79.81 503 ALA A O 1
ATOM 3751 N N . ASP A 1 504 ? 40.685 6.299 -13.054 1.00 78.69 504 ASP A N 1
ATOM 3752 C CA . ASP A 1 504 ? 40.553 5.514 -14.278 1.00 78.69 504 ASP A CA 1
ATOM 3753 C C . ASP A 1 504 ? 39.419 6.107 -15.146 1.00 78.69 504 ASP A C 1
ATOM 3755 O O . ASP A 1 504 ? 38.241 6.100 -14.769 1.00 78.69 504 ASP A O 1
ATOM 3759 N N . LEU A 1 505 ? 39.783 6.638 -16.318 1.00 76.69 505 LEU A N 1
ATOM 3760 C CA . LEU A 1 505 ? 38.875 7.172 -17.335 1.00 76.69 505 LEU A CA 1
ATOM 3761 C C . LEU A 1 505 ? 38.533 6.092 -18.365 1.00 76.69 505 LEU A C 1
ATOM 3763 O O . LEU A 1 505 ? 39.403 5.581 -19.066 1.00 76.69 505 LEU A O 1
ATOM 3767 N N . TRP A 1 506 ? 37.249 5.811 -18.524 1.00 74.94 506 TRP A N 1
ATOM 3768 C CA . TRP A 1 506 ? 36.715 5.032 -19.634 1.00 74.94 506 TRP A CA 1
ATOM 3769 C C . TRP A 1 506 ? 36.268 5.978 -20.734 1.00 74.94 506 TRP A C 1
ATOM 3771 O O . TRP A 1 506 ? 35.428 6.842 -20.491 1.00 74.94 506 TRP A O 1
ATOM 3781 N N . LEU A 1 507 ? 36.829 5.823 -21.932 1.00 71.31 507 LEU A N 1
ATOM 3782 C CA . LEU A 1 507 ? 36.598 6.726 -23.056 1.00 71.31 507 LEU A CA 1
ATOM 3783 C C . LEU A 1 507 ? 35.909 5.971 -24.189 1.00 71.31 507 LEU A C 1
ATOM 3785 O O . LEU A 1 507 ? 36.440 4.990 -24.711 1.00 71.31 507 LEU A O 1
ATOM 3789 N N . SER A 1 508 ? 34.712 6.428 -24.553 1.00 66.56 508 SER A N 1
ATOM 3790 C CA . SER A 1 508 ? 33.953 5.885 -25.681 1.00 66.56 508 SER A CA 1
ATOM 3791 C C . SER A 1 508 ? 34.606 6.297 -27.007 1.00 66.56 508 SER A C 1
ATOM 3793 O O . SER A 1 508 ? 34.958 7.467 -27.152 1.00 66.56 508 SER A O 1
ATOM 3795 N N . PRO A 1 509 ? 34.743 5.394 -27.998 1.00 58.97 509 PRO A N 1
ATOM 3796 C CA . PRO A 1 509 ? 35.286 5.734 -29.314 1.00 58.97 509 PRO A CA 1
ATOM 3797 C C . PRO A 1 509 ? 34.280 6.489 -30.203 1.00 58.97 509 PRO A C 1
ATOM 3799 O O . PRO A 1 509 ? 34.612 6.862 -31.326 1.00 58.97 509 PRO A O 1
ATOM 3802 N N . VAL A 1 510 ? 33.042 6.691 -29.738 1.00 56.91 510 VAL A N 1
ATOM 3803 C CA . VAL A 1 510 ? 31.973 7.326 -30.517 1.00 56.91 510 VAL A CA 1
ATOM 3804 C C . VAL A 1 510 ? 32.117 8.858 -30.481 1.00 56.91 510 VAL A C 1
ATOM 3806 O O . VAL A 1 510 ? 32.159 9.435 -29.387 1.00 56.91 510 VAL A O 1
ATOM 3809 N N . PRO A 1 511 ? 32.133 9.546 -31.644 1.00 51.34 511 PRO A N 1
ATOM 3810 C CA . PRO A 1 511 ? 32.160 11.008 -31.711 1.00 51.34 511 PRO A CA 1
ATOM 3811 C C . PRO A 1 511 ? 31.037 11.643 -30.873 1.00 51.34 511 PRO A C 1
ATOM 3813 O O . PRO A 1 511 ? 29.878 11.243 -30.970 1.00 51.34 511 PRO A O 1
ATOM 3816 N N . GLY A 1 512 ? 31.378 12.621 -30.025 1.00 57.59 512 GLY A N 1
ATOM 3817 C CA . GLY A 1 512 ? 30.450 13.259 -29.076 1.00 57.59 512 GLY A CA 1
ATOM 3818 C C . GLY A 1 512 ? 30.466 12.674 -27.654 1.00 57.59 512 GLY A C 1
ATOM 3819 O O . GLY A 1 512 ? 29.860 13.254 -26.753 1.00 57.59 512 GLY A O 1
ATOM 3820 N N . GLY A 1 513 ? 31.187 11.568 -27.420 1.00 53.56 513 GLY A N 1
ATOM 3821 C CA . GLY A 1 513 ? 31.606 11.118 -26.086 1.00 53.56 513 GLY A CA 1
ATOM 3822 C C . GLY A 1 513 ? 30.524 10.527 -25.170 1.00 53.56 513 GLY A C 1
ATOM 3823 O O . GLY A 1 513 ? 30.748 10.380 -23.968 1.00 53.56 513 GLY A O 1
ATOM 3824 N N . GLN A 1 514 ? 29.352 10.159 -25.695 1.00 52.16 514 GLN A N 1
ATOM 3825 C CA . GLN A 1 514 ? 28.372 9.413 -24.901 1.00 52.16 514 GLN A CA 1
ATOM 3826 C C . GLN A 1 514 ? 28.921 8.015 -24.561 1.00 52.16 514 GLN A C 1
ATOM 3828 O O . GLN A 1 514 ? 29.325 7.263 -25.449 1.00 52.16 514 GLN A O 1
ATOM 3833 N N . GLY A 1 515 ? 28.956 7.683 -23.266 1.00 57.59 515 GLY A N 1
ATOM 3834 C CA . GLY A 1 515 ? 29.507 6.424 -22.743 1.00 57.59 515 GLY A CA 1
ATOM 3835 C C . GLY A 1 515 ? 30.875 6.550 -22.068 1.00 57.59 515 GLY A C 1
ATOM 3836 O O . GLY A 1 515 ? 31.347 5.574 -21.493 1.00 57.59 515 GLY A O 1
ATOM 3837 N N . SER A 1 516 ? 31.498 7.732 -22.090 1.00 67.25 516 SER A N 1
ATOM 3838 C CA . SER A 1 516 ? 32.698 7.978 -21.290 1.00 67.25 516 SER A CA 1
ATOM 3839 C C . SER A 1 516 ? 32.337 8.130 -19.806 1.00 67.25 516 SER A C 1
ATOM 3841 O O . SER A 1 516 ? 31.384 8.833 -19.464 1.00 67.25 516 SER A O 1
ATOM 3843 N N . SER A 1 517 ? 33.085 7.486 -18.913 1.00 69.00 517 SER A N 1
ATOM 3844 C CA . SER A 1 517 ? 32.841 7.518 -17.463 1.00 69.00 517 SER A CA 1
ATOM 3845 C C . SER A 1 517 ? 34.146 7.531 -16.680 1.00 69.00 517 SER A C 1
ATOM 3847 O O . SER A 1 517 ? 35.159 7.044 -17.169 1.00 69.00 517 SER A O 1
ATOM 3849 N N . VAL A 1 518 ? 34.121 8.046 -15.454 1.00 68.56 518 VAL A N 1
ATOM 3850 C CA . VAL A 1 518 ? 35.275 8.033 -14.547 1.00 68.56 518 VAL A CA 1
ATOM 3851 C C . VAL A 1 518 ? 34.987 7.089 -13.392 1.00 68.56 518 VAL A C 1
ATOM 3853 O O . VAL A 1 518 ? 33.872 7.053 -12.876 1.00 68.56 518 VAL A O 1
ATOM 3856 N N . SER A 1 519 ? 35.989 6.319 -12.989 1.00 73.88 519 SER A N 1
ATOM 3857 C CA . SER A 1 519 ? 35.908 5.390 -11.865 1.00 73.88 519 SER A CA 1
ATOM 3858 C C . SER A 1 519 ? 37.246 5.319 -11.130 1.00 73.88 519 SER A C 1
ATOM 3860 O O . SER A 1 519 ? 38.247 5.833 -11.621 1.00 73.88 519 SER A O 1
ATOM 3862 N N . GLY A 1 520 ? 37.269 4.693 -9.949 1.00 74.50 520 GLY A N 1
ATOM 3863 C CA . GLY A 1 520 ? 38.525 4.412 -9.243 1.00 74.50 520 GLY A CA 1
ATOM 3864 C C . GLY A 1 520 ? 39.311 5.662 -8.844 1.00 74.50 520 GLY A C 1
ATOM 3865 O O . GLY A 1 520 ? 40.529 5.676 -8.975 1.00 74.50 520 GLY A O 1
ATOM 3866 N N . ILE A 1 521 ? 38.621 6.722 -8.410 1.00 77.56 521 ILE A N 1
ATOM 3867 C CA . ILE A 1 521 ? 39.278 7.939 -7.925 1.00 77.56 521 ILE A CA 1
ATOM 3868 C C . ILE A 1 521 ? 39.944 7.627 -6.584 1.00 77.56 521 ILE A C 1
ATOM 3870 O O . ILE A 1 521 ? 39.287 7.220 -5.624 1.00 77.56 521 ILE A O 1
ATOM 3874 N N . HIS A 1 522 ? 41.247 7.849 -6.525 1.00 80.62 522 HIS A N 1
ATOM 3875 C CA . HIS A 1 522 ? 42.079 7.702 -5.347 1.00 80.62 522 HIS A CA 1
ATOM 3876 C C . HIS A 1 522 ? 42.857 8.999 -5.142 1.00 80.62 522 HIS A C 1
ATOM 3878 O O . HIS A 1 522 ? 43.775 9.310 -5.897 1.00 80.62 522 HIS A O 1
ATOM 3884 N N . ASN A 1 523 ? 42.493 9.761 -4.114 1.00 77.69 523 ASN A N 1
ATOM 3885 C CA . ASN A 1 523 ? 43.281 10.912 -3.686 1.00 77.69 523 ASN A CA 1
ATOM 3886 C C . ASN A 1 523 ? 44.457 10.394 -2.846 1.00 77.69 523 ASN A C 1
ATOM 3888 O O . ASN A 1 523 ? 44.252 9.603 -1.920 1.00 77.69 523 ASN A O 1
ATOM 3892 N N . ALA A 1 524 ? 45.683 10.783 -3.188 1.00 76.44 524 ALA A N 1
ATOM 3893 C CA . ALA A 1 524 ? 46.829 10.524 -2.329 1.00 76.44 524 ALA A CA 1
ATOM 3894 C C . ALA A 1 524 ? 46.811 11.530 -1.164 1.00 76.44 524 ALA A C 1
ATOM 3896 O O . ALA A 1 524 ? 46.343 12.655 -1.350 1.00 76.44 524 ALA A O 1
ATOM 3897 N N . PRO A 1 525 ? 47.317 11.160 0.025 1.00 63.78 525 PRO A N 1
ATOM 3898 C CA . PRO A 1 525 ? 47.561 12.132 1.081 1.00 63.78 525 PRO A CA 1
ATOM 3899 C C . PRO A 1 525 ? 48.471 13.238 0.542 1.00 63.78 525 PRO A C 1
ATOM 3901 O O . PRO A 1 525 ? 49.510 12.933 -0.051 1.00 63.78 525 PRO A O 1
ATOM 3904 N N . SER A 1 526 ? 48.066 14.495 0.725 1.00 62.59 526 SER A N 1
ATOM 3905 C CA . SER A 1 526 ? 48.915 15.642 0.401 1.00 62.59 526 SER A CA 1
ATOM 3906 C C . SER A 1 526 ? 50.202 15.557 1.214 1.00 62.59 526 SER A C 1
ATOM 3908 O O . SER A 1 526 ? 50.188 15.132 2.373 1.00 62.59 526 SER A O 1
ATOM 3910 N N . THR A 1 527 ? 51.325 15.927 0.611 1.00 59.47 527 THR A N 1
ATOM 3911 C CA . THR A 1 527 ? 52.578 16.097 1.347 1.00 59.47 527 THR A CA 1
ATOM 3912 C C . THR A 1 527 ? 52.861 17.580 1.425 1.00 59.47 527 THR A C 1
ATOM 3914 O O . THR A 1 527 ? 53.240 18.190 0.427 1.00 59.47 527 THR A O 1
ATOM 3917 N N . GLU A 1 528 ? 52.667 18.150 2.611 1.00 57.12 528 GLU A N 1
ATOM 3918 C CA . GLU A 1 528 ? 52.967 19.552 2.872 1.00 57.12 528 GLU A CA 1
ATOM 3919 C C . GLU A 1 528 ? 54.452 19.852 2.653 1.00 57.12 528 GLU A C 1
ATOM 3921 O O . GLU A 1 528 ? 55.327 19.092 3.084 1.00 57.12 528 GLU A O 1
ATOM 3926 N N . ALA A 1 529 ? 54.745 21.012 2.066 1.00 59.06 529 ALA A N 1
ATOM 3927 C CA . ALA A 1 529 ? 56.086 21.567 2.079 1.00 59.06 529 ALA A CA 1
ATOM 3928 C C . ALA A 1 529 ? 56.068 23.029 2.562 1.00 59.06 529 ALA A C 1
ATOM 3930 O O . ALA A 1 529 ? 55.598 23.942 1.893 1.00 59.06 529 ALA A O 1
ATOM 3931 N N . ASN A 1 530 ? 56.691 23.252 3.721 1.00 72.12 530 ASN A N 1
ATOM 3932 C CA . ASN A 1 530 ? 57.307 24.524 4.118 1.00 72.12 530 ASN A CA 1
ATOM 3933 C C . ASN A 1 530 ? 56.377 25.753 4.261 1.00 72.12 530 ASN A C 1
ATOM 3935 O O . ASN A 1 530 ? 56.609 26.765 3.582 1.00 72.12 530 ASN A O 1
ATOM 3939 N N . PRO A 1 531 ? 55.393 25.743 5.187 1.00 79.38 531 PRO A N 1
ATOM 3940 C CA . PRO A 1 531 ? 54.690 26.969 5.546 1.00 79.38 531 PRO A CA 1
ATOM 3941 C C . PRO A 1 531 ? 55.682 27.996 6.112 1.00 79.38 531 PRO A C 1
ATOM 3943 O O . PRO A 1 531 ? 56.498 27.691 6.987 1.00 79.38 531 PRO A O 1
ATOM 3946 N N . ARG A 1 532 ? 55.620 29.226 5.606 1.00 86.19 532 ARG A N 1
ATOM 3947 C CA . ARG A 1 532 ? 56.507 30.337 5.977 1.00 86.19 532 ARG A CA 1
ATOM 3948 C C . ARG A 1 532 ? 55.736 31.648 6.036 1.00 86.19 532 ARG A C 1
ATOM 3950 O O . ARG A 1 532 ? 54.711 31.799 5.385 1.00 86.19 532 ARG A O 1
ATOM 3957 N N . LEU A 1 533 ? 56.232 32.614 6.800 1.00 86.25 533 LEU A N 1
ATOM 3958 C CA . LEU A 1 533 ? 55.676 33.967 6.780 1.00 86.25 533 LEU A CA 1
ATOM 3959 C C . LEU A 1 533 ? 56.057 34.677 5.477 1.00 86.25 533 LEU A C 1
ATOM 3961 O O . LEU A 1 533 ? 57.104 34.402 4.890 1.00 86.25 533 LEU A O 1
ATOM 3965 N N . VAL A 1 534 ? 55.205 35.599 5.036 1.00 86.88 534 VAL A N 1
ATOM 3966 C CA . VAL A 1 534 ? 55.562 36.553 3.980 1.00 86.88 534 VAL A CA 1
ATOM 3967 C C . VAL A 1 534 ? 56.724 37.407 4.476 1.00 86.88 534 VAL A C 1
ATOM 3969 O O . VAL A 1 534 ? 56.707 37.873 5.618 1.00 86.88 534 VAL A O 1
ATOM 3972 N N . GLU A 1 535 ? 57.707 37.628 3.608 1.00 87.69 535 GLU A N 1
ATOM 3973 C CA . GLU A 1 535 ? 58.878 38.450 3.912 1.00 87.69 535 GLU A CA 1
ATOM 3974 C C . GLU A 1 535 ? 58.459 39.813 4.493 1.00 87.69 535 GLU A C 1
ATOM 3976 O O . GLU A 1 535 ? 57.616 40.518 3.928 1.00 87.69 535 GLU A O 1
ATOM 3981 N N . GLY A 1 536 ? 59.023 40.171 5.651 1.00 85.25 536 GLY A N 1
ATOM 3982 C CA . GLY A 1 536 ? 58.730 41.409 6.375 1.00 85.25 536 GLY A CA 1
ATOM 3983 C C . GLY A 1 536 ? 57.724 41.260 7.521 1.00 85.25 536 GLY A C 1
ATOM 3984 O O . GLY A 1 536 ? 57.697 42.112 8.414 1.00 85.25 536 GLY A O 1
ATOM 3985 N N . LEU A 1 537 ? 56.939 40.176 7.568 1.00 86.62 537 LEU A N 1
ATOM 3986 C CA . LEU A 1 537 ? 56.046 39.905 8.702 1.00 86.62 537 LEU A CA 1
ATOM 3987 C C . LEU A 1 537 ? 56.778 39.336 9.923 1.00 86.62 537 LEU A C 1
ATOM 3989 O O . LEU A 1 537 ? 56.223 39.371 11.022 1.00 86.62 537 LEU A O 1
ATOM 3993 N N . GLU A 1 538 ? 58.037 38.901 9.799 1.00 86.50 538 GLU A N 1
ATOM 3994 C CA . GLU A 1 538 ? 58.813 38.374 10.936 1.00 86.50 538 GLU A CA 1
ATOM 3995 C C . GLU A 1 538 ? 59.072 39.438 12.021 1.00 86.50 538 GLU A C 1
ATOM 3997 O O . GLU A 1 538 ? 59.337 39.125 13.185 1.00 86.50 538 GLU A O 1
ATOM 4002 N N . LEU A 1 539 ? 58.974 40.721 11.656 1.00 85.00 539 LEU A N 1
ATOM 4003 C CA . LEU A 1 539 ? 59.131 41.847 12.577 1.00 85.00 539 LEU A CA 1
ATOM 4004 C C . LEU A 1 539 ? 57.915 42.045 13.492 1.00 85.00 539 LEU A C 1
ATOM 4006 O O . LEU A 1 539 ? 58.062 42.589 14.590 1.00 85.00 539 LEU A O 1
ATOM 4010 N N . VAL A 1 540 ? 56.736 41.599 13.056 1.00 85.75 540 VAL A N 1
ATOM 4011 C CA . VAL A 1 540 ? 55.448 41.840 13.726 1.00 85.75 540 VAL A CA 1
ATOM 4012 C C . VAL A 1 540 ? 54.730 40.556 14.139 1.00 85.75 540 VAL A C 1
ATOM 4014 O O . VAL A 1 540 ? 53.735 40.632 14.850 1.00 85.75 540 VAL A O 1
ATOM 4017 N N . VAL A 1 541 ? 55.231 39.380 13.756 1.00 87.44 541 VAL A N 1
ATOM 4018 C CA . VAL A 1 541 ? 54.695 38.069 14.146 1.00 87.44 541 VAL A CA 1
ATOM 4019 C C . VAL A 1 541 ? 55.681 37.358 15.076 1.00 87.44 541 VAL A C 1
ATOM 4021 O O . VAL A 1 541 ? 56.868 37.240 14.789 1.00 87.44 541 VAL A O 1
ATOM 4024 N N . CYS A 1 542 ? 55.190 36.883 16.218 1.00 88.56 542 CYS A N 1
ATOM 4025 C CA . CYS A 1 542 ? 55.943 36.084 17.180 1.00 88.56 542 CYS A CA 1
ATOM 4026 C C . CYS A 1 542 ? 56.070 34.617 16.749 1.00 88.56 542 CYS A C 1
ATOM 4028 O O . CYS A 1 542 ? 57.128 34.012 16.895 1.00 88.56 542 CYS A O 1
ATOM 4030 N N . SER A 1 543 ? 54.968 34.038 16.277 1.00 89.38 543 SER A N 1
ATOM 4031 C CA . SER A 1 543 ? 54.843 32.639 15.864 1.00 89.38 543 SER A CA 1
ATOM 4032 C C . SER A 1 543 ? 53.517 32.441 15.123 1.00 89.38 543 SER A C 1
ATOM 4034 O O . SER A 1 543 ? 52.649 33.315 15.144 1.00 89.38 543 SER A O 1
ATOM 4036 N N . PHE A 1 544 ? 53.338 31.291 14.479 1.00 88.25 544 PHE A N 1
ATOM 4037 C CA . PHE A 1 544 ? 52.050 30.869 13.933 1.00 88.25 544 PHE A CA 1
ATOM 4038 C C . PHE A 1 544 ? 51.842 29.368 14.169 1.00 88.25 544 PHE A C 1
ATOM 4040 O O . PHE A 1 544 ? 52.801 28.629 14.396 1.00 88.25 544 PHE A O 1
ATOM 4047 N N . GLN A 1 545 ? 50.587 28.933 14.157 1.00 87.12 545 GLN A N 1
ATOM 4048 C CA . GLN A 1 545 ? 50.166 27.540 14.289 1.00 87.12 545 GLN A CA 1
ATOM 4049 C C . GLN A 1 545 ? 49.088 27.238 13.248 1.00 87.12 545 GLN A C 1
ATOM 4051 O O . GLN A 1 545 ? 48.170 28.037 13.065 1.00 87.12 545 GLN A O 1
ATOM 4056 N N . LEU A 1 546 ? 49.183 26.080 12.598 1.00 81.00 546 LEU A N 1
ATOM 4057 C CA . LEU A 1 546 ? 48.163 25.569 11.682 1.00 81.00 546 LEU A CA 1
ATOM 4058 C C . LEU A 1 546 ? 47.324 24.509 12.404 1.00 81.00 546 LEU A C 1
ATOM 4060 O O . LEU A 1 546 ? 47.857 23.704 13.167 1.00 81.00 546 LEU A O 1
ATOM 4064 N N . GLY A 1 547 ? 46.006 24.541 12.207 1.00 79.44 547 GLY A N 1
ATOM 4065 C CA . GLY A 1 547 ? 45.046 23.674 12.897 1.00 79.44 547 GLY A CA 1
ATOM 4066 C C . GLY A 1 547 ? 44.843 22.288 12.276 1.00 79.44 547 GLY A C 1
ATOM 4067 O O . GLY A 1 547 ? 43.947 21.569 12.714 1.00 79.44 547 GLY A O 1
ATOM 4068 N N . GLY A 1 548 ? 45.627 21.919 11.266 1.00 74.06 548 GLY A N 1
ATOM 4069 C CA . GLY A 1 548 ? 45.551 20.643 10.553 1.00 74.06 548 GLY A CA 1
ATOM 4070 C C . GLY A 1 548 ? 46.426 20.657 9.302 1.00 74.06 548 GLY A C 1
ATOM 4071 O O . GLY A 1 548 ? 47.106 21.656 9.056 1.00 74.06 548 GLY A O 1
ATOM 4072 N N . ASP A 1 549 ? 46.367 19.570 8.534 1.00 65.00 549 ASP A N 1
ATOM 4073 C CA . ASP A 1 549 ? 47.065 19.452 7.254 1.00 65.00 549 ASP A CA 1
ATOM 4074 C C . ASP A 1 549 ? 46.465 20.447 6.225 1.00 65.00 549 ASP A C 1
ATOM 4076 O O . ASP A 1 549 ? 45.244 20.647 6.163 1.00 65.00 549 ASP A O 1
ATOM 4080 N N . TYR A 1 550 ? 47.323 21.133 5.473 1.00 63.38 550 TYR A N 1
ATOM 4081 C CA . TYR A 1 550 ? 47.009 22.258 4.593 1.00 63.38 550 TYR A CA 1
ATOM 4082 C C . TYR A 1 550 ? 46.553 21.802 3.197 1.00 63.38 550 TYR A C 1
ATOM 4084 O O . TYR A 1 550 ? 47.149 20.899 2.625 1.00 63.38 550 TYR A O 1
ATOM 4092 N N . GLU A 1 551 ? 45.509 22.451 2.659 1.00 57.06 551 GLU A N 1
ATOM 4093 C CA . GLU A 1 551 ? 44.928 22.255 1.316 1.00 57.06 551 GLU A CA 1
ATOM 4094 C C . GLU A 1 551 ? 44.862 20.810 0.820 1.00 57.06 551 GLU A C 1
ATOM 4096 O O . GLU A 1 551 ? 45.720 20.330 0.094 1.00 57.06 551 GLU A O 1
ATOM 4101 N N . HIS A 1 552 ? 43.754 20.139 1.131 1.00 61.91 552 HIS A N 1
ATOM 4102 C CA . HIS A 1 552 ? 43.358 18.950 0.387 1.00 61.91 552 HIS A CA 1
ATOM 4103 C C . HIS A 1 552 ? 42.343 19.352 -0.673 1.00 61.91 552 HIS A C 1
ATOM 4105 O O . HIS A 1 552 ? 41.180 19.590 -0.329 1.00 61.91 552 HIS A O 1
ATOM 4111 N N . LEU A 1 553 ? 42.725 19.377 -1.956 1.00 61.69 553 LEU A N 1
ATOM 4112 C CA . LEU A 1 553 ? 41.709 19.210 -2.990 1.00 61.69 553 LEU A CA 1
ATOM 4113 C C . LEU A 1 553 ? 41.269 17.745 -2.974 1.00 61.69 553 LEU A C 1
ATOM 4115 O O . LEU A 1 553 ? 41.878 16.871 -3.590 1.00 61.69 553 LEU A O 1
ATOM 4119 N N . THR A 1 554 ? 40.169 17.472 -2.278 1.00 67.19 554 THR A N 1
ATOM 4120 C CA . THR A 1 554 ? 39.534 16.159 -2.366 1.00 67.19 554 THR A CA 1
ATOM 4121 C C . THR A 1 554 ? 38.605 16.163 -3.563 1.00 67.19 554 THR A C 1
ATOM 4123 O O . THR A 1 554 ? 37.568 16.831 -3.552 1.00 67.19 554 THR A O 1
ATOM 4126 N N . LEU A 1 555 ? 38.967 15.408 -4.598 1.00 67.88 555 LEU A N 1
ATOM 4127 C CA . LEU A 1 555 ? 38.072 15.180 -5.723 1.00 67.88 555 LEU A CA 1
ATOM 4128 C C . LEU A 1 555 ? 36.918 14.292 -5.266 1.00 67.88 555 LEU A C 1
ATOM 4130 O O . LEU A 1 555 ? 37.139 13.153 -4.847 1.00 67.88 555 LEU A O 1
ATOM 4134 N N . ASP A 1 556 ? 35.699 14.822 -5.343 1.00 67.25 556 ASP A N 1
ATOM 4135 C CA . ASP A 1 556 ? 34.478 14.113 -4.955 1.00 67.25 556 ASP A CA 1
ATOM 4136 C C . ASP A 1 556 ? 33.744 13.533 -6.171 1.00 67.25 556 ASP A C 1
ATOM 4138 O O . ASP A 1 556 ? 33.044 12.523 -6.073 1.00 67.25 556 ASP A O 1
ATOM 4142 N N . SER A 1 557 ? 33.922 14.154 -7.337 1.00 65.56 557 SER A N 1
ATOM 4143 C CA . SER A 1 557 ? 33.174 13.830 -8.537 1.00 65.56 557 SER A CA 1
ATOM 4144 C C . SER A 1 557 ? 33.864 14.352 -9.795 1.00 65.56 557 SER A C 1
ATOM 4146 O O . SER A 1 557 ? 34.609 15.330 -9.798 1.00 65.56 557 SER A O 1
ATOM 4148 N N . TRP A 1 558 ? 33.627 13.647 -10.897 1.00 68.44 558 TRP A N 1
ATOM 4149 C CA . TRP A 1 558 ? 34.133 14.002 -12.216 1.00 68.44 558 TRP A CA 1
ATOM 4150 C C . TRP A 1 558 ? 32.966 14.113 -13.173 1.00 68.44 558 TRP A C 1
ATOM 4152 O O . TRP A 1 558 ? 32.057 13.278 -13.167 1.00 68.44 558 TRP A O 1
ATOM 4162 N N . ARG A 1 559 ? 33.018 15.113 -14.048 1.00 67.12 559 ARG A N 1
ATOM 4163 C CA . ARG A 1 559 ? 32.037 15.277 -15.110 1.00 67.12 559 ARG A CA 1
ATOM 4164 C C . ARG A 1 559 ? 32.732 15.315 -16.458 1.00 67.12 559 ARG A C 1
ATOM 4166 O O . ARG A 1 559 ? 33.521 16.207 -16.754 1.00 67.12 559 ARG A O 1
ATOM 4173 N N . PHE A 1 560 ? 32.385 14.352 -17.303 1.00 65.88 560 PHE A N 1
ATOM 4174 C CA . PHE A 1 560 ? 32.664 14.446 -18.725 1.00 65.88 560 PHE A CA 1
ATOM 4175 C C . PHE A 1 560 ? 31.705 15.470 -19.342 1.00 65.88 560 PHE A C 1
ATOM 4177 O O . PHE A 1 560 ? 30.484 15.321 -19.254 1.00 65.88 560 PHE A O 1
ATOM 4184 N N . SER A 1 561 ? 32.262 16.533 -19.916 1.00 62.09 561 SER A N 1
ATOM 4185 C CA . SER A 1 561 ? 31.491 17.668 -20.436 1.00 62.09 561 SER A CA 1
ATOM 4186 C C . SER A 1 561 ? 31.249 17.576 -21.945 1.00 62.09 561 SER A C 1
ATOM 4188 O O . SER A 1 561 ? 30.386 18.280 -22.464 1.00 62.09 561 SER A O 1
ATOM 4190 N N . GLY A 1 562 ? 31.966 16.690 -22.643 1.00 60.47 562 GLY A N 1
ATOM 4191 C CA . GLY A 1 562 ? 31.795 16.430 -24.071 1.00 60.47 562 GLY A CA 1
ATOM 4192 C C . GLY A 1 562 ? 33.109 16.065 -24.758 1.00 60.47 562 GLY A C 1
ATOM 4193 O O . GLY A 1 562 ? 34.179 16.153 -24.162 1.00 60.47 562 GLY A O 1
ATOM 4194 N N . ALA A 1 563 ? 33.033 15.657 -26.023 1.00 66.06 563 ALA A N 1
ATOM 4195 C CA . ALA A 1 563 ? 34.202 15.441 -26.872 1.00 66.06 563 ALA A CA 1
ATOM 4196 C C . ALA A 1 563 ? 33.969 16.018 -28.268 1.00 66.06 563 ALA A C 1
ATOM 4198 O O . ALA A 1 563 ? 32.859 15.954 -28.799 1.00 66.06 563 ALA A O 1
ATOM 4199 N N . THR A 1 564 ? 35.034 16.546 -28.858 1.00 69.62 564 THR A N 1
ATOM 4200 C CA . THR A 1 564 ? 35.158 16.770 -30.300 1.00 69.62 564 THR A CA 1
ATOM 4201 C C . THR A 1 564 ? 35.906 15.592 -30.930 1.00 69.62 564 THR A C 1
ATOM 4203 O O . THR A 1 564 ? 36.287 14.645 -30.244 1.00 69.62 564 THR A O 1
ATOM 4206 N N . GLU A 1 565 ? 36.136 15.631 -32.244 1.00 61.22 565 GLU A N 1
ATOM 4207 C CA . GLU A 1 565 ? 36.962 14.623 -32.929 1.00 61.22 565 GLU A CA 1
ATOM 4208 C C . GLU A 1 565 ? 38.402 14.561 -32.395 1.00 61.22 565 GLU A C 1
ATOM 4210 O O . GLU A 1 565 ? 39.072 13.542 -32.557 1.00 61.22 565 GLU A O 1
ATOM 4215 N N . LYS A 1 566 ? 38.879 15.638 -31.759 1.00 63.69 566 LYS A N 1
ATOM 4216 C CA . LYS A 1 566 ? 40.263 15.773 -31.302 1.00 63.69 566 LYS A CA 1
ATOM 4217 C C . LYS A 1 566 ? 40.396 15.863 -29.781 1.00 63.69 566 LYS A C 1
ATOM 4219 O O . LYS A 1 566 ? 41.288 15.239 -29.213 1.00 63.69 566 LYS A O 1
ATOM 4224 N N . ASP A 1 567 ? 39.492 16.591 -29.132 1.00 73.38 567 ASP A N 1
ATOM 4225 C CA . ASP A 1 567 ? 39.627 16.982 -27.730 1.00 73.38 567 ASP A CA 1
ATOM 4226 C C . ASP A 1 567 ? 38.482 16.437 -26.875 1.00 73.38 567 ASP A C 1
ATOM 4228 O O . ASP A 1 567 ? 37.310 16.535 -27.239 1.00 73.38 567 ASP A O 1
ATOM 4232 N N . TYR A 1 568 ? 38.819 15.912 -25.700 1.00 72.12 568 TYR A N 1
ATOM 4233 C CA . TYR A 1 568 ? 37.864 15.466 -24.690 1.00 72.12 568 TYR A CA 1
ATOM 4234 C C . TYR A 1 568 ? 37.865 16.464 -23.536 1.00 72.12 568 TYR A C 1
ATOM 4236 O O . TYR A 1 568 ? 38.920 16.783 -22.990 1.00 72.12 568 TYR A O 1
ATOM 4244 N N . TYR A 1 569 ? 36.688 16.960 -23.167 1.00 76.06 569 TYR A N 1
ATOM 4245 C CA . TYR A 1 569 ? 36.522 17.973 -22.131 1.00 76.06 569 TYR A CA 1
ATOM 4246 C C . TYR A 1 569 ? 36.116 17.317 -20.819 1.00 76.06 569 TYR A C 1
ATOM 4248 O O . TYR A 1 569 ? 35.037 16.724 -20.700 1.00 76.06 569 TYR A O 1
ATOM 4256 N N . PHE A 1 570 ? 36.964 17.481 -19.812 1.00 73.50 570 PHE A N 1
ATOM 4257 C CA . PHE A 1 570 ? 36.719 17.001 -18.461 1.00 73.50 570 PHE A CA 1
ATOM 4258 C C . PHE A 1 570 ? 36.605 18.189 -17.520 1.00 73.50 570 PHE A C 1
ATOM 4260 O O . PHE A 1 570 ? 37.309 19.185 -17.671 1.00 73.50 570 PHE A O 1
ATOM 4267 N N . ALA A 1 571 ? 35.706 18.075 -16.553 1.00 75.50 571 ALA A N 1
ATOM 4268 C CA . ALA A 1 571 ? 35.659 18.950 -15.400 1.00 75.50 571 ALA A CA 1
ATOM 4269 C C . ALA A 1 571 ? 35.799 18.094 -14.147 1.00 75.50 571 ALA A C 1
ATOM 4271 O O . ALA A 1 571 ? 35.086 17.097 -13.988 1.00 75.50 571 ALA A O 1
ATOM 4272 N N . PHE A 1 572 ? 36.712 18.486 -13.271 1.00 74.00 572 PHE A N 1
ATOM 4273 C CA . PHE A 1 572 ? 36.752 17.963 -11.921 1.00 74.00 572 PHE A CA 1
ATOM 4274 C C . PHE A 1 572 ? 36.045 18.934 -10.998 1.00 74.00 572 PHE A C 1
ATOM 4276 O O . PHE A 1 572 ? 36.172 20.153 -11.133 1.00 74.00 572 PHE A O 1
ATOM 4283 N N . THR A 1 573 ? 35.288 18.370 -10.073 1.00 73.12 573 THR A N 1
ATOM 4284 C CA . THR A 1 573 ? 34.737 19.088 -8.938 1.00 73.12 573 THR A CA 1
ATOM 4285 C C . THR A 1 573 ? 35.279 18.439 -7.681 1.00 73.12 573 THR A C 1
ATOM 4287 O O . THR A 1 573 ? 35.516 17.230 -7.613 1.00 73.12 573 THR A O 1
ATOM 4290 N N . GLY A 1 574 ? 35.584 19.281 -6.714 1.00 76.44 574 GLY A N 1
ATOM 4291 C CA . GLY A 1 574 ? 36.129 18.843 -5.454 1.00 76.44 574 GLY A CA 1
ATOM 4292 C C . GLY A 1 574 ? 35.907 19.892 -4.394 1.00 76.44 574 GLY A C 1
ATOM 4293 O O . GLY A 1 574 ? 35.386 20.984 -4.639 1.00 76.44 574 GLY A O 1
ATOM 4294 N N . ILE A 1 575 ? 36.321 19.534 -3.196 1.00 73.31 575 ILE A N 1
ATOM 4295 C CA . ILE A 1 575 ? 36.274 20.420 -2.050 1.00 73.31 575 ILE A CA 1
ATOM 4296 C C . ILE A 1 575 ? 37.709 20.820 -1.752 1.00 73.31 575 ILE A C 1
ATOM 4298 O O . ILE A 1 575 ? 38.564 19.950 -1.604 1.00 73.31 575 ILE A O 1
ATOM 4302 N N . VAL A 1 576 ? 37.957 22.127 -1.683 1.00 75.12 576 VAL A N 1
ATOM 4303 C CA . VAL A 1 576 ? 39.203 22.681 -1.148 1.00 75.12 576 VAL A CA 1
ATOM 4304 C C . VAL A 1 576 ? 38.982 22.944 0.330 1.00 75.12 576 VAL A C 1
ATOM 4306 O O . VAL A 1 576 ? 38.021 23.620 0.709 1.00 75.12 576 VAL A O 1
ATOM 4309 N N . PHE A 1 577 ? 39.868 22.398 1.154 1.00 76.50 577 PHE A N 1
ATOM 4310 C CA . PHE A 1 577 ? 39.879 22.610 2.593 1.00 76.50 577 PHE A CA 1
ATOM 4311 C C . PHE A 1 577 ? 41.118 23.409 3.001 1.00 76.50 577 PHE A C 1
ATOM 4313 O O . PHE A 1 577 ? 42.229 22.899 2.924 1.00 76.50 577 PHE A O 1
ATOM 4320 N N . VAL A 1 578 ? 40.921 24.643 3.458 1.00 78.94 578 VAL A N 1
ATOM 4321 C CA . VAL A 1 578 ? 41.954 25.472 4.087 1.00 78.94 578 VAL A CA 1
ATOM 4322 C C . VAL A 1 578 ? 41.761 25.368 5.604 1.00 78.94 578 VAL A C 1
ATOM 4324 O O . VAL A 1 578 ? 40.720 25.823 6.096 1.00 78.94 578 VAL A O 1
ATOM 4327 N N . PRO A 1 579 ? 42.699 24.765 6.359 1.00 77.31 579 PRO A N 1
ATOM 4328 C CA . PRO A 1 579 ? 42.564 24.643 7.805 1.00 77.31 579 PRO A CA 1
ATOM 4329 C C . PRO A 1 579 ? 42.624 26.018 8.486 1.00 77.31 579 PRO A C 1
ATOM 4331 O O . PRO A 1 579 ? 43.178 26.969 7.928 1.00 77.31 579 PRO A O 1
ATOM 4334 N N . PRO A 1 580 ? 42.104 26.139 9.719 1.00 84.00 580 PRO A N 1
ATOM 4335 C CA . PRO A 1 580 ? 42.288 27.347 10.507 1.00 84.00 580 PRO A CA 1
ATOM 4336 C C . PRO A 1 580 ? 43.773 27.608 10.786 1.00 84.00 580 PRO A C 1
ATOM 4338 O O . PRO A 1 580 ? 44.546 26.680 11.042 1.00 84.00 580 PRO A O 1
ATOM 4341 N N . ALA A 1 581 ? 44.159 28.882 10.795 1.00 85.88 581 ALA A N 1
ATOM 4342 C CA . ALA A 1 581 ? 45.518 29.327 11.078 1.00 85.88 581 ALA A CA 1
ATOM 4343 C C . ALA A 1 581 ? 45.508 30.370 12.200 1.00 85.88 581 ALA A C 1
ATOM 4345 O O . ALA A 1 581 ? 44.802 31.372 12.125 1.00 85.88 581 ALA A O 1
ATOM 4346 N N . THR A 1 582 ? 46.314 30.158 13.239 1.00 89.06 582 THR A N 1
ATOM 4347 C CA . THR A 1 582 ? 46.492 31.124 14.330 1.00 89.06 582 THR A CA 1
ATOM 4348 C C . THR A 1 582 ? 47.846 31.802 14.197 1.00 89.06 582 THR A C 1
ATOM 4350 O O . THR A 1 582 ? 48.883 31.154 14.325 1.00 89.06 582 THR A O 1
ATOM 4353 N N . VAL A 1 583 ? 47.847 33.115 13.985 1.00 89.06 583 VAL A N 1
ATOM 4354 C CA . VAL A 1 583 ? 49.045 33.961 13.940 1.00 89.06 583 VAL A CA 1
ATOM 4355 C C . VAL A 1 583 ? 49.141 34.750 15.238 1.00 89.06 583 VAL A C 1
ATOM 4357 O O . VAL A 1 583 ? 48.175 35.369 15.669 1.00 89.06 583 VAL A O 1
ATOM 4360 N N . TYR A 1 584 ? 50.306 34.748 15.875 1.00 92.19 584 TYR A N 1
ATOM 4361 C CA . TYR A 1 584 ? 50.546 35.494 17.105 1.00 92.19 584 TYR A CA 1
ATOM 4362 C C . TYR A 1 584 ? 51.274 36.793 16.771 1.00 92.19 584 TYR A C 1
ATOM 4364 O O . TYR A 1 584 ? 52.476 36.773 16.516 1.00 92.19 584 TYR A O 1
ATOM 4372 N N . TYR A 1 585 ? 50.573 37.924 16.771 1.00 89.62 585 TYR A N 1
ATOM 4373 C CA . TYR A 1 585 ? 51.161 39.234 16.483 1.00 89.62 585 TYR A CA 1
ATOM 4374 C C . TYR A 1 585 ? 51.846 39.828 17.714 1.00 89.62 585 TYR A C 1
ATOM 4376 O O . TYR A 1 585 ? 51.354 39.710 18.835 1.00 89.62 585 TYR A O 1
ATOM 4384 N N . ARG A 1 586 ? 52.982 40.493 17.510 1.00 88.69 586 ARG A N 1
ATOM 4385 C CA . ARG A 1 586 ? 53.740 41.182 18.555 1.00 88.69 586 ARG A CA 1
ATOM 4386 C C . ARG A 1 586 ? 53.028 42.482 18.943 1.00 88.69 586 ARG A C 1
ATOM 4388 O O . ARG A 1 586 ? 52.786 43.330 18.091 1.00 88.69 586 ARG A O 1
ATOM 4395 N N . SER A 1 587 ? 52.732 42.632 20.229 1.00 89.88 587 SER A N 1
ATOM 4396 C CA . SER A 1 587 ? 52.267 43.863 20.881 1.00 89.88 587 SER A CA 1
ATOM 4397 C C . SER A 1 587 ? 53.319 44.324 21.896 1.00 89.88 587 SER A C 1
ATOM 4399 O O . SER A 1 587 ? 54.200 43.543 22.252 1.00 89.88 587 SER A O 1
ATOM 4401 N N . ASP A 1 588 ? 53.208 45.563 22.387 1.00 86.50 588 ASP A N 1
ATOM 4402 C CA . ASP A 1 588 ? 54.169 46.164 23.330 1.00 86.50 588 ASP A CA 1
ATOM 4403 C C . ASP A 1 588 ? 54.450 45.287 24.566 1.00 86.50 588 ASP A C 1
ATOM 4405 O O . ASP A 1 588 ? 55.595 45.199 25.006 1.00 86.50 588 ASP A O 1
ATOM 4409 N N . ASP A 1 589 ? 53.434 44.575 25.069 1.00 82.44 589 ASP A N 1
ATOM 4410 C CA . ASP A 1 589 ? 53.541 43.799 26.308 1.00 82.44 589 ASP A CA 1
ATOM 4411 C C . ASP A 1 589 ? 53.453 42.274 26.127 1.00 82.44 589 ASP A C 1
ATOM 4413 O O . ASP A 1 589 ? 53.795 41.554 27.059 1.00 82.44 589 ASP A O 1
ATOM 4417 N N . ASN A 1 590 ? 52.972 41.754 24.983 1.00 90.50 590 ASN A N 1
ATOM 4418 C CA . ASN A 1 590 ? 52.689 40.320 24.772 1.00 90.50 590 ASN A CA 1
ATOM 4419 C C . ASN A 1 590 ? 52.493 39.952 23.284 1.00 90.50 590 ASN A C 1
ATOM 4421 O O . ASN A 1 590 ? 52.413 40.822 22.421 1.00 90.50 590 ASN A O 1
ATOM 4425 N N . CYS A 1 591 ? 52.359 38.656 22.976 1.00 92.81 591 CYS A N 1
ATOM 4426 C CA . CYS A 1 591 ? 51.924 38.182 21.656 1.00 92.81 591 CYS A CA 1
ATOM 4427 C C . CYS A 1 591 ? 50.408 37.915 21.651 1.00 92.81 591 CYS A C 1
ATOM 4429 O O . CYS A 1 591 ? 49.922 37.101 22.438 1.00 92.81 591 CYS A O 1
ATOM 4431 N N . ILE A 1 592 ? 49.663 38.592 20.776 1.00 92.12 592 ILE A N 1
ATOM 4432 C CA . ILE A 1 592 ? 48.199 38.504 20.681 1.00 92.12 592 ILE A CA 1
ATOM 4433 C C . ILE A 1 592 ? 47.826 37.535 19.550 1.00 92.12 592 ILE A C 1
ATOM 4435 O O . ILE A 1 592 ? 48.256 37.752 18.415 1.00 92.12 592 ILE A O 1
ATOM 4439 N N . PRO A 1 593 ? 47.040 36.476 19.817 1.00 92.62 593 PRO A N 1
ATOM 4440 C CA . PRO A 1 593 ? 46.601 35.555 18.779 1.00 92.62 593 PRO A CA 1
ATOM 4441 C C . PRO A 1 593 ? 45.519 36.185 17.898 1.00 92.62 593 PRO A C 1
ATOM 4443 O O . PRO A 1 593 ? 44.572 36.802 18.386 1.00 92.62 593 PRO A O 1
ATOM 4446 N N . TYR A 1 594 ? 45.630 35.955 16.599 1.00 90.69 594 TYR A N 1
ATOM 4447 C CA . TYR A 1 594 ? 44.598 36.172 15.602 1.00 90.69 594 TYR A CA 1
ATOM 4448 C C . TYR A 1 594 ? 44.369 34.851 14.878 1.00 90.69 594 TYR A C 1
ATOM 4450 O O . TYR A 1 594 ? 45.307 34.279 14.324 1.00 90.69 594 TYR A O 1
ATOM 4458 N N . THR A 1 595 ? 43.135 34.364 14.897 1.00 89.19 595 THR A N 1
ATOM 4459 C CA . THR A 1 595 ? 42.783 33.089 14.277 1.00 89.19 595 THR A CA 1
ATOM 4460 C C . THR A 1 595 ? 41.951 33.348 13.034 1.00 89.19 595 THR A C 1
ATOM 4462 O O . THR A 1 595 ? 40.842 33.874 13.123 1.00 89.19 595 THR A O 1
ATOM 4465 N N . ASP A 1 596 ? 42.491 32.954 11.887 1.00 82.50 596 ASP A N 1
ATOM 4466 C CA . ASP A 1 596 ? 41.729 32.755 10.666 1.00 82.50 596 ASP A CA 1
ATOM 4467 C C . ASP A 1 596 ? 40.978 31.418 10.798 1.00 82.50 596 ASP A C 1
ATOM 4469 O O . ASP A 1 596 ? 41.625 30.388 11.025 1.00 82.50 596 ASP A O 1
ATOM 4473 N N . PRO A 1 597 ? 39.633 31.398 10.729 1.00 82.94 597 PRO A N 1
ATOM 4474 C CA . PRO A 1 597 ? 38.849 30.173 10.884 1.00 82.94 597 PRO A CA 1
ATOM 4475 C C . PRO A 1 597 ? 39.088 29.135 9.776 1.00 82.94 597 PRO A C 1
ATOM 4477 O O . PRO A 1 597 ? 38.593 28.013 9.901 1.00 82.94 597 PRO A O 1
ATOM 4480 N N . GLY A 1 598 ? 39.831 29.481 8.721 1.00 83.00 598 GLY A N 1
ATOM 4481 C CA . GLY A 1 598 ? 39.961 28.639 7.542 1.00 83.00 598 GLY A CA 1
ATOM 4482 C C . GLY A 1 598 ? 38.683 28.669 6.706 1.00 83.00 598 GLY A C 1
ATOM 4483 O O . GLY A 1 598 ? 37.701 29.348 7.024 1.00 83.00 598 GLY A O 1
ATOM 4484 N N . TYR A 1 599 ? 38.684 27.933 5.602 1.00 81.38 599 TYR A N 1
ATOM 4485 C CA . TYR A 1 599 ? 37.551 27.893 4.688 1.00 81.38 599 TYR A CA 1
ATOM 4486 C C . TYR A 1 599 ? 37.429 26.529 4.023 1.00 81.38 599 TYR A C 1
ATOM 4488 O O . TYR A 1 599 ? 38.410 25.856 3.726 1.00 81.38 599 TYR A O 1
ATOM 4496 N N . THR A 1 600 ? 36.192 26.121 3.765 1.00 79.00 600 THR A N 1
ATOM 4497 C CA . THR A 1 600 ? 35.884 24.946 2.957 1.00 79.00 600 THR A CA 1
ATOM 4498 C C . THR A 1 600 ? 34.966 25.380 1.834 1.00 79.00 600 THR A C 1
ATOM 4500 O O . THR A 1 600 ? 33.885 25.915 2.094 1.00 79.00 600 THR A O 1
ATOM 4503 N N . GLY A 1 601 ? 35.390 25.160 0.594 1.00 77.31 601 GLY A N 1
ATOM 4504 C CA . GLY A 1 601 ? 34.645 25.616 -0.570 1.00 77.31 601 GLY A CA 1
ATOM 4505 C C . GLY A 1 601 ? 34.639 24.628 -1.718 1.00 77.31 601 GLY A C 1
ATOM 4506 O O . GLY A 1 601 ? 35.589 23.855 -1.870 1.00 77.31 601 GLY A O 1
ATOM 4507 N N . PRO A 1 602 ? 33.587 24.662 -2.552 1.00 77.62 602 PRO A N 1
ATOM 4508 C CA . PRO A 1 602 ? 33.616 23.961 -3.818 1.00 77.62 602 PRO A CA 1
ATOM 4509 C C . PRO A 1 602 ? 34.674 24.609 -4.713 1.00 77.62 602 PRO A C 1
ATOM 4511 O O . PRO A 1 602 ? 34.691 25.826 -4.895 1.00 77.62 602 PRO A O 1
ATOM 4514 N N . SER A 1 603 ? 35.523 23.781 -5.304 1.00 76.62 603 SER A N 1
ATOM 4515 C CA . SER A 1 603 ? 36.381 24.171 -6.412 1.00 76.62 603 SER A CA 1
ATOM 4516 C C . SER A 1 603 ? 36.094 23.270 -7.600 1.00 76.62 603 SER A C 1
ATOM 4518 O O . SER A 1 603 ? 35.677 22.117 -7.463 1.00 76.62 603 SER A O 1
ATOM 4520 N N . GLY A 1 604 ? 36.301 23.805 -8.792 1.00 75.38 604 GLY A N 1
ATOM 4521 C CA . GLY A 1 604 ? 36.250 23.009 -9.996 1.00 75.38 604 GLY A CA 1
ATOM 4522 C C . GLY A 1 604 ? 37.140 23.610 -11.055 1.00 75.38 604 GLY A C 1
ATOM 4523 O O . GLY A 1 604 ? 37.173 24.828 -11.225 1.00 75.38 604 GLY A O 1
ATOM 4524 N N . HIS A 1 605 ? 37.839 22.751 -11.783 1.00 75.00 605 HIS A N 1
ATOM 4525 C CA . HIS A 1 605 ? 38.527 23.175 -12.988 1.00 75.00 605 HIS A CA 1
ATOM 4526 C C . HIS A 1 605 ? 38.124 22.278 -14.149 1.00 75.00 605 HIS A C 1
ATOM 4528 O O . HIS A 1 605 ? 37.797 21.099 -13.990 1.00 75.00 605 HIS A O 1
ATOM 4534 N N . ALA A 1 606 ? 38.127 22.875 -15.335 1.00 77.44 606 ALA A N 1
ATOM 4535 C CA . ALA A 1 606 ? 37.838 22.194 -16.578 1.00 77.44 606 ALA A CA 1
ATOM 4536 C C . ALA A 1 606 ? 39.047 22.292 -17.501 1.00 77.44 606 ALA A C 1
ATOM 4538 O O . ALA A 1 606 ? 39.631 23.363 -17.657 1.00 77.44 606 ALA A O 1
ATOM 4539 N N . PHE A 1 607 ? 39.391 21.179 -18.135 1.00 76.38 607 PHE A N 1
ATOM 4540 C CA . PHE A 1 607 ? 40.478 21.109 -19.100 1.00 76.38 607 PHE A CA 1
ATOM 4541 C C . PHE A 1 607 ? 40.099 20.228 -20.290 1.00 76.38 607 PHE A C 1
ATOM 4543 O O . PHE A 1 607 ? 39.193 19.392 -20.226 1.00 76.38 607 PHE A O 1
ATOM 4550 N N . ALA A 1 608 ? 40.803 20.442 -21.398 1.00 78.12 608 ALA A N 1
ATOM 4551 C CA . ALA A 1 608 ? 40.671 19.660 -22.617 1.00 78.12 608 ALA A CA 1
ATOM 4552 C C . ALA A 1 608 ? 41.893 18.752 -22.782 1.00 78.12 608 ALA A C 1
ATOM 4554 O O . ALA A 1 608 ? 43.024 19.189 -22.570 1.00 78.12 608 ALA A O 1
ATOM 4555 N N . VAL A 1 609 ? 41.665 17.498 -23.167 1.00 72.25 609 VAL A N 1
ATOM 4556 C CA . VAL A 1 609 ? 42.715 16.498 -23.387 1.00 72.25 609 VAL A CA 1
ATOM 4557 C C . VAL A 1 609 ? 42.690 16.058 -24.842 1.00 72.25 609 VAL A C 1
ATOM 4559 O O . VAL A 1 609 ? 41.670 15.566 -25.327 1.00 72.25 609 VAL A O 1
ATOM 4562 N N . ASP A 1 610 ? 43.831 16.188 -25.514 1.00 79.31 610 ASP A N 1
ATOM 4563 C CA . ASP A 1 610 ? 44.034 15.697 -26.877 1.00 79.31 610 ASP A CA 1
ATOM 4564 C C . ASP A 1 610 ? 44.384 14.201 -26.840 1.00 79.31 610 ASP A C 1
ATOM 4566 O O . ASP A 1 610 ? 45.544 13.803 -26.674 1.00 79.31 610 ASP A O 1
ATOM 4570 N N . LEU A 1 611 ? 43.366 13.350 -26.991 1.00 68.31 611 LEU A N 1
ATOM 4571 C CA . LEU A 1 611 ? 43.548 11.896 -26.982 1.00 68.31 611 LEU A CA 1
ATOM 4572 C C . LEU A 1 611 ? 44.226 11.368 -28.245 1.00 68.31 611 LEU A C 1
ATOM 4574 O O . LEU A 1 611 ? 44.617 10.199 -28.270 1.00 68.31 611 LEU A O 1
ATOM 4578 N N . SER A 1 612 ? 44.425 12.196 -29.280 1.00 73.25 612 SER A N 1
ATOM 4579 C CA . SER A 1 612 ? 45.148 11.756 -30.477 1.00 73.25 612 SER A CA 1
ATOM 4580 C C . SER A 1 612 ? 46.590 11.332 -30.165 1.00 73.25 612 SER A C 1
ATOM 4582 O O . SER A 1 612 ? 47.214 10.635 -30.965 1.00 73.25 612 SER A O 1
ATOM 4584 N N . ARG A 1 613 ? 47.094 11.694 -28.980 1.00 75.12 613 ARG A N 1
ATOM 4585 C CA . ARG A 1 613 ? 48.413 11.339 -28.448 1.00 75.12 613 ARG A CA 1
ATOM 4586 C C . ARG A 1 613 ? 48.452 10.005 -27.693 1.00 75.12 613 ARG A C 1
ATOM 4588 O O . ARG A 1 613 ? 49.534 9.574 -27.317 1.00 75.12 613 ARG A O 1
ATOM 4595 N N . LEU A 1 614 ? 47.302 9.364 -27.472 1.00 75.75 614 LEU A N 1
ATOM 4596 C CA . LEU A 1 614 ? 47.149 8.117 -26.715 1.00 75.75 614 LEU A CA 1
ATOM 4597 C C . LEU A 1 614 ? 46.614 6.999 -27.627 1.00 75.75 614 LEU A C 1
ATOM 4599 O O . LEU A 1 614 ? 45.512 6.479 -27.437 1.00 75.75 614 LEU A O 1
ATOM 4603 N N . GLN A 1 615 ? 47.371 6.635 -28.662 1.00 74.31 615 GLN A N 1
ATOM 4604 C CA . GLN A 1 615 ? 46.930 5.717 -29.722 1.00 74.31 615 GLN A CA 1
ATOM 4605 C C . GLN A 1 615 ? 47.140 4.236 -29.387 1.00 74.31 615 GLN A C 1
ATOM 4607 O O . GLN A 1 615 ? 46.458 3.380 -29.956 1.00 74.31 615 GLN A O 1
ATOM 4612 N N . LYS A 1 616 ? 48.057 3.912 -28.474 1.00 80.06 616 LYS A N 1
ATOM 4613 C CA . LYS A 1 616 ? 48.429 2.539 -28.111 1.00 80.06 616 LYS A CA 1
ATOM 4614 C C . LYS A 1 616 ? 48.558 2.380 -26.590 1.00 80.06 616 LYS A C 1
ATOM 4616 O O . LYS A 1 616 ? 48.858 3.357 -25.907 1.00 80.06 616 LYS A O 1
ATOM 4621 N N . PRO A 1 617 ? 48.330 1.171 -26.040 1.00 77.94 617 PRO A N 1
ATOM 4622 C CA . PRO A 1 617 ? 48.644 0.882 -24.642 1.00 77.94 617 PRO A CA 1
ATOM 4623 C C . PRO A 1 617 ? 50.096 1.243 -24.308 1.00 77.94 617 PRO A C 1
ATOM 4625 O O . PRO A 1 617 ? 51.005 0.908 -25.071 1.00 77.94 617 PRO A O 1
ATOM 4628 N N . GLY A 1 618 ? 50.301 1.931 -23.187 1.00 78.25 618 GLY A N 1
ATOM 4629 C CA . GLY A 1 618 ? 51.592 2.466 -22.755 1.00 78.25 618 GLY A CA 1
ATOM 4630 C C . GLY A 1 618 ? 51.922 3.867 -23.281 1.00 78.25 618 GLY A C 1
ATOM 4631 O O . GLY A 1 618 ? 52.890 4.461 -22.807 1.00 78.25 618 GLY A O 1
ATOM 4632 N N . ASP A 1 619 ? 51.136 4.426 -24.211 1.00 81.62 619 ASP A N 1
ATOM 4633 C CA . ASP A 1 619 ? 51.285 5.831 -24.592 1.00 81.62 619 ASP A CA 1
ATOM 4634 C C . ASP A 1 619 ? 50.988 6.725 -23.380 1.00 81.62 619 ASP A C 1
ATOM 4636 O O . ASP A 1 619 ? 50.016 6.512 -22.645 1.00 81.62 619 ASP A O 1
ATOM 4640 N N . THR A 1 620 ? 51.821 7.748 -23.190 1.00 85.75 620 THR A N 1
ATOM 4641 C CA . THR A 1 620 ? 51.675 8.723 -22.107 1.00 85.75 620 THR A CA 1
ATOM 4642 C C . THR A 1 620 ? 51.599 10.139 -22.649 1.00 85.75 620 THR A C 1
ATOM 4644 O O . THR A 1 620 ? 52.353 10.505 -23.551 1.00 85.75 620 THR A O 1
ATOM 4647 N N . TYR A 1 621 ? 50.749 10.959 -22.044 1.00 84.75 621 TYR A N 1
ATOM 4648 C CA . TYR A 1 621 ? 50.589 12.369 -22.369 1.00 84.75 621 TYR A CA 1
ATOM 4649 C C . TYR A 1 621 ? 50.591 13.196 -21.086 1.00 84.75 621 TYR A C 1
ATOM 4651 O O . TYR A 1 621 ? 49.893 12.852 -20.139 1.00 84.75 621 TYR A O 1
ATOM 4659 N N . THR A 1 622 ? 51.359 14.282 -21.063 1.00 87.06 622 THR A N 1
ATOM 4660 C CA . THR A 1 622 ? 51.356 15.244 -19.958 1.00 87.06 622 THR A CA 1
ATOM 4661 C C . THR A 1 622 ? 50.759 16.563 -20.432 1.00 87.06 622 THR A C 1
ATOM 4663 O O . THR A 1 622 ? 51.144 17.083 -21.484 1.00 87.06 622 THR A O 1
ATOM 4666 N N . PHE A 1 623 ? 49.830 17.100 -19.651 1.00 83.44 623 PHE A N 1
ATOM 4667 C CA . PHE A 1 623 ? 49.204 18.399 -19.847 1.00 83.44 623 PHE A CA 1
ATOM 4668 C C . PHE A 1 623 ? 49.444 19.261 -18.610 1.00 83.44 623 PHE A C 1
ATOM 4670 O O . PHE A 1 623 ? 49.139 18.828 -17.503 1.00 83.44 623 PHE A O 1
ATOM 4677 N N . SER A 1 624 ? 49.959 20.472 -18.804 1.00 84.12 624 SER A N 1
ATOM 4678 C CA . SER A 1 624 ? 50.095 21.460 -17.735 1.00 84.12 624 SER A CA 1
ATOM 4679 C C . SER A 1 624 ? 49.150 22.619 -18.003 1.00 84.12 624 SER A C 1
ATOM 4681 O O . SER A 1 624 ? 49.171 23.181 -19.103 1.00 84.12 624 SER A O 1
ATOM 4683 N N . ASP A 1 625 ? 48.328 22.975 -17.021 1.00 80.00 625 ASP A N 1
ATOM 4684 C CA . ASP A 1 625 ? 47.433 24.121 -17.137 1.00 80.00 625 ASP A CA 1
ATOM 4685 C C . ASP A 1 625 ? 48.081 25.418 -16.606 1.00 80.00 625 ASP A C 1
ATOM 4687 O O . ASP A 1 625 ? 49.057 25.374 -15.851 1.00 80.00 625 ASP A O 1
ATOM 4691 N N . PRO A 1 626 ? 47.565 26.601 -16.991 1.00 76.31 626 PRO A N 1
ATOM 4692 C CA . PRO A 1 626 ? 48.096 27.878 -16.509 1.00 76.31 626 PRO A CA 1
ATOM 4693 C C . PRO A 1 626 ? 47.938 28.111 -14.999 1.00 76.31 626 PRO A C 1
ATOM 4695 O O . PRO A 1 626 ? 48.570 29.022 -14.471 1.00 76.31 626 PRO A O 1
ATOM 4698 N N . SER A 1 627 ? 47.091 27.336 -14.316 1.00 70.94 627 SER A N 1
ATOM 4699 C CA . SER A 1 627 ? 46.913 27.385 -12.860 1.00 70.94 627 SER A CA 1
ATOM 4700 C C . SER A 1 627 ? 47.907 26.508 -12.092 1.00 70.94 627 SER A C 1
ATOM 4702 O O . SER A 1 627 ? 47.850 26.487 -10.868 1.00 70.94 627 SER A O 1
ATOM 4704 N N . GLY A 1 628 ? 48.836 25.831 -12.776 1.00 74.19 628 GLY A N 1
ATOM 4705 C CA . GLY A 1 628 ? 49.901 25.049 -12.143 1.00 74.19 628 GLY A CA 1
ATOM 4706 C C . GLY A 1 628 ? 49.567 23.573 -11.925 1.00 74.19 628 GLY A C 1
ATOM 4707 O O . GLY A 1 628 ? 50.349 22.864 -11.291 1.00 74.19 628 GLY A O 1
ATOM 4708 N N . TRP A 1 629 ? 48.447 23.076 -12.459 1.00 76.81 629 TRP A N 1
ATOM 4709 C CA . TRP A 1 629 ? 48.184 21.638 -12.467 1.00 76.81 629 TRP A CA 1
ATOM 4710 C C . TRP A 1 629 ? 48.984 20.937 -13.555 1.00 76.81 629 TRP A C 1
ATOM 4712 O O . TRP A 1 629 ? 49.047 21.402 -14.692 1.00 76.81 629 TRP A O 1
ATOM 4722 N N . GLU A 1 630 ? 49.525 19.769 -13.223 1.00 83.25 630 GLU A N 1
ATOM 4723 C CA . GLU A 1 630 ? 50.136 18.840 -14.162 1.00 83.25 630 GLU A CA 1
ATOM 4724 C C . GLU A 1 630 ? 49.355 17.522 -14.161 1.00 83.25 630 GLU A C 1
ATOM 4726 O O . GLU A 1 630 ? 49.246 16.825 -13.155 1.00 83.25 630 GLU A O 1
ATOM 4731 N N . PHE A 1 631 ? 48.813 17.154 -15.313 1.00 81.88 631 PHE A N 1
ATOM 4732 C CA . PHE A 1 631 ? 48.051 15.932 -15.506 1.00 81.88 631 PHE A CA 1
ATOM 4733 C C . PHE A 1 631 ? 48.826 14.987 -16.407 1.00 81.88 631 PHE A C 1
ATOM 4735 O O . PHE A 1 631 ? 49.155 15.330 -17.542 1.00 81.88 631 PHE A O 1
ATOM 4742 N N . ARG A 1 632 ? 49.069 13.770 -15.926 1.00 84.94 632 ARG A N 1
ATOM 4743 C CA . ARG A 1 632 ? 49.646 12.680 -16.703 1.00 84.94 632 ARG A CA 1
ATOM 4744 C C . ARG A 1 632 ? 48.572 11.654 -17.033 1.00 84.94 632 ARG A C 1
ATOM 4746 O O . ARG A 1 632 ? 47.971 11.050 -16.151 1.00 84.94 632 ARG A O 1
ATOM 4753 N N . PHE A 1 633 ? 48.382 11.417 -18.318 1.00 82.44 633 PHE A N 1
ATOM 4754 C CA . PHE A 1 633 ? 47.479 10.423 -18.875 1.00 82.44 633 PHE A CA 1
ATOM 4755 C C . PHE A 1 633 ? 48.305 9.247 -19.388 1.00 82.44 633 PHE A C 1
ATOM 4757 O O . PHE A 1 633 ? 49.297 9.449 -20.086 1.00 82.44 633 PHE A O 1
ATOM 4764 N N . GLU A 1 634 ? 47.899 8.028 -19.061 1.00 83.81 634 GLU A N 1
ATOM 4765 C CA . GLU A 1 634 ? 48.506 6.783 -19.523 1.00 83.81 634 GLU A CA 1
ATOM 4766 C C . GLU A 1 634 ? 47.409 5.874 -20.069 1.00 83.81 634 GLU A C 1
ATOM 4768 O O . GLU A 1 634 ? 46.481 5.490 -19.351 1.00 83.81 634 GLU A O 1
ATOM 4773 N N . ARG A 1 635 ? 47.505 5.512 -21.348 1.00 78.81 635 ARG A N 1
ATOM 4774 C CA . ARG A 1 635 ? 46.578 4.543 -21.932 1.00 78.81 635 ARG A CA 1
ATOM 4775 C C . ARG A 1 635 ? 46.931 3.141 -21.454 1.00 78.81 635 ARG A C 1
ATOM 4777 O O . ARG A 1 635 ? 48.071 2.710 -21.622 1.00 78.81 635 ARG A O 1
ATOM 4784 N N . ARG A 1 636 ? 45.948 2.432 -20.906 1.00 76.94 636 ARG A N 1
ATOM 4785 C CA . ARG A 1 636 ? 46.101 1.059 -20.421 1.00 76.94 636 ARG A CA 1
ATOM 4786 C C . ARG A 1 636 ? 45.638 0.024 -21.429 1.00 76.94 636 ARG A C 1
ATOM 4788 O O . ARG A 1 636 ? 44.690 0.312 -22.195 1.00 76.94 636 ARG A O 1
#

pLDDT: mean 77.34, std 17.18, range [29.48, 98.38]

Organism: NCBI:txid1408545

Foldseek 3Di:
DDDDDDDPPPPVVVVVCVVVCLPDDDPPDDQQDLALQSLLVQLLVADPRNLVSLCSLCQLLLEWEAEDVDDIDGHPPPHLQFYDYSVLSVLLSLQSVQFKWFQLLLLLVLLCVLPVVDDSQVSSLLLLVLLLVQCVDPPRSSVSLSSNLQSNQCPDPQHDGSNDNPDDSRSDIGGLSSLLSSLLLVLLLLLLLADDPDDDDQPDPDPDPDPPADDLPSVNTGNDSVSNNVSRRRPSSSVVCVVSPCYDPVNNVSSSVSSSLSNLLSSVSSLCSQKHKDKDKPDQEAEFDLAQPDGGDKIKIKIWMWGHPPDPVSVVSVCSSCVVLVFHPVLDDTATFWFWWKAKDWPAQPDDPVDHGQKDFPPPFDRGRDTAHRRNMDMTMMTTGGDNHRADPPWDKDKDKTKMKMKTWSLGIVSLVSRQVSSDDPSCSSSSSSSSSRMIGMDMDMHIYTDTHHCLAPPNDDPPDDDPPDSFWKKKKKKKFWDFFDADPPQQKTWTWIWIKIKIWTFGPDAWTPRIDIGDIGTDPIDTDDIDGHPPCVVFWPDKDFPDDAWDFDFPDKDFPIDHPFKTKIKTKGKTWGTKMWTFTDDPPGTHIDIDRTDIDIDMDMDIDGCVQAPDAQRWDWDADPNRMIMIMGTD

Radius of gyration: 35.72 Å; chains: 1; bounding box: 96×100×72 Å

Sequence (636 aa):
MGGKPRRVAWWLLGVILWAVLGSCGGPGNKPPADDPRSLAEQVLAGGAGAQAALEQALRLSGFAIRAAGGGPIEPARPAQGLVFEAWDLGAMLASLANGGSAALPDFASALALGFPELEAPQLAATIAADLREAAQSPQPEKRFWAQFIAELGRQAALPYDLLDPALDPTAVSLDPVQLGLIVYRLTADVWLFVQPASGGTRATPKASSQPPCSQTETQALILDAAAAASSIGFGQVLDYLSGRGLKGAEKYAKVVAWLNAALSAVKLAWSWGAFKGEVSMDGPELVRTKSATADGELRKVTARFRLDLGSAQMVNCLRILFNGAGLDFSLWNDGPIKNAGVDWLMLEGGATSRGAGYIQFAQGNIPTNRRTDAEGKDVIAIEGIRQRRDLPADAQRWDRPGKLHVKVSLKNADIVQDLIDAVGGPLSLPAEMAFRIGFGFAYTFSFNVVDWKDPCEPGVSRAVGAQAEVCGVLVRVTGSFNWASYYIQPAGIIADVQDRFEADLWLSPVPGGQGSSVSGIHNAPSTEANPRLVEGLELVVCSFQLGGDYEHLTLDSWRFSGATEKDYYFAFTGIVFVPPATVYYRSDDNCIPYTDPGYTGPSGHAFAVDLSRLQKPGDTYTFSDPSGWEFRFERR